Protein AF-0000000066117113 (afdb_homodimer)

Solvent-accessible surface area (backbone atoms only — not comparable to full-atom values): 22993 Å² total; per-residue (Å²): 133,77,83,76,66,90,72,52,68,70,52,52,63,44,47,38,57,51,46,53,52,33,50,53,37,50,75,69,69,43,60,61,43,38,48,57,62,49,15,72,73,73,74,46,51,36,67,55,48,52,54,51,50,52,72,78,42,88,74,62,42,90,99,61,25,25,47,33,67,60,52,39,52,50,50,36,52,66,37,48,50,83,46,77,42,35,23,36,36,36,23,68,49,54,59,28,43,23,60,72,64,46,64,69,45,50,81,52,32,37,42,75,72,41,35,24,27,80,53,74,87,50,46,73,41,63,60,88,94,33,53,26,34,51,48,87,47,46,64,61,48,32,72,75,38,85,43,49,34,36,34,38,38,36,58,57,92,50,38,56,62,51,51,50,51,42,43,73,40,60,30,36,26,34,44,34,48,24,82,60,86,73,88,72,61,87,81,42,44,75,37,78,50,48,64,67,44,51,51,42,41,40,44,26,53,44,52,57,69,73,98,131,77,84,75,68,90,72,54,67,71,50,52,65,43,46,40,55,51,46,52,53,34,50,52,37,50,75,69,68,44,59,61,42,37,50,58,59,50,14,72,73,72,74,47,51,36,67,55,50,52,54,52,51,51,73,78,43,87,74,62,42,90,98,61,23,27,46,34,67,61,49,37,54,50,49,38,51,67,36,48,50,83,46,75,40,35,24,34,37,36,24,68,48,53,59,28,45,23,60,74,64,45,65,68,44,50,80,51,32,38,43,73,73,41,36,22,28,81,53,73,89,50,43,72,40,63,58,87,93,33,53,27,34,51,46,87,48,45,64,62,48,32,71,74,38,88,42,46,33,36,34,37,41,35,59,56,92,50,39,57,64,51,50,51,52,44,41,72,42,60,32,36,25,34,44,34,49,24,84,60,86,74,87,72,60,88,79,42,43,76,36,78,50,48,66,69,45,50,50,42,40,40,43,27,52,43,51,58,68,74,97

Foldseek 3Di:
DDDLPPDDPVLVVCLVLLLVVLVVCVVVVNFFDALCRVCVVSVHHSVSVVVSVVSQHDAADVPTHHGSVSVNVSSLVVVVLVEAFEEEEEDCPDVVLVVQQDCVCVVSNYHYAYYEYCDPVQAQPDRPNHGYHYPVCLLVVLQVDPHAEYEYDDEPVCRQVSVVSCVVSPYQEYEYAYQDDYDDDPSHYYDYDDPVVVVVVVVVVVVVVVD/DDDLPPDDPVLVVCLVLLLVVLVVCVVVVNFFDALCRVCVVSVHHSVSVVVSVVSQHDAADVPTHHGSVSVNVSSLVVVVLVEAFEEEEEDCPDVVLVVQQDCVCVVSNYHYAYYEYCDPVQAQPDRPNHGYHYPVCVLVVLQVDPHAEYEYDDEPVCRQVSVVSCVVSPYQEYEYAYQDDYDDDPRHYYDYDDPVVVVVVVVVVVVVVVD

pLDDT: mean 94.47, std 9.2, range [30.36, 98.88]

Organism: Clostridium beijerinckii (strain ATCC 51743 / NCIMB 8052) (NCBI:txid290402)

Nearest PDB structures (foldseek):
  3wgi-assembly1_A  TM=9.718E-01  e=1.220E-30  Thermoanaerobacter ethanolicus JW 200
  3wg9-assembly1_A  TM=9.540E-01  e=3.510E-29  Thermoanaerobacter ethanolicus JW 200
  3wgh-assembly1_B  TM=9.456E-01  e=7.405E-29  Thermoanaerobacter ethanolicus JW 200
  3wg9-assembly2_D  TM=9.229E-01  e=1.218E-28  Thermoanaerobacter ethanolicus JW 200
  3keq-assembly1_B  TM=8.583E-01  e=1.652E-18  Streptococcus agalactiae serogroup III

Sequence (422 aa):
MEKHKNISMAVIKRLPKYHRYLEELMKNEVDRISSKELGEKIGFTASQIRQDLNCFGDFGQQGYGYNVKELYTQISAILGLDRGYEAALVGAGNIGQAVSNYSRFENLGFKITAIFDANPKLIGMKIRDVEIMDIDEMESVLEEHKIDIGIICVPRKNAQVVADELIRGGVRAIWNFAPVDLVVPDHVKVENVHLSESLLTLIYLLNESESMEKHKNISMAVIKRLPKYHRYLEELMKNEVDRISSKELGEKIGFTASQIRQDLNCFGDFGQQGYGYNVKELYTQISAILGLDRGYEAALVGAGNIGQAVSNYSRFENLGFKITAIFDANPKLIGMKIRDVEIMDIDEMESVLEEHKIDIGIICVPRKNAQVVADELIRGGVRAIWNFAPVDLVVPDHVKVENVHLSESLLTLIYLLNESES

Structure (mmCIF, N/CA/C/O backbone):
data_AF-0000000066117113-model_v1
#
loop_
_entity.id
_entity.type
_entity.pdbx_description
1 polymer 'Redox-sensing transcriptional repressor Rex'
#
loop_
_atom_site.group_PDB
_atom_site.id
_atom_site.type_symbol
_atom_site.label_atom_id
_atom_site.label_alt_id
_atom_site.label_comp_id
_atom_site.label_asym_id
_atom_site.label_entity_id
_atom_site.label_seq_id
_atom_site.pdbx_PDB_ins_code
_atom_site.Cartn_x
_atom_site.Cartn_y
_atom_site.Cartn_z
_atom_site.occupancy
_atom_site.B_iso_or_equiv
_atom_site.auth_seq_id
_atom_site.auth_comp_id
_atom_site.auth_asym_id
_atom_site.auth_atom_id
_atom_site.pdbx_PDB_model_num
ATOM 1 N N . MET A 1 1 ? 10.266 28.562 15.453 1 30.45 1 MET A N 1
ATOM 2 C CA . MET A 1 1 ? 10.617 27.156 15.305 1 30.45 1 MET A CA 1
ATOM 3 C C . MET A 1 1 ? 11.688 26.969 14.234 1 30.45 1 MET A C 1
ATOM 5 O O . MET A 1 1 ? 11.531 27.438 13.102 1 30.45 1 MET A O 1
ATOM 9 N N . GLU A 1 2 ? 12.953 26.656 14.547 1 34.53 2 GLU A N 1
ATOM 10 C CA . GLU A 1 2 ? 14.164 26.641 13.727 1 34.53 2 GLU A CA 1
ATOM 11 C C . GLU A 1 2 ? 13.906 26 12.367 1 34.53 2 GLU A C 1
ATOM 13 O O . GLU A 1 2 ? 12.93 25.266 12.195 1 34.53 2 GLU A O 1
ATOM 18 N N . LYS A 1 3 ? 14.859 26.266 11.453 1 41.94 3 LYS A N 1
ATOM 19 C CA . LYS A 1 3 ? 15 25.875 10.055 1 41.94 3 LYS A CA 1
ATOM 20 C C . LYS A 1 3 ? 14.805 24.375 9.883 1 41.94 3 LYS A C 1
ATOM 22 O O . LYS A 1 3 ? 15.602 23.578 10.391 1 41.94 3 LYS A O 1
ATOM 27 N N . HIS A 1 4 ? 13.719 23.734 10.148 1 49.41 4 HIS A N 1
ATOM 28 C CA . HIS A 1 4 ? 13.508 22.328 9.844 1 49.41 4 HIS A CA 1
ATOM 29 C C . HIS A 1 4 ? 14.281 21.906 8.602 1 49.41 4 HIS A C 1
ATOM 31 O O . HIS A 1 4 ? 14.039 22.438 7.512 1 49.41 4 HIS A O 1
ATOM 37 N N . LYS A 1 5 ? 15.555 21.578 8.711 1 56.53 5 LYS A N 1
ATOM 38 C CA . LYS A 1 5 ? 16.438 20.922 7.758 1 56.53 5 LYS A CA 1
ATOM 39 C C . LYS A 1 5 ? 15.664 19.922 6.906 1 56.53 5 LYS A C 1
ATOM 41 O O . LYS A 1 5 ? 14.641 19.375 7.336 1 56.53 5 LYS A O 1
ATOM 46 N N . ASN A 1 6 ? 15.922 19.812 5.645 1 80.38 6 ASN A N 1
ATOM 47 C CA . ASN A 1 6 ? 15.398 18.906 4.641 1 80.38 6 ASN A CA 1
ATOM 48 C C . ASN A 1 6 ? 15.414 17.453 5.137 1 80.38 6 ASN A C 1
ATOM 50 O O . ASN A 1 6 ? 16.469 16.812 5.168 1 80.38 6 ASN A O 1
ATOM 54 N N . ILE A 1 7 ? 14.414 17.125 5.965 1 92.31 7 ILE A N 1
ATOM 55 C CA . ILE A 1 7 ? 14.281 15.758 6.473 1 92.31 7 ILE A CA 1
ATOM 56 C C . ILE A 1 7 ? 14.102 14.789 5.309 1 92.31 7 ILE A C 1
ATOM 58 O O . ILE A 1 7 ? 13.305 15.039 4.402 1 92.31 7 ILE A O 1
ATOM 62 N N . SER A 1 8 ? 14.914 13.742 5.332 1 93.62 8 SER A N 1
ATOM 63 C CA . SER A 1 8 ? 14.875 12.773 4.242 1 93.62 8 SER A CA 1
ATOM 64 C C . SER A 1 8 ? 13.539 12.047 4.199 1 93.62 8 SER A C 1
ATOM 66 O O . SER A 1 8 ? 12.883 11.875 5.23 1 93.62 8 SER A O 1
ATOM 68 N N . MET A 1 9 ? 13.234 11.539 3.029 1 92.19 9 MET A N 1
ATOM 69 C CA . MET A 1 9 ? 12 10.781 2.844 1 92.19 9 MET A CA 1
ATOM 70 C C . MET A 1 9 ? 12.047 9.477 3.629 1 92.19 9 MET A C 1
ATOM 72 O O . MET A 1 9 ? 11.016 9 4.109 1 92.19 9 MET A O 1
ATOM 76 N N . ALA A 1 10 ? 13.195 8.906 3.77 1 92.88 10 ALA A N 1
ATOM 77 C CA . ALA A 1 10 ? 13.344 7.676 4.535 1 92.88 10 ALA A CA 1
ATOM 78 C C . ALA A 1 10 ? 12.914 7.879 5.988 1 92.88 10 ALA A C 1
ATOM 80 O O . ALA A 1 10 ? 12.203 7.043 6.551 1 92.88 10 ALA A O 1
ATOM 81 N N . VAL A 1 11 ? 13.312 8.961 6.539 1 96 11 VAL A N 1
ATOM 82 C CA . VAL A 1 11 ? 12.953 9.289 7.914 1 96 11 VAL A CA 1
ATOM 83 C C . VAL A 1 11 ? 11.445 9.531 8.016 1 96 11 VAL A C 1
ATOM 85 O O . VAL A 1 11 ? 10.789 9.008 8.914 1 96 11 VAL A O 1
ATOM 88 N N . ILE A 1 12 ? 10.93 10.258 7.059 1 96.56 12 ILE A N 1
ATOM 89 C CA . ILE A 1 12 ? 9.508 10.602 7.043 1 96.56 12 ILE A CA 1
ATOM 90 C C . ILE A 1 12 ? 8.672 9.328 6.973 1 96.56 12 ILE A C 1
ATOM 92 O O . ILE A 1 12 ? 7.676 9.188 7.688 1 96.56 12 ILE A O 1
ATOM 96 N N . LYS A 1 13 ? 9.148 8.422 6.203 1 95.62 13 LYS A N 1
ATOM 97 C CA . LYS A 1 13 ? 8.383 7.199 5.965 1 95.62 13 LYS A CA 1
ATOM 98 C C . LYS A 1 13 ? 8.461 6.266 7.168 1 95.62 13 LYS A C 1
ATOM 100 O O . LYS A 1 13 ? 7.676 5.32 7.277 1 95.62 13 LYS A O 1
ATOM 105 N N . ARG A 1 14 ? 9.328 6.547 8.117 1 96.62 14 ARG A N 1
ATOM 106 C CA . ARG A 1 14 ? 9.43 5.723 9.312 1 96.62 14 ARG A CA 1
ATOM 107 C C . ARG A 1 14 ? 8.562 6.289 10.438 1 96.62 14 ARG A C 1
ATOM 109 O O . ARG A 1 14 ? 8.234 5.578 11.391 1 96.62 14 ARG A O 1
ATOM 116 N N . LEU A 1 15 ? 8.125 7.492 10.367 1 97.38 15 LEU A N 1
ATOM 117 C CA . LEU A 1 15 ? 7.375 8.164 11.422 1 97.38 15 LEU A CA 1
ATOM 118 C C . LEU A 1 15 ? 6.066 7.438 11.711 1 97.38 15 LEU A C 1
ATOM 120 O O . LEU A 1 15 ? 5.715 7.215 12.867 1 97.38 15 LEU A O 1
ATOM 124 N N . PRO A 1 16 ? 5.395 7.047 10.602 1 97.31 16 PRO A N 1
ATOM 125 C CA . PRO A 1 16 ? 4.133 6.352 10.859 1 97.31 16 PRO A CA 1
ATOM 126 C C . PRO A 1 16 ? 4.324 5.051 11.641 1 97.31 16 PRO A C 1
ATOM 128 O O . PRO A 1 16 ? 3.482 4.691 12.461 1 97.31 16 PRO A O 1
ATOM 131 N N . LYS A 1 17 ? 5.363 4.383 11.375 1 96.44 17 LYS A N 1
ATOM 132 C CA . LYS A 1 17 ? 5.664 3.156 12.109 1 96.44 17 LYS A CA 1
ATOM 133 C C . LYS A 1 17 ? 5.93 3.449 13.586 1 96.44 17 LYS A C 1
ATOM 135 O O . LYS A 1 17 ? 5.449 2.729 14.461 1 96.44 17 LYS A O 1
ATOM 140 N N . TYR A 1 18 ? 6.695 4.516 13.875 1 97.69 18 TYR A N 1
ATOM 141 C CA . TYR A 1 18 ? 6.875 4.949 15.258 1 97.69 18 TYR A CA 1
ATOM 142 C C . TYR A 1 18 ? 5.531 5.188 15.938 1 97.69 18 TYR A C 1
ATOM 144 O O . TYR A 1 18 ? 5.293 4.711 17.047 1 97.69 18 TYR A O 1
ATOM 152 N N . HIS A 1 19 ? 4.73 5.902 15.219 1 97.19 19 HIS A N 1
ATOM 153 C CA . HIS A 1 19 ? 3.42 6.254 15.758 1 97.19 19 HIS A CA 1
ATOM 154 C C . HIS A 1 19 ? 2.625 5.004 16.125 1 97.19 19 HIS A C 1
ATOM 156 O O . HIS A 1 19 ? 2.059 4.922 17.219 1 97.19 19 HIS A O 1
ATOM 162 N N . ARG A 1 20 ? 2.607 4.078 15.219 1 95.69 20 ARG A N 1
ATOM 163 C CA . ARG A 1 20 ? 1.854 2.848 15.438 1 95.69 20 ARG A CA 1
ATOM 164 C C . ARG A 1 20 ? 2.395 2.084 16.641 1 95.69 20 ARG A C 1
ATOM 166 O O . ARG A 1 20 ? 1.627 1.645 17.5 1 95.69 20 ARG A O 1
ATOM 173 N N . TYR A 1 21 ? 3.68 1.913 16.734 1 96.38 21 TYR A N 1
ATOM 174 C CA . TYR A 1 21 ? 4.281 1.143 17.812 1 96.38 21 TYR A CA 1
ATOM 175 C C . TYR A 1 21 ? 4.109 1.852 19.156 1 96.38 21 TYR A C 1
ATOM 177 O O . TYR A 1 21 ? 3.879 1.207 20.188 1 96.38 21 TYR A O 1
ATOM 185 N N . LEU A 1 22 ? 4.266 3.131 19.156 1 97.38 22 LEU A N 1
ATOM 186 C CA . LEU A 1 22 ? 4.059 3.887 20.391 1 97.38 22 LEU A CA 1
ATOM 187 C C . LEU A 1 22 ? 2.621 3.754 20.875 1 97.38 22 LEU A C 1
ATOM 189 O O . LEU A 1 22 ? 2.371 3.666 22.078 1 97.38 22 LEU A O 1
ATOM 193 N N . GLU A 1 23 ? 1.722 3.783 19.938 1 95.75 23 GLU A N 1
ATOM 194 C CA . GLU A 1 23 ? 0.324 3.57 20.297 1 95.75 23 GLU A CA 1
ATOM 195 C C . GLU A 1 23 ? 0.13 2.217 20.969 1 95.75 23 GLU A C 1
ATOM 197 O O . GLU A 1 23 ? -0.562 2.119 21.984 1 95.75 23 GLU A O 1
ATOM 202 N N . GLU A 1 24 ? 0.705 1.211 20.375 1 94.69 24 GLU A N 1
ATOM 203 C CA . GLU A 1 24 ? 0.618 -0.135 20.922 1 94.69 24 GLU A CA 1
ATOM 204 C C . GLU A 1 24 ? 1.226 -0.191 22.328 1 94.69 24 GLU A C 1
ATOM 206 O O . GLU A 1 24 ? 0.679 -0.838 23.219 1 94.69 24 GLU A O 1
ATOM 211 N N . LEU A 1 25 ? 2.348 0.451 22.531 1 97.06 25 LEU A N 1
ATOM 212 C CA . LEU A 1 25 ? 3.01 0.495 23.828 1 97.06 25 LEU A CA 1
ATOM 213 C C . LEU A 1 25 ? 2.125 1.174 24.875 1 97.06 25 LEU A C 1
ATOM 215 O O . LEU A 1 25 ? 2.043 0.72 26.016 1 97.06 25 LEU A O 1
ATOM 219 N N . MET A 1 26 ? 1.476 2.182 24.422 1 96.56 26 MET A N 1
ATOM 220 C CA . MET A 1 26 ? 0.553 2.883 25.297 1 96.56 26 MET A CA 1
ATOM 221 C C . MET A 1 26 ? -0.597 1.972 25.719 1 96.56 26 MET A C 1
ATOM 223 O O . MET A 1 26 ? -0.967 1.931 26.891 1 96.56 26 MET A O 1
ATOM 227 N N . LYS A 1 27 ? -1.127 1.294 24.797 1 94.44 27 LYS A N 1
ATOM 228 C CA . LYS A 1 27 ? -2.225 0.372 25.078 1 94.44 27 LYS A CA 1
ATOM 229 C C . LYS A 1 27 ? -1.784 -0.728 26.047 1 94.44 27 LYS A C 1
ATOM 231 O O . LYS A 1 27 ? -2.582 -1.211 26.844 1 94.44 27 LYS A O 1
ATOM 236 N N . ASN A 1 28 ? -0.558 -1.055 26 1 95.62 28 ASN A N 1
ATOM 237 C CA . ASN A 1 28 ? -0.013 -2.1 26.859 1 95.62 28 ASN A CA 1
ATOM 238 C C . ASN A 1 28 ? 0.542 -1.523 28.156 1 95.62 28 ASN A C 1
ATOM 240 O O . ASN A 1 28 ? 1.252 -2.211 28.891 1 95.62 28 ASN A O 1
ATOM 244 N N . GLU A 1 29 ? 0.368 -0.299 28.422 1 96.88 29 GLU A N 1
ATOM 245 C CA . GLU A 1 29 ? 0.667 0.407 29.656 1 96.88 29 GLU A CA 1
ATOM 246 C C . GLU A 1 29 ? 2.17 0.47 29.906 1 96.88 29 GLU A C 1
ATOM 248 O O . GLU A 1 29 ? 2.621 0.323 31.047 1 96.88 29 GLU A O 1
ATOM 253 N N . VAL A 1 30 ? 2.9 0.589 28.891 1 97.06 30 VAL A N 1
ATOM 254 C CA . VAL A 1 30 ? 4.332 0.843 29 1 97.06 30 VAL A CA 1
ATOM 255 C C . VAL A 1 30 ? 4.582 2.342 29.141 1 97.06 30 VAL A C 1
ATOM 257 O O . VAL A 1 30 ? 4.195 3.129 28.266 1 97.06 30 VAL A O 1
ATOM 260 N N . ASP A 1 31 ? 5.258 2.738 30.141 1 97.12 31 ASP A N 1
ATOM 261 C CA . ASP A 1 31 ? 5.426 4.16 30.438 1 97.12 31 ASP A CA 1
ATOM 262 C C . ASP A 1 31 ? 6.66 4.723 29.734 1 97.12 31 ASP A C 1
ATOM 264 O O . ASP A 1 31 ? 6.633 5.844 29.219 1 97.12 31 ASP A O 1
ATOM 268 N N . ARG A 1 32 ? 7.773 3.971 29.812 1 97.81 32 ARG A N 1
ATOM 269 C CA . ARG A 1 32 ? 9.039 4.418 29.25 1 97.81 32 ARG A CA 1
ATOM 270 C C . ARG A 1 32 ? 9.688 3.309 28.422 1 97.81 32 ARG A C 1
ATOM 272 O O . ARG A 1 32 ? 9.406 2.127 28.625 1 97.81 32 ARG A O 1
ATOM 279 N N . ILE A 1 33 ? 10.508 3.771 27.484 1 97.81 33 ILE A N 1
ATOM 280 C CA . ILE A 1 33 ? 11.18 2.787 26.641 1 97.81 33 ILE A CA 1
ATOM 281 C C . ILE A 1 33 ? 12.484 3.371 26.109 1 97.81 33 ILE A C 1
ATOM 283 O O . ILE A 1 33 ? 12.555 4.559 25.766 1 97.81 33 ILE A O 1
ATOM 287 N N . SER A 1 34 ? 13.5 2.557 26.031 1 97.38 34 SER A N 1
ATOM 288 C CA . SER A 1 34 ? 14.766 2.979 25.438 1 97.38 34 SER A CA 1
ATOM 289 C C . SER A 1 34 ? 14.758 2.807 23.938 1 97.38 34 SER A C 1
ATOM 291 O O . SER A 1 34 ? 13.914 2.092 23.391 1 97.38 34 SER A O 1
ATOM 293 N N . SER A 1 35 ? 15.742 3.494 23.281 1 96.88 35 SER A N 1
ATOM 294 C CA . SER A 1 35 ? 15.898 3.295 21.844 1 96.88 35 SER A CA 1
ATOM 295 C C . SER A 1 35 ? 16.203 1.837 21.516 1 96.88 35 SER A C 1
ATOM 297 O O . SER A 1 35 ? 15.75 1.31 20.5 1 96.88 35 SER A O 1
ATOM 299 N N . LYS A 1 36 ? 16.969 1.22 22.344 1 96.5 36 LYS A N 1
ATOM 300 C CA . LYS A 1 36 ? 17.328 -0.182 22.156 1 96.5 36 LYS A CA 1
ATOM 301 C C . LYS A 1 36 ? 16.094 -1.08 22.219 1 96.5 36 LYS A C 1
ATOM 303 O O . LYS A 1 36 ? 15.875 -1.899 21.328 1 96.5 36 LYS A O 1
ATOM 308 N N . GLU A 1 37 ? 15.328 -0.929 23.219 1 96.88 37 GLU A N 1
ATOM 309 C CA . GLU A 1 37 ? 14.117 -1.73 23.391 1 96.88 37 GLU A CA 1
ATOM 310 C C . GLU A 1 37 ? 13.133 -1.486 22.25 1 96.88 37 GLU A C 1
ATOM 312 O O . GLU A 1 37 ? 12.523 -2.428 21.734 1 96.88 37 GLU A O 1
ATOM 317 N N . LEU A 1 38 ? 12.93 -0.19 21.922 1 96.62 38 LEU A N 1
ATOM 318 C CA . LEU A 1 38 ? 12.031 0.154 20.828 1 96.62 38 LEU A CA 1
ATOM 319 C C . LEU A 1 38 ? 12.523 -0.459 19.516 1 96.62 38 LEU A C 1
ATOM 321 O O . LEU A 1 38 ? 11.727 -0.991 18.734 1 96.62 38 LEU A O 1
ATOM 325 N N . GLY A 1 39 ? 13.797 -0.357 19.281 1 96.44 39 GLY A N 1
ATOM 326 C CA . GLY A 1 39 ? 14.398 -0.938 18.094 1 96.44 39 GLY A CA 1
ATOM 327 C C . GLY A 1 39 ? 14.148 -2.43 17.953 1 96.44 39 GLY A C 1
ATOM 328 O O . GLY A 1 39 ? 13.859 -2.924 16.875 1 96.44 39 GLY A O 1
ATOM 329 N N . GLU A 1 40 ? 14.211 -3.193 19.016 1 93.81 40 GLU A N 1
ATOM 330 C CA . GLU A 1 40 ? 13.953 -4.629 19.047 1 93.81 40 GLU A CA 1
ATOM 331 C C . GLU A 1 40 ? 12.523 -4.938 18.625 1 93.81 40 GLU A C 1
ATOM 333 O O . GLU A 1 40 ? 12.258 -5.977 18.016 1 93.81 40 GLU A O 1
ATOM 338 N N . LYS A 1 41 ? 11.711 -4.039 18.938 1 92.12 41 LYS A N 1
ATOM 339 C CA . LYS A 1 41 ? 10.297 -4.246 18.641 1 92.12 41 LYS A CA 1
ATOM 340 C C . LYS A 1 41 ? 9.977 -3.844 17.203 1 92.12 41 LYS A C 1
ATOM 342 O O . LYS A 1 41 ? 9.219 -4.535 16.516 1 92.12 41 LYS A O 1
ATOM 347 N N . ILE A 1 42 ? 10.586 -2.779 16.75 1 93.19 42 ILE A N 1
ATOM 348 C CA . ILE A 1 42 ? 10.148 -2.158 15.508 1 93.19 42 ILE A CA 1
ATOM 349 C C . ILE A 1 42 ? 11.039 -2.621 14.352 1 93.19 42 ILE A C 1
ATOM 351 O O . ILE A 1 42 ? 10.672 -2.484 13.18 1 93.19 42 ILE A O 1
ATOM 355 N N . GLY A 1 43 ? 12.219 -3.121 14.633 1 90.81 43 GLY A N 1
ATOM 356 C CA . GLY A 1 43 ? 13.125 -3.631 13.617 1 90.81 43 GLY A CA 1
ATOM 357 C C . GLY A 1 43 ? 14.086 -2.578 13.086 1 90.81 43 GLY A C 1
ATOM 358 O O . GLY A 1 43 ? 14.531 -2.654 11.938 1 90.81 43 GLY A O 1
ATOM 359 N N . PHE A 1 44 ? 14.211 -1.517 13.742 1 94.75 44 PHE A N 1
ATOM 360 C CA . PHE A 1 44 ? 15.219 -0.502 13.469 1 94.75 44 PHE A CA 1
ATOM 361 C C . PHE A 1 44 ? 16.359 -0.573 14.484 1 94.75 44 PHE A C 1
ATOM 363 O O . PHE A 1 44 ? 16.172 -1.094 15.586 1 94.75 44 PHE A O 1
ATOM 370 N N . THR A 1 45 ? 17.484 -0.056 14.148 1 96.06 45 THR A N 1
ATOM 371 C CA . THR A 1 45 ? 18.547 0.014 15.141 1 96.06 45 THR A CA 1
ATOM 372 C C . THR A 1 45 ? 18.328 1.177 16.094 1 96.06 45 THR A C 1
ATOM 374 O O . THR A 1 45 ? 17.641 2.146 15.758 1 96.06 45 THR A O 1
ATOM 377 N N . ALA A 1 46 ? 18.906 1.009 17.312 1 96.12 46 ALA A N 1
ATOM 378 C CA . ALA A 1 46 ? 18.828 2.084 18.297 1 96.12 46 ALA A CA 1
ATOM 379 C C . ALA A 1 46 ? 19.375 3.389 17.734 1 96.12 46 ALA A C 1
ATOM 381 O O . ALA A 1 46 ? 18.812 4.461 17.953 1 96.12 46 ALA A O 1
ATOM 382 N N . SER A 1 47 ? 20.469 3.311 17.047 1 96.62 47 SER A N 1
ATOM 383 C CA . SER A 1 47 ? 21.109 4.484 16.453 1 96.62 47 SER A CA 1
ATOM 384 C C . SER A 1 47 ? 20.188 5.152 15.438 1 96.62 47 SER A C 1
ATOM 386 O O . SER A 1 47 ? 20.062 6.379 15.414 1 96.62 47 SER A O 1
ATOM 388 N N . GLN A 1 48 ? 19.531 4.379 14.625 1 96.44 48 GLN A N 1
ATOM 389 C CA . GLN A 1 48 ? 18.609 4.902 13.633 1 96.44 48 GLN A CA 1
ATOM 390 C C . GLN A 1 48 ? 17.438 5.633 14.305 1 96.44 48 GLN A C 1
ATOM 392 O O . GLN A 1 48 ? 17.031 6.707 13.852 1 96.44 48 GLN A O 1
ATOM 397 N N . ILE A 1 49 ? 16.922 5.023 15.328 1 97.31 49 ILE A N 1
ATOM 398 C CA . ILE A 1 49 ? 15.797 5.617 16.047 1 97.31 49 ILE A CA 1
ATOM 399 C C . ILE A 1 49 ? 16.203 6.973 16.625 1 97.31 49 ILE A C 1
ATOM 401 O O . ILE A 1 49 ? 15.492 7.961 16.469 1 97.31 49 ILE A O 1
ATOM 405 N N . ARG A 1 50 ? 17.359 7.051 17.281 1 96.38 50 ARG A N 1
ATOM 406 C CA . ARG A 1 50 ? 17.859 8.297 17.844 1 96.38 50 ARG A CA 1
ATOM 407 C C . ARG A 1 50 ? 18.047 9.359 16.766 1 96.38 50 ARG A C 1
ATOM 409 O O . ARG A 1 50 ? 17.688 10.516 16.953 1 96.38 50 ARG A O 1
ATOM 416 N N . GLN A 1 51 ? 18.625 8.953 15.672 1 96.19 51 GLN A N 1
ATOM 417 C CA . GLN A 1 51 ? 18.875 9.875 14.578 1 96.19 51 GLN A CA 1
ATOM 418 C C . GLN A 1 51 ? 17.562 10.391 13.984 1 96.19 51 GLN A C 1
ATOM 420 O O . GLN A 1 51 ? 17.422 11.586 13.711 1 96.19 51 GLN A O 1
ATOM 425 N N . ASP A 1 52 ? 16.625 9.492 13.727 1 97.19 52 ASP A N 1
ATOM 426 C CA . ASP A 1 52 ? 15.32 9.891 13.195 1 97.19 52 ASP A CA 1
ATOM 427 C C . ASP A 1 52 ? 14.656 10.922 14.102 1 97.19 52 ASP A C 1
ATOM 429 O O . ASP A 1 52 ? 14.25 11.992 13.633 1 97.19 52 ASP A O 1
ATOM 433 N N . LEU A 1 53 ? 14.57 10.57 15.383 1 96.81 53 LEU A N 1
ATOM 434 C CA . LEU A 1 53 ? 13.836 11.406 16.328 1 96.81 53 LEU A CA 1
ATOM 435 C C . LEU A 1 53 ? 14.531 12.75 16.516 1 96.81 53 LEU A C 1
ATOM 437 O O . LEU A 1 53 ? 13.875 13.773 16.719 1 96.81 53 LEU A O 1
ATOM 441 N N . ASN A 1 54 ? 15.828 12.789 16.422 1 95.19 54 ASN A N 1
ATOM 442 C CA . ASN A 1 54 ? 16.609 14.016 16.578 1 95.19 54 ASN A CA 1
ATOM 443 C C . ASN A 1 54 ? 16.312 15.008 15.453 1 95.19 54 ASN A C 1
ATOM 445 O O . ASN A 1 54 ? 16.547 16.203 15.609 1 95.19 54 ASN A O 1
ATOM 449 N N . CYS A 1 55 ? 15.898 14.516 14.312 1 95.81 55 CYS A N 1
ATOM 450 C CA . CYS A 1 55 ? 15.547 15.391 13.203 1 95.81 55 CYS A CA 1
ATOM 451 C C . CYS A 1 55 ? 14.391 16.312 13.578 1 95.81 55 CYS A C 1
ATOM 453 O O . CYS A 1 55 ? 14.164 17.328 12.93 1 95.81 55 CYS A O 1
ATOM 455 N N . PHE A 1 56 ? 13.688 15.953 14.602 1 95.44 56 PHE A N 1
ATOM 456 C CA . PHE A 1 56 ? 12.445 16.672 14.891 1 95.44 56 PHE A CA 1
ATOM 457 C C . PHE A 1 56 ? 12.516 17.344 16.25 1 95.44 56 PHE A C 1
ATOM 459 O O . PHE A 1 56 ? 11.656 18.172 16.578 1 95.44 56 PHE A O 1
ATOM 466 N N . GLY A 1 57 ? 13.43 16.938 17.047 1 92.56 57 GLY A N 1
ATOM 467 C CA . GLY A 1 57 ? 13.586 17.531 18.359 1 92.56 57 GLY A CA 1
ATOM 468 C C . GLY A 1 57 ? 14.258 16.625 19.359 1 92.56 57 GLY A C 1
ATOM 469 O O . GLY A 1 57 ? 14.812 15.586 18.984 1 92.56 57 GLY A O 1
ATOM 470 N N . ASP A 1 58 ? 14.25 17.141 20.516 1 91.31 58 ASP A N 1
ATOM 471 C CA . ASP A 1 58 ? 14.805 16.359 21.609 1 91.31 58 ASP A CA 1
ATOM 472 C C . ASP A 1 58 ? 13.703 15.664 22.406 1 91.31 58 ASP A C 1
ATOM 474 O O . ASP A 1 58 ? 12.883 16.328 23.047 1 91.31 58 ASP A O 1
ATOM 478 N N . PHE A 1 59 ? 13.562 14.344 22.391 1 92.94 59 PHE A N 1
ATOM 479 C CA . PHE A 1 59 ? 12.43 13.641 22.984 1 92.94 59 PHE A CA 1
ATOM 480 C C . PHE A 1 59 ? 12.883 12.734 24.125 1 92.94 59 PHE A C 1
ATOM 482 O O . PHE A 1 59 ? 12.078 12.328 24.969 1 92.94 59 PHE A O 1
ATOM 489 N N . GLY A 1 60 ? 14.055 12.383 24.219 1 89.31 60 GLY A N 1
ATOM 490 C CA . GLY A 1 60 ? 14.539 11.414 25.203 1 89.31 60 GLY A CA 1
ATOM 491 C C . GLY A 1 60 ? 15.438 12.031 26.25 1 89.31 60 GLY A C 1
ATOM 492 O O . GLY A 1 60 ? 15.828 13.195 26.141 1 89.31 60 GLY A O 1
ATOM 493 N N . GLN A 1 61 ? 15.484 11.227 27.344 1 90.44 61 GLN A N 1
ATOM 494 C CA . GLN A 1 61 ? 16.422 11.578 28.406 1 90.44 61 GLN A CA 1
ATOM 495 C C . GLN A 1 61 ? 17.516 10.531 28.547 1 90.44 61 GLN A C 1
ATOM 497 O O . GLN A 1 61 ? 17.25 9.336 28.594 1 90.44 61 GLN A O 1
ATOM 502 N N . GLN A 1 62 ? 18.703 11.062 28.484 1 85.5 62 GLN A N 1
ATOM 503 C CA . GLN A 1 62 ? 19.828 10.164 28.609 1 85.5 62 GLN A CA 1
ATOM 504 C C . GLN A 1 62 ? 19.672 9.258 29.828 1 85.5 62 GLN A C 1
ATOM 506 O O . GLN A 1 62 ? 19.328 9.727 30.922 1 85.5 62 GLN A O 1
ATOM 511 N N . GLY A 1 63 ? 19.828 7.973 29.625 1 87.75 63 GLY A N 1
ATOM 512 C CA . GLY A 1 63 ? 19.766 7.008 30.719 1 87.75 63 GLY A CA 1
ATOM 513 C C . GLY A 1 63 ? 18.344 6.551 31.016 1 87.75 63 GLY A C 1
ATOM 514 O O . GLY A 1 63 ? 18.141 5.523 31.672 1 87.75 63 GLY A O 1
ATOM 515 N N . TYR A 1 64 ? 17.328 7.242 30.531 1 92.69 64 TYR A N 1
ATOM 516 C CA . TYR A 1 64 ? 15.945 6.934 30.891 1 92.69 64 TYR A CA 1
ATOM 517 C C . TYR A 1 64 ? 15.133 6.578 29.656 1 92.69 64 TYR A C 1
ATOM 519 O O . TYR A 1 64 ? 14.086 5.934 29.75 1 92.69 64 TYR A O 1
ATOM 527 N N . GLY A 1 65 ? 15.523 7.043 28.578 1 96.38 65 GLY A N 1
ATOM 528 C CA . GLY A 1 65 ? 14.805 6.746 27.344 1 96.38 65 GLY A CA 1
ATOM 529 C C . GLY A 1 65 ? 13.688 7.73 27.047 1 96.38 65 GLY A C 1
ATOM 530 O O . GLY A 1 65 ? 13.859 8.938 27.219 1 96.38 65 GLY A O 1
ATOM 531 N N . TYR A 1 66 ? 12.641 7.254 26.484 1 98.12 66 TYR A N 1
ATOM 532 C CA . TYR A 1 66 ? 11.531 8.086 26.047 1 98.12 66 TYR A CA 1
ATOM 533 C C . TYR A 1 66 ? 10.297 7.855 26.906 1 98.12 66 TYR A C 1
ATOM 535 O O . TYR A 1 66 ? 9.977 6.715 27.25 1 98.12 66 TYR A O 1
ATOM 543 N N . ASN A 1 67 ? 9.664 8.953 27.328 1 97.81 67 ASN A N 1
ATOM 544 C CA . ASN A 1 67 ? 8.297 8.812 27.812 1 97.81 67 ASN A CA 1
ATOM 545 C C . ASN A 1 67 ? 7.336 8.461 26.672 1 97.81 67 ASN A C 1
ATOM 547 O O . ASN A 1 67 ? 7.137 9.25 25.75 1 97.81 67 ASN A O 1
ATOM 551 N N . VAL A 1 68 ? 6.715 7.297 26.734 1 98.25 68 VAL A N 1
ATOM 552 C CA . VAL A 1 68 ? 5.965 6.73 25.625 1 98.25 68 VAL A CA 1
ATOM 553 C C . VAL A 1 68 ? 4.805 7.652 25.25 1 98.25 68 VAL A C 1
ATOM 555 O O . VAL A 1 68 ? 4.613 7.992 24.078 1 98.25 68 VAL A O 1
ATOM 558 N N . LYS A 1 69 ? 4.035 8.062 26.219 1 98 69 LYS A N 1
ATOM 559 C CA . LYS A 1 69 ? 2.883 8.93 25.969 1 98 69 LYS A CA 1
ATOM 560 C C . LYS A 1 69 ? 3.316 10.266 25.375 1 98 69 LYS A C 1
ATOM 562 O O . LYS A 1 69 ? 2.711 10.742 24.406 1 98 69 LYS A O 1
ATOM 567 N N . GLU A 1 70 ? 4.336 10.883 25.922 1 97.62 70 GLU A N 1
ATOM 568 C CA . GLU A 1 70 ? 4.836 12.156 25.438 1 97.62 70 GLU A CA 1
ATOM 569 C C . GLU A 1 70 ? 5.355 12.039 24 1 97.62 70 GLU A C 1
ATOM 571 O O . GLU A 1 70 ? 5.062 12.883 23.156 1 97.62 70 GLU A O 1
ATOM 576 N N . LEU A 1 71 ? 6.145 11.008 23.781 1 97.94 71 LEU A N 1
ATOM 577 C CA . LEU A 1 71 ? 6.688 10.805 22.438 1 97.94 71 LEU A CA 1
ATOM 578 C C . LEU A 1 71 ? 5.57 10.562 21.438 1 97.94 71 LEU A C 1
ATOM 580 O O . LEU A 1 71 ? 5.617 11.078 20.312 1 97.94 71 LEU A O 1
ATOM 584 N N . TYR A 1 72 ? 4.574 9.773 21.812 1 97.81 72 TYR A N 1
ATOM 585 C CA . TYR A 1 72 ? 3.418 9.539 20.953 1 97.81 72 TYR A CA 1
ATOM 586 C C . TYR A 1 72 ? 2.742 10.852 20.562 1 97.81 72 TYR A C 1
ATOM 588 O O . TYR A 1 72 ? 2.447 11.078 19.391 1 97.81 72 TYR A O 1
ATOM 596 N N . THR A 1 73 ? 2.525 11.695 21.531 1 97.25 73 THR A N 1
ATOM 597 C CA . THR A 1 73 ? 1.863 12.977 21.312 1 97.25 73 THR A CA 1
ATOM 598 C C . THR A 1 73 ? 2.691 13.859 20.391 1 97.25 73 THR A C 1
ATOM 600 O O . THR A 1 73 ? 2.148 14.508 19.5 1 97.25 73 THR A O 1
ATOM 603 N N . GLN A 1 74 ? 3.998 13.883 20.594 1 97.12 74 GLN A N 1
ATOM 604 C CA . GLN A 1 74 ? 4.887 14.703 19.781 1 97.12 74 GLN A CA 1
ATOM 605 C C . GLN A 1 74 ? 4.914 14.211 18.328 1 97.12 74 GLN A C 1
ATOM 607 O O . GLN A 1 74 ? 4.852 15.008 17.391 1 97.12 74 GLN A O 1
ATOM 612 N N . ILE A 1 75 ? 4.98 12.93 18.172 1 97.44 75 ILE A N 1
ATOM 613 C CA . ILE A 1 75 ? 4.996 12.359 16.828 1 97.44 75 ILE A CA 1
ATOM 614 C C . ILE A 1 75 ? 3.66 12.617 16.141 1 97.44 75 ILE A C 1
ATOM 616 O O . ILE A 1 75 ? 3.621 12.914 14.945 1 97.44 75 ILE A O 1
ATOM 620 N N . SER A 1 76 ? 2.57 12.523 16.875 1 96.94 76 SER A N 1
ATOM 621 C CA . SER A 1 76 ? 1.251 12.844 16.344 1 96.94 76 SER A CA 1
ATOM 622 C C . SER A 1 76 ? 1.206 14.273 15.805 1 96.94 76 SER A C 1
ATOM 624 O O . SER A 1 76 ? 0.685 14.516 14.711 1 96.94 76 SER A O 1
ATOM 626 N N . ALA A 1 77 ? 1.772 15.156 16.562 1 96.19 77 ALA A N 1
ATOM 627 C CA . ALA A 1 77 ? 1.809 16.562 16.172 1 96.19 77 ALA A CA 1
ATOM 628 C C . ALA A 1 77 ? 2.682 16.766 14.93 1 96.19 77 ALA A C 1
ATOM 630 O O . ALA A 1 77 ? 2.316 17.516 14.023 1 96.19 77 ALA A O 1
ATOM 631 N N . ILE A 1 78 ? 3.822 16.109 14.953 1 96.12 78 ILE A N 1
ATOM 632 C CA . ILE A 1 78 ? 4.742 16.203 13.828 1 96.12 78 ILE A CA 1
ATOM 633 C C . ILE A 1 78 ? 4.055 15.703 12.562 1 96.12 78 ILE A C 1
ATOM 635 O O . ILE A 1 78 ? 4.195 16.312 11.492 1 96.12 78 ILE A O 1
ATOM 639 N N . LEU A 1 79 ? 3.289 14.633 12.633 1 96.44 79 LEU A N 1
ATOM 640 C CA . LEU A 1 79 ? 2.562 14.055 11.516 1 96.44 79 LEU A CA 1
ATOM 641 C C . LEU A 1 79 ? 1.377 14.938 11.125 1 96.44 79 LEU A C 1
ATOM 643 O O . LEU A 1 79 ? 0.82 14.781 10.031 1 96.44 79 LEU A O 1
ATOM 647 N N . GLY A 1 80 ? 0.998 15.797 11.945 1 95.5 80 GLY A N 1
ATOM 648 C CA . GLY A 1 80 ? -0.105 16.703 11.664 1 95.5 80 GLY A CA 1
ATOM 649 C C . GLY A 1 80 ? -1.459 16.125 12.031 1 95.5 80 GLY A C 1
ATOM 650 O O . GLY A 1 80 ? -2.467 16.438 11.391 1 95.5 80 GLY A O 1
ATOM 651 N N . LEU A 1 81 ? -1.504 15.242 13.031 1 95.19 81 LEU A N 1
ATOM 652 C CA . LEU A 1 81 ? -2.732 14.523 13.359 1 95.19 81 LEU A CA 1
ATOM 653 C C . LEU A 1 81 ? -3.582 15.328 14.336 1 95.19 81 LEU A C 1
ATOM 655 O O . LEU A 1 81 ? -4.617 14.844 14.805 1 95.19 81 LEU A O 1
ATOM 659 N N . ASP A 1 82 ? -3.174 16.516 14.617 1 91.5 82 ASP A N 1
ATOM 660 C CA . ASP A 1 82 ? -3.924 17.391 15.516 1 91.5 82 ASP A CA 1
ATOM 661 C C . ASP A 1 82 ? -4.953 18.219 14.742 1 91.5 82 ASP A C 1
ATOM 663 O O . ASP A 1 82 ? -5.641 19.062 15.328 1 91.5 82 ASP A O 1
ATOM 667 N N . ARG A 1 83 ? -5.059 17.969 13.492 1 91.38 83 ARG A N 1
ATOM 668 C CA . ARG A 1 83 ? -6.027 18.656 12.648 1 91.38 83 ARG A CA 1
ATOM 669 C C . ARG A 1 83 ? -6.902 17.672 11.891 1 91.38 83 ARG A C 1
ATOM 671 O O . ARG A 1 83 ? -6.672 16.453 11.961 1 91.38 83 ARG A O 1
ATOM 678 N N . GLY A 1 84 ? -7.957 18.219 11.273 1 94.38 84 GLY A N 1
ATOM 679 C CA . GLY A 1 84 ? -8.828 17.406 10.438 1 94.38 84 GLY A CA 1
ATOM 680 C C . GLY A 1 84 ? -8.586 17.594 8.953 1 94.38 84 GLY A C 1
ATOM 681 O O . GLY A 1 84 ? -8.109 18.641 8.531 1 94.38 84 GLY A O 1
ATOM 682 N N . TYR A 1 85 ? -8.805 16.531 8.219 1 96.81 85 TYR A N 1
ATOM 683 C CA . TYR A 1 85 ? -8.609 16.562 6.777 1 96.81 85 TYR A CA 1
ATOM 684 C C . TYR A 1 85 ? -9.852 16.062 6.043 1 96.81 85 TYR A C 1
ATOM 686 O O . TYR A 1 85 ? -10.422 15.039 6.414 1 96.81 85 TYR A O 1
ATOM 694 N N . GLU A 1 86 ? -10.219 16.781 5.113 1 97.25 86 GLU A N 1
ATOM 695 C CA . GLU A 1 86 ? -11.312 16.391 4.234 1 97.25 86 GLU A CA 1
ATOM 696 C C . GLU A 1 86 ? -10.789 15.844 2.91 1 97.25 86 GLU A C 1
ATOM 698 O O . GLU A 1 86 ? -9.867 16.406 2.322 1 97.25 86 GLU A O 1
ATOM 703 N N . ALA A 1 87 ? -11.445 14.758 2.523 1 98.25 87 ALA A N 1
ATOM 704 C CA . ALA A 1 87 ? -10.945 14.109 1.312 1 98.25 87 ALA A CA 1
ATOM 705 C C . ALA A 1 87 ? -12.07 13.891 0.304 1 98.25 87 ALA A C 1
ATOM 707 O O . ALA A 1 87 ? -13.234 13.773 0.683 1 98.25 87 ALA A O 1
ATOM 708 N N . ALA A 1 88 ? -11.695 13.906 -0.93 1 98.75 88 ALA A N 1
ATOM 709 C CA . ALA A 1 88 ? -12.555 13.492 -2.039 1 98.75 88 ALA A CA 1
ATOM 710 C C . ALA A 1 88 ? -12.016 12.227 -2.703 1 98.75 88 ALA A C 1
ATOM 712 O O . ALA A 1 88 ? -10.836 12.156 -3.051 1 98.75 88 ALA A O 1
ATOM 713 N N . LEU A 1 89 ? -12.891 11.266 -2.816 1 98.81 89 LEU A N 1
ATOM 714 C CA . LEU A 1 89 ? -12.539 10.008 -3.465 1 98.81 89 LEU A CA 1
ATOM 715 C C . LEU A 1 89 ? -13.102 9.945 -4.879 1 98.81 89 LEU A C 1
ATOM 717 O O . LEU A 1 89 ? -14.297 10.195 -5.086 1 98.81 89 LEU A O 1
ATOM 721 N N . VAL A 1 90 ? -12.203 9.688 -5.789 1 98.88 90 VAL A N 1
ATOM 722 C CA . VAL A 1 90 ? -12.625 9.5 -7.172 1 98.88 90 VAL A CA 1
ATOM 723 C C . VAL A 1 90 ? -12.438 8.039 -7.578 1 98.88 90 VAL A C 1
ATOM 725 O O . VAL A 1 90 ? -11.312 7.543 -7.625 1 98.88 90 VAL A O 1
ATOM 728 N N . GLY A 1 91 ? -13.484 7.379 -7.969 1 98.62 91 GLY A N 1
ATOM 729 C CA . GLY A 1 91 ? -13.508 5.949 -8.227 1 98.62 91 GLY A CA 1
ATOM 730 C C . GLY A 1 91 ? -14.078 5.145 -7.07 1 98.62 91 GLY A C 1
ATOM 731 O O . GLY A 1 91 ? -13.352 4.773 -6.148 1 98.62 91 GLY A O 1
ATOM 732 N N . ALA A 1 92 ? -15.367 4.797 -7.203 1 98.12 92 ALA A N 1
ATOM 733 C CA . ALA A 1 92 ? -16.062 4.066 -6.145 1 98.12 92 ALA A CA 1
ATOM 734 C C . ALA A 1 92 ? -16.219 2.594 -6.504 1 98.12 92 ALA A C 1
ATOM 736 O O . ALA A 1 92 ? -17.25 1.981 -6.215 1 98.12 92 ALA A O 1
ATOM 737 N N . GLY A 1 93 ? -15.188 2.086 -7.234 1 95.94 93 GLY A N 1
ATOM 738 C CA . GLY A 1 93 ? -15.117 0.651 -7.465 1 95.94 93 GLY A CA 1
ATOM 739 C C . GLY A 1 93 ? -14.695 -0.131 -6.234 1 95.94 93 GLY A C 1
ATOM 740 O O . GLY A 1 93 ? -14.922 0.307 -5.105 1 95.94 93 GLY A O 1
ATOM 741 N N . ASN A 1 94 ? -14.109 -1.316 -6.422 1 94.81 94 ASN A N 1
ATOM 742 C CA . ASN A 1 94 ? -13.766 -2.201 -5.316 1 94.81 94 ASN A CA 1
ATOM 743 C C . ASN A 1 94 ? -12.766 -1.548 -4.367 1 94.81 94 ASN A C 1
ATOM 745 O O . ASN A 1 94 ? -13.016 -1.448 -3.166 1 94.81 94 ASN A O 1
ATOM 749 N N . ILE A 1 95 ? -11.703 -1.039 -4.914 1 96.06 95 ILE A N 1
ATOM 750 C CA . ILE A 1 95 ? -10.664 -0.432 -4.086 1 96.06 95 ILE A CA 1
ATOM 751 C C . ILE A 1 95 ? -11.219 0.814 -3.398 1 96.06 95 ILE A C 1
ATOM 753 O O . ILE A 1 95 ? -11.023 1.003 -2.195 1 96.06 95 ILE A O 1
ATOM 757 N N . GLY A 1 96 ? -11.891 1.669 -4.168 1 97.56 96 GLY A N 1
ATOM 758 C CA . GLY A 1 96 ? -12.477 2.875 -3.607 1 97.56 96 GLY A CA 1
ATOM 759 C C . GLY A 1 96 ? -13.43 2.598 -2.463 1 97.56 96 GLY A C 1
ATOM 760 O O . GLY A 1 96 ? -13.406 3.285 -1.441 1 97.56 96 GLY A O 1
ATOM 761 N N . GLN A 1 97 ? -14.219 1.612 -2.66 1 96.88 97 GLN A N 1
ATOM 762 C CA . GLN A 1 97 ? -15.164 1.246 -1.61 1 96.88 97 GLN A CA 1
ATOM 763 C C . GLN A 1 97 ? -14.438 0.734 -0.371 1 96.88 97 GLN A C 1
ATOM 765 O O . GLN A 1 97 ? -14.812 1.068 0.756 1 96.88 97 GLN A O 1
ATOM 770 N N . ALA A 1 98 ? -13.461 -0.115 -0.569 1 96.69 98 ALA A N 1
ATOM 771 C CA . ALA A 1 98 ? -12.695 -0.634 0.561 1 96.69 98 ALA A CA 1
ATOM 772 C C . ALA A 1 98 ? -12.047 0.5 1.354 1 96.69 98 ALA A C 1
ATOM 774 O O . ALA A 1 98 ? -12.133 0.529 2.584 1 96.69 98 ALA A O 1
ATOM 775 N N . VAL A 1 99 ? -11.492 1.459 0.645 1 96.62 99 VAL A N 1
ATOM 776 C CA . VAL A 1 99 ? -10.828 2.598 1.271 1 96.62 99 VAL A CA 1
ATOM 777 C C . VAL A 1 99 ? -11.852 3.439 2.027 1 96.62 99 VAL A C 1
ATOM 779 O O . VAL A 1 99 ? -11.609 3.857 3.16 1 96.62 99 VAL A O 1
ATOM 782 N N . SER A 1 100 ? -13 3.654 1.46 1 96.19 100 SER A N 1
ATOM 783 C CA . SER A 1 100 ? -14.039 4.5 2.031 1 96.19 100 SER A CA 1
ATOM 784 C C . SER A 1 100 ? -14.617 3.879 3.301 1 96.19 100 SER A C 1
ATOM 786 O O . SER A 1 100 ? -15.109 4.594 4.18 1 96.19 100 SER A O 1
ATOM 788 N N . ASN A 1 101 ? -14.484 2.6 3.355 1 94.56 101 ASN A N 1
ATOM 789 C CA . ASN A 1 101 ? -15.086 1.902 4.484 1 94.56 101 ASN A CA 1
ATOM 790 C C . ASN A 1 101 ? -14.078 1.675 5.609 1 94.56 101 ASN A C 1
ATOM 792 O O . ASN A 1 101 ? -14.422 1.126 6.656 1 94.56 101 ASN A O 1
ATOM 796 N N . TYR A 1 102 ? -12.906 2.059 5.344 1 91.38 102 TYR A N 1
ATOM 797 C CA . TYR A 1 102 ? -11.875 1.812 6.34 1 91.38 102 TYR A CA 1
ATOM 798 C C . TYR A 1 102 ? -12.031 2.746 7.531 1 91.38 102 TYR A C 1
ATOM 800 O O . TYR A 1 102 ? -11.75 3.945 7.43 1 91.38 102 TYR A O 1
ATOM 808 N N . SER A 1 103 ? -12.352 2.348 8.711 1 84 103 SER A N 1
ATOM 809 C CA . SER A 1 103 ? -12.773 3.143 9.859 1 84 103 SER A CA 1
ATOM 810 C C . SER A 1 103 ? -11.578 3.773 10.57 1 84 103 SER A C 1
ATOM 812 O O . SER A 1 103 ? -11.711 4.816 11.211 1 84 103 SER A O 1
ATOM 814 N N . ARG A 1 104 ? -10.469 3.191 10.414 1 85 104 ARG A N 1
ATOM 815 C CA . ARG A 1 104 ? -9.289 3.674 11.133 1 85 104 ARG A CA 1
ATOM 816 C C . ARG A 1 104 ? -8.914 5.082 10.68 1 85 104 ARG A C 1
ATOM 818 O O . ARG A 1 104 ? -8.32 5.844 11.445 1 85 104 ARG A O 1
ATOM 825 N N . PHE A 1 105 ? -9.266 5.43 9.5 1 90.56 105 PHE A N 1
ATOM 826 C CA . PHE A 1 105 ? -8.898 6.734 8.969 1 90.56 105 PHE A CA 1
ATOM 827 C C . PHE A 1 105 ? -9.578 7.852 9.75 1 90.56 105 PHE A C 1
ATOM 829 O O . PHE A 1 105 ? -9.008 8.93 9.93 1 90.56 105 PHE A O 1
ATOM 836 N N . GLU A 1 106 ? -10.75 7.551 10.25 1 87.94 106 GLU A N 1
ATOM 837 C CA . GLU A 1 106 ? -11.492 8.562 11 1 87.94 106 GLU A CA 1
ATOM 838 C C . GLU A 1 106 ? -10.797 8.898 12.312 1 87.94 106 GLU A C 1
ATOM 840 O O . GLU A 1 106 ? -10.82 10.047 12.758 1 87.94 106 GLU A O 1
ATOM 845 N N . ASN A 1 107 ? -10.203 7.949 12.867 1 86.38 107 ASN A N 1
ATOM 846 C CA . ASN A 1 107 ? -9.484 8.156 14.117 1 86.38 107 ASN A CA 1
ATOM 847 C C . ASN A 1 107 ? -8.242 9.016 13.914 1 86.38 107 ASN A C 1
ATOM 849 O O . ASN A 1 107 ? -7.715 9.586 14.867 1 86.38 107 ASN A O 1
ATOM 853 N N . LEU A 1 108 ? -7.883 9.188 12.664 1 88.5 108 LEU A N 1
ATOM 854 C CA . LEU A 1 108 ? -6.707 9.977 12.312 1 88.5 108 LEU A CA 1
ATOM 855 C C . LEU A 1 108 ? -7.102 11.391 11.898 1 88.5 108 LEU A C 1
ATOM 857 O O . LEU A 1 108 ? -6.266 12.156 11.43 1 88.5 108 LEU A O 1
ATOM 861 N N . GLY A 1 109 ? -8.375 11.734 12.078 1 91.5 109 GLY A N 1
ATOM 862 C CA . GLY A 1 109 ? -8.852 13.047 11.664 1 91.5 109 GLY A CA 1
ATOM 863 C C . GLY A 1 109 ? -9.102 13.148 10.172 1 91.5 109 GLY A C 1
ATOM 864 O O . GLY A 1 109 ? -9.203 14.25 9.633 1 91.5 109 GLY A O 1
ATOM 865 N N . PHE A 1 110 ? -9.117 12.102 9.508 1 95.31 110 PHE A N 1
ATOM 866 C CA . PHE A 1 110 ? -9.297 12.008 8.062 1 95.31 110 PHE A CA 1
ATOM 867 C C . PHE A 1 110 ? -10.719 11.586 7.723 1 95.31 110 PHE A C 1
ATOM 869 O O . PHE A 1 110 ? -11.195 10.547 8.188 1 95.31 110 PHE A O 1
ATOM 876 N N . LYS A 1 111 ? -11.406 12.375 6.902 1 96.12 111 LYS A N 1
ATOM 877 C CA . LYS A 1 111 ? -12.789 12.07 6.543 1 96.12 111 LYS A CA 1
ATOM 878 C C . LYS A 1 111 ? -13.008 12.219 5.039 1 96.12 111 LYS A C 1
ATOM 880 O O . LYS A 1 111 ? -12.625 13.227 4.445 1 96.12 111 LYS A O 1
ATOM 885 N N . ILE A 1 112 ? -13.602 11.203 4.445 1 97.62 112 ILE A N 1
ATOM 886 C CA . ILE A 1 112 ? -14.047 11.297 3.059 1 97.62 112 ILE A CA 1
ATOM 887 C C . ILE A 1 112 ? -15.422 11.953 2.998 1 97.62 112 ILE A C 1
ATOM 889 O O . ILE A 1 112 ? -16.406 11.391 3.49 1 97.62 112 ILE A O 1
ATOM 893 N N . THR A 1 113 ? -15.484 13.102 2.393 1 97.25 113 THR A N 1
ATOM 894 C CA . THR A 1 113 ? -16.734 13.867 2.436 1 97.25 113 THR A CA 1
ATOM 895 C C . THR A 1 113 ? -17.375 13.922 1.055 1 97.25 113 THR A C 1
ATOM 897 O O . THR A 1 113 ? -18.531 14.344 0.919 1 97.25 113 THR A O 1
ATOM 900 N N . ALA A 1 114 ? -16.641 13.547 0.057 1 98.31 114 ALA A N 1
ATOM 901 C CA . ALA A 1 114 ? -17.172 13.492 -1.306 1 98.31 114 ALA A CA 1
ATOM 902 C C . ALA A 1 114 ? -16.641 12.266 -2.045 1 98.31 114 ALA A C 1
ATOM 904 O O . ALA A 1 114 ? -15.477 11.891 -1.896 1 98.31 114 ALA A O 1
ATOM 905 N N . ILE A 1 115 ? -17.531 11.648 -2.754 1 98.81 115 ILE A N 1
ATOM 906 C CA . ILE A 1 115 ? -17.188 10.484 -3.562 1 98.81 115 ILE A CA 1
ATOM 907 C C . ILE A 1 115 ? -17.719 10.656 -4.98 1 98.81 115 ILE A C 1
ATOM 909 O O . ILE A 1 115 ? -18.891 11.031 -5.168 1 98.81 115 ILE A O 1
ATOM 913 N N . PHE A 1 116 ? -16.844 10.391 -5.949 1 98.88 116 PHE A N 1
ATOM 914 C CA . PHE A 1 116 ? -17.234 10.555 -7.344 1 98.88 116 PHE A CA 1
ATOM 915 C C . PHE A 1 116 ? -16.984 9.273 -8.133 1 98.88 116 PHE A C 1
ATOM 917 O O . PHE A 1 116 ? -16.016 8.547 -7.863 1 98.88 116 PHE A O 1
ATOM 924 N N . ASP A 1 117 ? -17.844 9.039 -9.094 1 98.69 117 ASP A N 1
ATOM 925 C CA . ASP A 1 117 ? -17.656 7.957 -10.062 1 98.69 117 ASP A CA 1
ATOM 926 C C . ASP A 1 117 ? -18.312 8.305 -11.398 1 98.69 117 ASP A C 1
ATOM 928 O O . ASP A 1 117 ? -19.219 9.133 -11.461 1 98.69 117 ASP A O 1
ATOM 932 N N . ALA A 1 118 ? -17.734 7.707 -12.453 1 98.25 118 ALA A N 1
ATOM 933 C CA . ALA A 1 118 ? -18.312 7.934 -13.773 1 98.25 118 ALA A CA 1
ATOM 934 C C . ALA A 1 118 ? -19.406 6.906 -14.086 1 98.25 118 ALA A C 1
ATOM 936 O O . ALA A 1 118 ? -20.172 7.078 -15.031 1 98.25 118 ALA A O 1
ATOM 937 N N . ASN A 1 119 ? -19.406 5.805 -13.359 1 98 119 ASN A N 1
ATOM 938 C CA . ASN A 1 119 ? -20.375 4.738 -13.594 1 98 119 ASN A CA 1
ATOM 939 C C . ASN A 1 119 ? -21.781 5.141 -13.141 1 98 119 ASN A C 1
ATOM 941 O O . ASN A 1 119 ? -22.031 5.254 -11.945 1 98 119 ASN A O 1
ATOM 945 N N . PRO A 1 120 ? -22.734 5.25 -14.062 1 97.81 120 PRO A N 1
ATOM 946 C CA . PRO A 1 120 ? -24.078 5.699 -13.703 1 97.81 120 PRO A CA 1
ATOM 947 C C . PRO A 1 120 ? -24.766 4.762 -12.719 1 97.81 120 PRO A C 1
ATOM 949 O O . PRO A 1 120 ? -25.625 5.199 -11.938 1 97.81 120 PRO A O 1
ATOM 952 N N . LYS A 1 121 ? -24.406 3.547 -12.711 1 97.94 121 LYS A N 1
ATOM 953 C CA . LYS A 1 121 ? -25.031 2.564 -11.836 1 97.94 121 LYS A CA 1
ATOM 954 C C . LYS A 1 121 ? -24.703 2.83 -10.375 1 97.94 121 LYS A C 1
ATOM 956 O O . LYS A 1 121 ? -25.406 2.367 -9.477 1 97.94 121 LYS A O 1
ATOM 961 N N . LEU A 1 122 ? -23.641 3.516 -10.148 1 98.06 122 LEU A N 1
ATOM 962 C CA . LEU A 1 122 ? -23.188 3.766 -8.789 1 98.06 122 LEU A CA 1
ATOM 963 C C . LEU A 1 122 ? -23.703 5.105 -8.273 1 98.06 122 LEU A C 1
ATOM 965 O O . LEU A 1 122 ? -23.734 5.348 -7.066 1 98.06 122 LEU A O 1
ATOM 969 N N . ILE A 1 123 ? -24.062 5.953 -9.188 1 98.06 123 ILE A N 1
ATOM 970 C CA . ILE A 1 123 ? -24.453 7.316 -8.828 1 98.06 123 ILE A CA 1
ATOM 971 C C . ILE A 1 123 ? -25.703 7.281 -7.961 1 98.06 123 ILE A C 1
ATOM 973 O O . ILE A 1 123 ? -26.656 6.566 -8.266 1 98.06 123 ILE A O 1
ATOM 977 N N . GLY A 1 124 ? -25.688 8.008 -6.902 1 97.88 124 GLY A N 1
ATOM 978 C CA . GLY A 1 124 ? -26.828 8.07 -5.996 1 97.88 124 GLY A CA 1
ATOM 979 C C . GLY A 1 124 ? -26.719 7.09 -4.844 1 97.88 124 GLY A C 1
ATOM 980 O O . GLY A 1 124 ? -27.359 7.27 -3.809 1 97.88 124 GLY A O 1
ATOM 981 N N . MET A 1 125 ? -25.953 6.051 -5.004 1 97.81 125 MET A N 1
ATOM 982 C CA . MET A 1 125 ? -25.688 5.121 -3.91 1 97.81 125 MET A CA 1
ATOM 983 C C . MET A 1 125 ? -24.828 5.781 -2.836 1 97.81 125 MET A C 1
ATOM 985 O O . MET A 1 125 ? -24.266 6.855 -3.057 1 97.81 125 MET A O 1
ATOM 989 N N . LYS A 1 126 ? -24.828 5.141 -1.674 1 97.69 126 LYS A N 1
ATOM 990 C CA . LYS A 1 126 ? -24.062 5.711 -0.571 1 97.69 126 LYS A CA 1
ATOM 991 C C . LYS A 1 126 ? -23.016 4.723 -0.059 1 97.69 126 LYS A C 1
ATOM 993 O O . LYS A 1 126 ? -23.25 3.514 -0.047 1 97.69 126 LYS A O 1
ATOM 998 N N . ILE A 1 127 ? -21.938 5.199 0.223 1 95.88 127 ILE A N 1
ATOM 999 C CA . ILE A 1 127 ? -20.953 4.492 1.043 1 95.88 127 ILE A CA 1
ATOM 1000 C C . ILE A 1 127 ? -20.891 5.141 2.426 1 95.88 127 ILE A C 1
ATOM 1002 O O . ILE A 1 127 ? -20.484 6.301 2.553 1 95.88 127 ILE A O 1
ATOM 1006 N N . ARG A 1 128 ? -21.234 4.305 3.385 1 91.88 128 ARG A N 1
ATOM 1007 C CA . ARG A 1 128 ? -21.5 4.887 4.699 1 91.88 128 ARG A CA 1
ATOM 1008 C C . ARG A 1 128 ? -22.469 6.051 4.602 1 91.88 128 ARG A C 1
ATOM 1010 O O . ARG A 1 128 ? -23.578 5.898 4.078 1 91.88 128 ARG A O 1
ATOM 1017 N N . ASP A 1 129 ? -22.125 7.262 4.906 1 94.06 129 ASP A N 1
ATOM 1018 C CA . ASP A 1 129 ? -23.062 8.383 4.906 1 94.06 129 ASP A CA 1
ATOM 1019 C C . ASP A 1 129 ? -22.734 9.375 3.797 1 94.06 129 ASP A C 1
ATOM 1021 O O . ASP A 1 129 ? -23.203 10.516 3.811 1 94.06 129 ASP A O 1
ATOM 1025 N N . VAL A 1 130 ? -22 8.844 2.838 1 97.31 130 VAL A N 1
ATOM 1026 C CA . VAL A 1 130 ? -21.578 9.75 1.77 1 97.31 130 VAL A CA 1
ATOM 1027 C C . VAL A 1 130 ? -22.125 9.25 0.432 1 97.31 130 VAL A C 1
ATOM 1029 O O . VAL A 1 130 ? -21.891 8.102 0.047 1 97.31 130 VAL A O 1
ATOM 1032 N N . GLU A 1 131 ? -22.812 10.109 -0.267 1 98.19 131 GLU A N 1
ATOM 1033 C CA . GLU A 1 131 ? -23.406 9.766 -1.555 1 98.19 131 GLU A CA 1
ATOM 1034 C C . GLU A 1 131 ? -22.375 9.812 -2.672 1 98.19 131 GLU A C 1
ATOM 1036 O O . GLU A 1 131 ? -21.531 10.711 -2.711 1 98.19 131 GLU A O 1
ATOM 1041 N N . ILE A 1 132 ? -22.484 8.828 -3.584 1 98.75 132 ILE A N 1
ATOM 1042 C CA . ILE A 1 132 ? -21.641 8.82 -4.773 1 98.75 132 ILE A CA 1
ATOM 1043 C C . ILE A 1 132 ? -22.219 9.766 -5.82 1 98.75 132 ILE A C 1
ATOM 1045 O O . ILE A 1 132 ? -23.359 9.609 -6.25 1 98.75 132 ILE A O 1
ATOM 1049 N N . MET A 1 133 ? -21.422 10.742 -6.191 1 98.81 133 MET A N 1
ATOM 1050 C CA . MET A 1 133 ? -21.844 11.742 -7.168 1 98.81 133 MET A CA 1
ATOM 1051 C C . MET A 1 133 ? -21.219 11.469 -8.531 1 98.81 133 MET A C 1
ATOM 1053 O O . MET A 1 133 ? -20.234 10.734 -8.633 1 98.81 133 MET A O 1
ATOM 1057 N N . ASP A 1 134 ? -21.828 12.078 -9.547 1 98.62 134 ASP A N 1
ATOM 1058 C CA . ASP A 1 134 ? -21.266 12 -10.891 1 98.62 134 ASP A CA 1
ATOM 1059 C C . ASP A 1 134 ? -19.938 12.742 -10.969 1 98.62 134 ASP A C 1
ATOM 1061 O O . ASP A 1 134 ? -19.797 13.836 -10.414 1 98.62 134 ASP A O 1
ATOM 1065 N N . ILE A 1 135 ? -19 12.156 -11.641 1 98.5 135 ILE A N 1
ATOM 1066 C CA . ILE A 1 135 ? -17.672 12.734 -11.797 1 98.5 135 ILE A CA 1
ATOM 1067 C C . ILE A 1 135 ? -17.797 14.141 -12.391 1 98.5 135 ILE A C 1
ATOM 1069 O O . ILE A 1 135 ? -16.984 15.016 -12.086 1 98.5 135 ILE A O 1
ATOM 1073 N N . ASP A 1 136 ? -18.75 14.422 -13.164 1 97.94 136 ASP A N 1
ATOM 1074 C CA . ASP A 1 136 ? -18.953 15.711 -13.812 1 97.94 136 ASP A CA 1
ATOM 1075 C C . ASP A 1 136 ? -19.266 16.797 -12.789 1 97.94 136 ASP A C 1
ATOM 1077 O O . ASP A 1 136 ? -19.172 17.984 -13.094 1 97.94 136 ASP A O 1
ATOM 1081 N N . GLU A 1 137 ? -19.625 16.422 -11.617 1 98.12 137 GLU A N 1
ATOM 1082 C CA . GLU A 1 137 ? -19.969 17.375 -10.562 1 98.12 137 GLU A CA 1
ATOM 1083 C C . GLU A 1 137 ? -18.734 17.734 -9.734 1 98.12 137 GLU A C 1
ATOM 1085 O O . GLU A 1 137 ? -18.812 18.609 -8.859 1 98.12 137 GLU A O 1
ATOM 1090 N N . MET A 1 138 ? -17.672 17.141 -9.938 1 98.44 138 MET A N 1
ATOM 1091 C CA . MET A 1 138 ? -16.484 17.266 -9.078 1 98.44 138 MET A CA 1
ATOM 1092 C C . MET A 1 138 ? -16.016 18.719 -9.023 1 98.44 138 MET A C 1
ATOM 1094 O O . MET A 1 138 ? -15.773 19.25 -7.941 1 98.44 138 MET A O 1
ATOM 1098 N N . GLU A 1 139 ? -15.898 19.312 -10.188 1 97.62 139 GLU A N 1
ATOM 1099 C CA . GLU A 1 139 ? -15.406 20.688 -10.242 1 97.62 139 GLU A CA 1
ATOM 1100 C C . GLU A 1 139 ? -16.234 21.609 -9.344 1 97.62 139 GLU A C 1
ATOM 1102 O O . GLU A 1 139 ? -15.672 22.344 -8.531 1 97.62 139 GLU A O 1
ATOM 1107 N N . SER A 1 140 ? -17.531 21.531 -9.477 1 97.81 140 SER A N 1
ATOM 1108 C CA . SER A 1 140 ? -18.422 22.375 -8.688 1 97.81 140 SER A CA 1
ATOM 1109 C C . SER A 1 140 ? -18.297 22.078 -7.199 1 97.81 140 SER A C 1
ATOM 1111 O O . SER A 1 140 ? -18.297 23 -6.379 1 97.81 140 SER A O 1
ATOM 1113 N N . VAL A 1 141 ? -18.219 20.844 -6.84 1 97.88 141 VAL A N 1
ATOM 1114 C CA . VAL A 1 141 ? -18.109 20.453 -5.441 1 97.88 141 VAL A CA 1
ATOM 1115 C C . VAL A 1 141 ? -16.797 20.984 -4.859 1 97.88 141 VAL A C 1
ATOM 1117 O O . VAL A 1 141 ? -16.781 21.5 -3.736 1 97.88 141 VAL A O 1
ATOM 1120 N N . LEU A 1 142 ? -15.734 20.859 -5.59 1 97.75 142 LEU A N 1
ATOM 1121 C CA . LEU A 1 142 ? -14.422 21.297 -5.117 1 97.75 142 LEU A CA 1
ATOM 1122 C C . LEU A 1 142 ? -14.391 22.812 -4.949 1 97.75 142 LEU A C 1
ATOM 1124 O O . LEU A 1 142 ? -13.617 23.328 -4.141 1 97.75 142 LEU A O 1
ATOM 1128 N N . GLU A 1 143 ? -15.203 23.516 -5.715 1 96.25 143 GLU A N 1
ATOM 1129 C CA . GLU A 1 143 ? -15.312 24.969 -5.59 1 96.25 143 GLU A CA 1
ATOM 1130 C C . GLU A 1 143 ? -16.047 25.359 -4.312 1 96.25 143 GLU A C 1
ATOM 1132 O O . GLU A 1 143 ? -15.742 26.375 -3.701 1 96.25 143 GLU A O 1
ATOM 1137 N N . GLU A 1 144 ? -16.938 24.547 -3.941 1 96 144 GLU A N 1
ATOM 1138 C CA . GLU A 1 144 ? -17.812 24.875 -2.828 1 96 144 GLU A CA 1
ATOM 1139 C C . GLU A 1 144 ? -17.25 24.344 -1.508 1 96 144 GLU A C 1
ATOM 1141 O O . GLU A 1 144 ? -17.578 24.875 -0.439 1 96 144 GLU A O 1
ATOM 1146 N N . HIS A 1 145 ? -16.484 23.312 -1.592 1 95.38 145 HIS A N 1
ATOM 1147 C CA . HIS A 1 145 ? -15.953 22.656 -0.4 1 95.38 145 HIS A CA 1
ATOM 1148 C C . HIS A 1 145 ? -14.438 22.562 -0.442 1 95.38 145 HIS A C 1
ATOM 1150 O O . HIS A 1 145 ? -13.852 22.266 -1.488 1 95.38 145 HIS A O 1
ATOM 1156 N N . LYS A 1 146 ? -13.898 22.906 0.672 1 95.38 146 LYS A N 1
ATOM 1157 C CA . LYS A 1 146 ? -12.445 22.781 0.753 1 95.38 146 LYS A CA 1
ATOM 1158 C C . LYS A 1 146 ? -12.031 21.328 0.945 1 95.38 146 LYS A C 1
ATOM 1160 O O . LYS A 1 146 ? -12.422 20.688 1.927 1 95.38 146 LYS A O 1
ATOM 1165 N N . ILE A 1 147 ? -11.305 20.812 0.047 1 97.81 147 ILE A N 1
ATOM 1166 C CA . ILE A 1 147 ? -10.781 19.453 0.085 1 97.81 147 ILE A CA 1
ATOM 1167 C C . ILE A 1 147 ? -9.266 19.484 0.253 1 97.81 147 ILE A C 1
ATOM 1169 O O . ILE A 1 147 ? -8.57 20.188 -0.485 1 97.81 147 ILE A O 1
ATOM 1173 N N . ASP A 1 148 ? -8.766 18.734 1.228 1 97.25 148 ASP A N 1
ATOM 1174 C CA . ASP A 1 148 ? -7.332 18.688 1.5 1 97.25 148 ASP A CA 1
ATOM 1175 C C . ASP A 1 148 ? -6.645 17.609 0.674 1 97.25 148 ASP A C 1
ATOM 1177 O O . ASP A 1 148 ? -5.559 17.828 0.138 1 97.25 148 ASP A O 1
ATOM 1181 N N . ILE A 1 149 ? -7.285 16.453 0.594 1 98.44 149 ILE A N 1
ATOM 1182 C CA . ILE A 1 149 ? -6.652 15.273 0.018 1 98.44 149 ILE A CA 1
ATOM 1183 C C . ILE A 1 149 ? -7.559 14.672 -1.049 1 98.44 149 ILE A C 1
ATOM 1185 O O . ILE A 1 149 ? -8.758 14.477 -0.816 1 98.44 149 ILE A O 1
ATOM 1189 N N . GLY A 1 150 ? -7.012 14.43 -2.213 1 98.81 150 GLY A N 1
ATOM 1190 C CA . GLY A 1 150 ? -7.68 13.641 -3.236 1 98.81 150 GLY A CA 1
ATOM 1191 C C . GLY A 1 150 ? -7.25 12.188 -3.242 1 98.81 150 GLY A C 1
ATOM 1192 O O . GLY A 1 150 ? -6.062 11.883 -3.121 1 98.81 150 GLY A O 1
ATOM 1193 N N . ILE A 1 151 ? -8.195 11.289 -3.297 1 98.88 151 ILE A N 1
ATOM 1194 C CA . ILE A 1 151 ? -7.93 9.867 -3.416 1 98.88 151 ILE A CA 1
ATOM 1195 C C . ILE A 1 151 ? -8.305 9.383 -4.812 1 98.88 151 ILE A C 1
ATOM 1197 O O . ILE A 1 151 ? -9.453 9.531 -5.238 1 98.88 151 ILE A O 1
ATOM 1201 N N . ILE A 1 152 ? -7.375 8.82 -5.496 1 98.88 152 ILE A N 1
ATOM 1202 C CA . ILE A 1 152 ? -7.617 8.398 -6.875 1 98.88 152 ILE A CA 1
ATOM 1203 C C . ILE A 1 152 ? -7.641 6.875 -6.957 1 98.88 152 ILE A C 1
ATOM 1205 O O . ILE A 1 152 ? -6.617 6.219 -6.734 1 98.88 152 ILE A O 1
ATOM 1209 N N . CYS A 1 153 ? -8.758 6.312 -7.258 1 98.38 153 CYS A N 1
ATOM 1210 C CA . CYS A 1 153 ? -8.961 4.875 -7.395 1 98.38 153 CYS A CA 1
ATOM 1211 C C . CYS A 1 153 ? -9.562 4.539 -8.75 1 98.38 153 CYS A C 1
ATOM 1213 O O . CYS A 1 153 ? -10.414 3.658 -8.859 1 98.38 153 CYS A O 1
ATOM 1215 N N . VAL A 1 154 ? -9.18 5.215 -9.805 1 98.12 154 VAL A N 1
ATOM 1216 C CA . VAL A 1 154 ? -9.711 5.016 -11.148 1 98.12 154 VAL A CA 1
ATOM 1217 C C . VAL A 1 154 ? -8.703 4.23 -11.984 1 98.12 154 VAL A C 1
ATOM 1219 O O . VAL A 1 154 ? -7.543 4.074 -11.594 1 98.12 154 VAL A O 1
ATOM 1222 N N . PRO A 1 155 ? -9.141 3.711 -13.141 1 95.62 155 PRO A N 1
ATOM 1223 C CA . PRO A 1 155 ? -8.195 3.043 -14.047 1 95.62 155 PRO A CA 1
ATOM 1224 C C . PRO A 1 155 ? -7.09 3.971 -14.531 1 95.62 155 PRO A C 1
ATOM 1226 O O . PRO A 1 155 ? -7.25 5.195 -14.508 1 95.62 155 PRO A O 1
ATOM 1229 N N . ARG A 1 156 ? -6.102 3.332 -14.992 1 94.25 156 ARG A N 1
ATOM 1230 C CA . ARG A 1 156 ? -4.898 4.012 -15.461 1 94.25 156 ARG A CA 1
ATOM 1231 C C . ARG A 1 156 ? -5.25 5.145 -16.422 1 94.25 156 ARG A C 1
ATOM 1233 O O . ARG A 1 156 ? -4.754 6.266 -16.281 1 94.25 156 ARG A O 1
ATOM 1240 N N . LYS A 1 157 ? -6.098 4.906 -17.359 1 95.06 157 LYS A N 1
ATOM 1241 C CA . LYS A 1 157 ? -6.379 5.812 -18.469 1 95.06 157 LYS A CA 1
ATOM 1242 C C . LYS A 1 157 ? -7.02 7.105 -17.984 1 95.06 157 LYS A C 1
ATOM 1244 O O . LYS A 1 157 ? -6.938 8.141 -18.641 1 95.06 157 LYS A O 1
ATOM 1249 N N . ASN A 1 158 ? -7.629 7.074 -16.781 1 97.81 158 ASN A N 1
ATOM 1250 C CA . ASN A 1 158 ? -8.375 8.234 -16.297 1 97.81 158 ASN A CA 1
ATOM 1251 C C . ASN A 1 158 ? -7.621 8.953 -15.172 1 97.81 158 ASN A C 1
ATOM 1253 O O . ASN A 1 158 ? -8 10.055 -14.773 1 97.81 158 ASN A O 1
ATOM 1257 N N . ALA A 1 159 ? -6.543 8.422 -14.742 1 98.38 159 ALA A N 1
ATOM 1258 C CA . ALA A 1 159 ? -5.91 8.852 -13.5 1 98.38 159 ALA A CA 1
ATOM 1259 C C . ALA A 1 159 ? -5.367 10.273 -13.625 1 98.38 159 ALA A C 1
ATOM 1261 O O . ALA A 1 159 ? -5.586 11.109 -12.75 1 98.38 159 ALA A O 1
ATOM 1262 N N . GLN A 1 160 ? -4.668 10.578 -14.703 1 98.5 160 GLN A N 1
ATOM 1263 C CA . GLN A 1 160 ? -4.035 11.883 -14.859 1 98.5 160 GLN A CA 1
ATOM 1264 C C . GLN A 1 160 ? -5.078 12.992 -14.961 1 98.5 160 GLN A C 1
ATOM 1266 O O . GLN A 1 160 ? -4.926 14.055 -14.352 1 98.5 160 GLN A O 1
ATOM 1271 N N . VAL A 1 161 ? -6.105 12.734 -15.734 1 98.44 161 VAL A N 1
ATOM 1272 C CA . VAL A 1 161 ? -7.152 13.734 -15.914 1 98.44 161 VAL A CA 1
ATOM 1273 C C . VAL A 1 161 ? -7.816 14.031 -14.57 1 98.44 161 VAL A C 1
ATOM 1275 O O . VAL A 1 161 ? -8.07 15.195 -14.234 1 98.44 161 VAL A O 1
ATOM 1278 N N . VAL A 1 162 ? -8.07 13.039 -13.812 1 98.81 162 VAL A N 1
ATOM 1279 C CA . VAL A 1 162 ? -8.672 13.18 -12.492 1 98.81 162 VAL A CA 1
ATOM 1280 C C . VAL A 1 162 ? -7.734 13.977 -11.578 1 98.81 162 VAL A C 1
ATOM 1282 O O . VAL A 1 162 ? -8.172 14.883 -10.875 1 98.81 162 VAL A O 1
ATOM 1285 N N . ALA A 1 163 ? -6.457 13.617 -11.609 1 98.88 163 ALA A N 1
ATOM 1286 C CA . ALA A 1 163 ? -5.469 14.344 -10.82 1 98.88 163 ALA A CA 1
ATOM 1287 C C . ALA A 1 163 ? -5.469 15.828 -11.164 1 98.88 163 ALA A C 1
ATOM 1289 O O . ALA A 1 163 ? -5.492 16.688 -10.273 1 98.88 163 ALA A O 1
ATOM 1290 N N . ASP A 1 164 ? -5.504 16.109 -12.422 1 98.75 164 ASP A N 1
ATOM 1291 C CA . ASP A 1 164 ? -5.48 17.5 -12.875 1 98.75 164 ASP A CA 1
ATOM 1292 C C . ASP A 1 164 ? -6.703 18.266 -12.367 1 98.75 164 ASP A C 1
ATOM 1294 O O . ASP A 1 164 ? -6.594 19.422 -11.953 1 98.75 164 ASP A O 1
ATOM 1298 N N . GLU A 1 165 ? -7.801 17.625 -12.438 1 98.62 165 GLU A N 1
ATOM 1299 C CA . GLU A 1 165 ? -9.039 18.266 -11.984 1 98.62 165 GLU A CA 1
ATOM 1300 C C . GLU A 1 165 ? -9.008 18.516 -10.477 1 98.62 165 GLU A C 1
ATOM 1302 O O . GLU A 1 165 ? -9.438 19.578 -10.016 1 98.62 165 GLU A O 1
ATOM 1307 N N . LEU A 1 166 ? -8.531 17.562 -9.742 1 98.81 166 LEU A N 1
ATOM 1308 C CA . LEU A 1 166 ? -8.391 17.734 -8.297 1 98.81 166 LEU A CA 1
ATOM 1309 C C . LEU A 1 166 ? -7.488 18.922 -7.977 1 98.81 166 LEU A C 1
ATOM 1311 O O . LEU A 1 166 ? -7.824 19.75 -7.129 1 98.81 166 LEU A O 1
ATOM 1315 N N . ILE A 1 167 ? -6.379 18.969 -8.664 1 98.62 167 ILE A N 1
ATOM 1316 C CA . ILE A 1 167 ? -5.391 20.016 -8.422 1 98.62 167 ILE A CA 1
ATOM 1317 C C . ILE A 1 167 ? -5.984 21.375 -8.773 1 98.62 167 ILE A C 1
ATOM 1319 O O . ILE A 1 167 ? -5.828 22.344 -8.023 1 98.62 167 ILE A O 1
ATOM 1323 N N . ARG A 1 168 ? -6.676 21.422 -9.914 1 97.94 168 ARG A N 1
ATOM 1324 C CA . ARG A 1 168 ? -7.348 22.656 -10.305 1 97.94 168 ARG A CA 1
ATOM 1325 C C . ARG A 1 168 ? -8.352 23.094 -9.234 1 97.94 168 ARG A C 1
ATOM 1327 O O . ARG A 1 168 ? -8.547 24.281 -9.016 1 97.94 168 ARG A O 1
ATOM 1334 N N . GLY A 1 169 ? -8.93 22.156 -8.602 1 97.88 169 GLY A N 1
ATOM 1335 C CA . GLY A 1 169 ? -9.906 22.422 -7.559 1 97.88 169 GLY A CA 1
ATOM 1336 C C . GLY A 1 169 ? -9.266 22.797 -6.23 1 97.88 169 GLY A C 1
ATOM 1337 O O . GLY A 1 169 ? -9.969 23.062 -5.25 1 97.88 169 GLY A O 1
ATOM 1338 N N . GLY A 1 170 ? -7.953 22.797 -6.094 1 97.12 170 GLY A N 1
ATOM 1339 C CA . GLY A 1 170 ? -7.273 23.297 -4.906 1 97.12 170 GLY A CA 1
ATOM 1340 C C . GLY A 1 170 ? -6.648 22.203 -4.07 1 97.12 170 GLY A C 1
ATOM 1341 O O . GLY A 1 170 ? -6.051 22.469 -3.025 1 97.12 170 GLY A O 1
ATOM 1342 N N . VAL A 1 171 ? -6.738 21 -4.512 1 98.06 171 VAL A N 1
ATOM 1343 C CA . VAL A 1 171 ? -6.168 19.875 -3.771 1 98.06 171 VAL A CA 1
ATOM 1344 C C . VAL A 1 171 ? -4.645 19.922 -3.854 1 98.06 171 VAL A C 1
ATOM 1346 O O . VAL A 1 171 ? -4.082 20.125 -4.934 1 98.06 171 VAL A O 1
ATOM 1349 N N . ARG A 1 172 ? -4.027 19.641 -2.697 1 97.38 172 ARG A N 1
ATOM 1350 C CA . ARG A 1 172 ? -2.572 19.766 -2.674 1 97.38 172 ARG A CA 1
ATOM 1351 C C . ARG A 1 172 ? -1.916 18.438 -2.285 1 97.38 172 ARG A C 1
ATOM 1353 O O . ARG A 1 172 ? -0.688 18.344 -2.24 1 97.38 172 ARG A O 1
ATOM 1360 N N . ALA A 1 173 ? -2.652 17.422 -2.002 1 98.5 173 ALA A N 1
ATOM 1361 C CA . ALA A 1 173 ? -2.152 16.094 -1.684 1 98.5 173 ALA A CA 1
ATOM 1362 C C . ALA A 1 173 ? -3.018 15.008 -2.328 1 98.5 173 ALA A C 1
ATOM 1364 O O . ALA A 1 173 ? -4.25 15.086 -2.281 1 98.5 173 ALA A O 1
ATOM 1365 N N . ILE A 1 174 ? -2.365 14.055 -2.922 1 98.88 174 ILE A N 1
ATOM 1366 C CA . ILE A 1 174 ? -3.084 13.008 -3.646 1 98.88 174 ILE A CA 1
ATOM 1367 C C . ILE A 1 174 ? -2.627 11.633 -3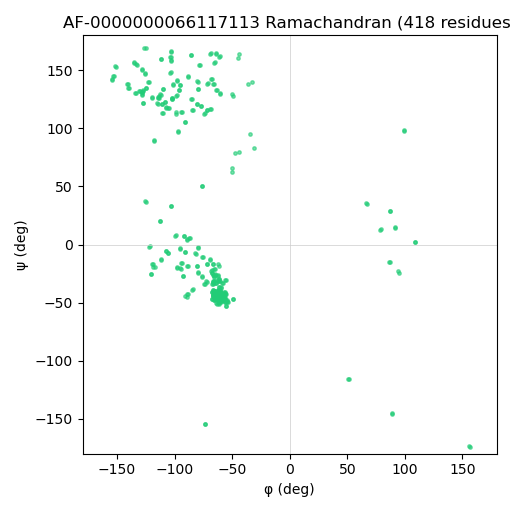.164 1 98.88 174 ILE A C 1
ATOM 1369 O O . ILE A 1 174 ? -1.428 11.352 -3.125 1 98.88 174 ILE A O 1
ATOM 1373 N N . TRP A 1 175 ? -3.541 10.875 -2.695 1 98.75 175 TRP A N 1
ATOM 1374 C CA . TRP A 1 175 ? -3.354 9.453 -2.406 1 98.75 175 TRP A CA 1
ATOM 1375 C C . TRP A 1 175 ? -3.727 8.602 -3.613 1 98.75 175 TRP A C 1
ATOM 1377 O O . TRP A 1 175 ? -4.91 8.406 -3.906 1 98.75 175 TRP A O 1
ATOM 1387 N N . ASN A 1 176 ? -2.775 8.062 -4.324 1 98.75 176 ASN A N 1
ATOM 1388 C CA . ASN A 1 176 ? -2.973 7.492 -5.652 1 98.75 176 ASN A CA 1
ATOM 1389 C C . ASN A 1 176 ? -2.959 5.965 -5.617 1 98.75 176 ASN A C 1
ATOM 1391 O O . ASN A 1 176 ? -1.926 5.359 -5.328 1 98.75 176 ASN A O 1
ATOM 1395 N N . PHE A 1 177 ? -4.066 5.336 -5.98 1 98 177 PHE A N 1
ATOM 1396 C CA . PHE A 1 177 ? -4.184 3.885 -6.051 1 98 177 PHE A CA 1
ATOM 1397 C C . PHE A 1 177 ? -4.184 3.412 -7.5 1 98 177 PHE A C 1
ATOM 1399 O O . PHE A 1 177 ? -4.191 2.209 -7.77 1 98 177 PHE A O 1
ATOM 1406 N N . ALA A 1 178 ? -4.23 4.395 -8.422 1 96.56 178 ALA A N 1
ATOM 1407 C CA . ALA A 1 178 ? -4.148 4.023 -9.828 1 96.56 178 ALA A CA 1
ATOM 1408 C C . ALA A 1 178 ? -2.766 3.473 -10.172 1 96.56 178 ALA A C 1
ATOM 1410 O O . ALA A 1 178 ? -1.758 3.93 -9.625 1 96.56 178 ALA A O 1
ATOM 1411 N N . PRO A 1 179 ? -2.725 2.48 -11.023 1 92.38 179 PRO A N 1
ATOM 1412 C CA . PRO A 1 179 ? -1.44 1.862 -11.367 1 92.38 179 PRO A CA 1
ATOM 1413 C C . PRO A 1 179 ? -0.609 2.715 -12.32 1 92.38 179 PRO A C 1
ATOM 1415 O O . PRO A 1 179 ? -0.134 2.215 -13.344 1 92.38 179 PRO A O 1
ATOM 1418 N N . VAL A 1 180 ? -0.429 4.02 -12 1 93.94 180 VAL A N 1
ATOM 1419 C CA . VAL A 1 180 ? 0.339 4.953 -12.82 1 93.94 180 VAL A CA 1
ATOM 1420 C C . VAL A 1 180 ? 0.911 6.062 -11.938 1 93.94 180 VAL A C 1
ATOM 1422 O O . VAL A 1 180 ? 0.325 6.41 -10.906 1 93.94 180 VAL A O 1
ATOM 1425 N N . ASP A 1 181 ? 2.115 6.496 -12.312 1 95.19 181 ASP A N 1
ATOM 1426 C CA . ASP A 1 181 ? 2.648 7.688 -11.656 1 95.19 181 ASP A CA 1
ATOM 1427 C C . ASP A 1 181 ? 2.039 8.961 -12.242 1 95.19 181 ASP A C 1
ATOM 1429 O O . ASP A 1 181 ? 1.969 9.109 -13.469 1 95.19 181 ASP A O 1
ATOM 1433 N N . LEU A 1 182 ? 1.654 9.797 -11.398 1 97.25 182 LEU A N 1
ATOM 1434 C CA . LEU A 1 182 ? 1.014 11.039 -11.82 1 97.25 182 LEU A CA 1
ATOM 1435 C C . LEU A 1 182 ? 2.051 12.125 -12.07 1 97.25 182 LEU A C 1
ATOM 1437 O O . LEU A 1 182 ? 3.096 12.156 -11.414 1 97.25 182 LEU A O 1
ATOM 1441 N N . VAL A 1 183 ? 1.799 12.914 -13.016 1 96.44 183 VAL A N 1
ATOM 1442 C CA . VAL A 1 183 ? 2.568 14.133 -13.234 1 96.44 183 VAL A CA 1
ATOM 1443 C C . VAL A 1 183 ? 1.883 15.312 -12.547 1 96.44 183 VAL A C 1
ATOM 1445 O O . VAL A 1 183 ? 0.785 15.711 -12.938 1 96.44 183 VAL A O 1
ATOM 1448 N N . VAL A 1 184 ? 2.525 15.867 -11.539 1 97.69 184 VAL A N 1
ATOM 1449 C CA . VAL A 1 184 ? 1.895 16.922 -10.75 1 97.69 184 VAL A CA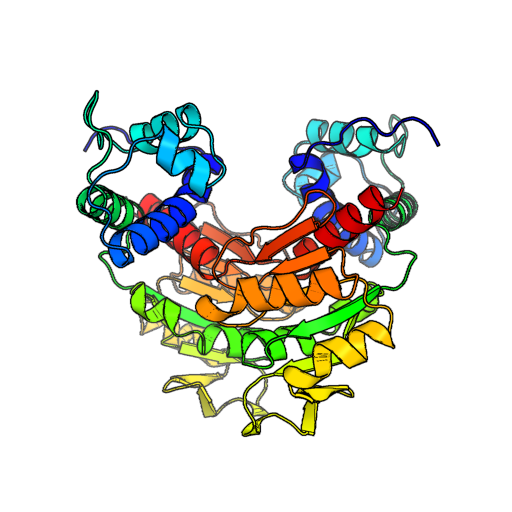 1
ATOM 1450 C C . VAL A 1 184 ? 2.891 18.047 -10.508 1 97.69 184 VAL A C 1
ATOM 1452 O O . VAL A 1 184 ? 4.105 17.844 -10.57 1 97.69 184 VAL A O 1
ATOM 1455 N N . PRO A 1 185 ? 2.418 19.281 -10.242 1 97.12 185 PRO A N 1
ATOM 1456 C CA . PRO A 1 185 ? 3.328 20.359 -9.875 1 97.12 185 PRO A CA 1
ATOM 1457 C C . PRO A 1 185 ? 4.047 20.094 -8.555 1 97.12 185 PRO A C 1
ATOM 1459 O O . PRO A 1 185 ? 3.6 19.266 -7.754 1 97.12 185 PRO A O 1
ATOM 1462 N N . ASP A 1 186 ? 5.105 20.828 -8.273 1 93.81 186 ASP A N 1
ATOM 1463 C CA . ASP A 1 186 ? 5.988 20.609 -7.133 1 93.81 186 ASP A CA 1
ATOM 1464 C C . ASP A 1 186 ? 5.238 20.797 -5.816 1 93.81 186 ASP A C 1
ATOM 1466 O O . ASP A 1 186 ? 5.566 20.156 -4.812 1 93.81 186 ASP A O 1
ATOM 1470 N N . HIS A 1 187 ? 4.309 21.625 -5.852 1 95.19 187 HIS A N 1
ATOM 1471 C CA . HIS A 1 187 ? 3.635 21.969 -4.605 1 95.19 187 HIS A CA 1
ATOM 1472 C C . HIS A 1 187 ? 2.58 20.938 -4.246 1 95.19 187 HIS A C 1
ATOM 1474 O O . HIS A 1 187 ? 1.965 21 -3.18 1 95.19 187 HIS A O 1
ATOM 1480 N N . VAL A 1 188 ? 2.312 20 -5.121 1 98 188 VAL A N 1
ATOM 1481 C CA . VAL A 1 188 ? 1.367 18.922 -4.867 1 98 188 VAL A CA 1
ATOM 1482 C C . VAL A 1 188 ? 2.123 17.656 -4.449 1 98 188 VAL A C 1
ATOM 1484 O O . VAL A 1 188 ? 3.08 17.266 -5.113 1 98 188 VAL A O 1
ATOM 1487 N N . LYS A 1 189 ? 1.721 17.078 -3.334 1 98 189 LYS A N 1
ATOM 1488 C CA . LYS A 1 189 ? 2.35 15.859 -2.826 1 98 189 LYS A CA 1
ATOM 1489 C C . LYS A 1 189 ? 1.547 14.617 -3.217 1 98 189 LYS A C 1
ATOM 1491 O O . LYS A 1 189 ? 0.314 14.648 -3.219 1 98 189 LYS A O 1
ATOM 1496 N N . VAL A 1 190 ? 2.283 13.555 -3.557 1 98.25 190 VAL A N 1
ATOM 1497 C CA . VAL A 1 190 ? 1.617 12.32 -3.965 1 98.25 190 VAL A CA 1
ATOM 1498 C C . VAL A 1 190 ? 2.17 11.141 -3.16 1 98.25 190 VAL A C 1
ATOM 1500 O O . VAL A 1 190 ? 3.381 11.039 -2.953 1 98.25 190 VAL A O 1
ATOM 1503 N N . GLU A 1 191 ? 1.368 10.367 -2.639 1 97.94 191 GLU A N 1
ATOM 1504 C CA . GLU A 1 191 ? 1.697 9.055 -2.09 1 97.94 191 GLU A CA 1
ATOM 1505 C C . GLU A 1 191 ? 1.021 7.941 -2.879 1 97.94 191 GLU A C 1
ATOM 1507 O O . GLU A 1 191 ? -0.206 7.914 -2.998 1 97.94 191 GLU A O 1
ATOM 1512 N N . ASN A 1 192 ? 1.809 7.031 -3.426 1 97.06 192 ASN A N 1
ATOM 1513 C CA . ASN A 1 192 ? 1.303 5.953 -4.266 1 97.06 192 ASN A CA 1
ATOM 1514 C C . ASN A 1 192 ? 1.085 4.672 -3.467 1 97.06 192 ASN A C 1
ATOM 1516 O O . ASN A 1 192 ? 1.89 4.332 -2.596 1 97.06 192 ASN A O 1
ATOM 1520 N N . VAL A 1 193 ? 0.024 4.008 -3.695 1 96.81 193 VAL A N 1
ATOM 1521 C CA . VAL A 1 193 ? -0.229 2.648 -3.23 1 96.81 193 VAL A CA 1
ATOM 1522 C C . VAL A 1 193 ? -0.406 1.718 -4.426 1 96.81 193 VAL A C 1
ATOM 1524 O O . VAL A 1 193 ? -1.522 1.531 -4.918 1 96.81 193 VAL A O 1
ATOM 1527 N N . HIS A 1 194 ? 0.664 1.137 -4.91 1 94.31 194 HIS A N 1
ATOM 1528 C CA . HIS A 1 194 ? 0.646 0.232 -6.055 1 94.31 194 HIS A CA 1
ATOM 1529 C C . HIS A 1 194 ? 0.607 -1.225 -5.605 1 94.31 194 HIS A C 1
ATOM 1531 O O . HIS A 1 194 ? 1.654 -1.843 -5.402 1 94.31 194 HIS A O 1
ATOM 1537 N N . LEU A 1 195 ? -0.574 -1.785 -5.586 1 95.81 195 LEU A N 1
ATOM 1538 C CA . LEU A 1 195 ? -0.767 -3.135 -5.062 1 95.81 195 LEU A CA 1
ATOM 1539 C C . LEU A 1 195 ? -0.048 -4.16 -5.934 1 95.81 195 LEU A C 1
ATOM 1541 O O . LEU A 1 195 ? 0.593 -5.078 -5.418 1 95.81 195 LEU A O 1
ATOM 1545 N N . SER A 1 196 ? -0.094 -3.977 -7.266 1 95.44 196 SER A N 1
ATOM 1546 C CA . SER A 1 196 ? 0.568 -4.906 -8.172 1 95.44 196 SER A CA 1
ATOM 1547 C C . SER A 1 196 ? 2.074 -4.934 -7.934 1 95.44 196 SER A C 1
ATOM 1549 O O . SER A 1 196 ? 2.686 -6.004 -7.922 1 95.44 196 SER A O 1
ATOM 1551 N N . GLU A 1 197 ? 2.641 -3.781 -7.738 1 95.62 197 GLU A N 1
ATOM 1552 C CA . GLU A 1 197 ? 4.078 -3.709 -7.5 1 95.62 197 GLU A CA 1
ATOM 1553 C C . GLU A 1 197 ? 4.453 -4.383 -6.184 1 95.62 197 GLU A C 1
ATOM 1555 O O . GLU A 1 197 ? 5.48 -5.059 -6.098 1 95.62 197 GLU A O 1
ATOM 1560 N N . SER A 1 198 ? 3.662 -4.203 -5.156 1 96.75 198 SER A N 1
ATOM 1561 C CA . SER A 1 198 ? 3.875 -4.879 -3.883 1 96.75 198 SER A CA 1
ATOM 1562 C C . SER A 1 198 ? 3.838 -6.395 -4.047 1 96.75 198 SER A C 1
ATOM 1564 O O . SER A 1 198 ? 4.691 -7.105 -3.514 1 96.75 198 SER A O 1
ATOM 1566 N N . LEU A 1 199 ? 2.885 -6.875 -4.773 1 97.19 199 LEU A N 1
ATOM 1567 C CA . LEU A 1 199 ? 2.754 -8.305 -5.031 1 97.19 199 LEU A CA 1
ATOM 1568 C C . LEU A 1 199 ? 3.961 -8.828 -5.801 1 97.19 199 LEU A C 1
ATOM 1570 O O . LEU A 1 199 ? 4.492 -9.898 -5.477 1 97.19 199 LEU A O 1
ATOM 1574 N N . LEU A 1 200 ? 4.414 -8.117 -6.816 1 97.25 200 LEU A N 1
ATOM 1575 C CA . LEU A 1 200 ? 5.559 -8.539 -7.621 1 97.25 200 LEU A CA 1
ATOM 1576 C C . LEU A 1 200 ? 6.812 -8.641 -6.762 1 97.25 200 LEU A C 1
ATOM 1578 O O . LEU A 1 200 ? 7.621 -9.555 -6.941 1 97.25 200 LEU A O 1
ATOM 1582 N N . THR A 1 201 ? 6.977 -7.707 -5.863 1 97.69 201 THR A N 1
ATOM 1583 C CA . THR A 1 201 ? 8.086 -7.781 -4.922 1 97.69 201 THR A CA 1
ATOM 1584 C C . THR A 1 201 ? 8.023 -9.07 -4.109 1 97.69 201 THR A C 1
ATOM 1586 O O . THR A 1 201 ? 9.031 -9.766 -3.965 1 97.69 201 THR A O 1
ATOM 1589 N N . LEU A 1 202 ? 6.898 -9.367 -3.662 1 97.75 202 LEU A N 1
ATOM 1590 C CA . LEU A 1 202 ? 6.711 -10.578 -2.869 1 97.75 202 LEU A CA 1
ATOM 1591 C C . LEU A 1 202 ? 7.031 -11.82 -3.691 1 97.75 202 LEU A C 1
ATOM 1593 O O . LEU A 1 202 ? 7.684 -12.742 -3.201 1 97.75 202 LEU A O 1
ATOM 1597 N N . ILE A 1 203 ? 6.555 -11.852 -4.887 1 97 203 ILE A N 1
ATOM 1598 C CA . ILE A 1 203 ? 6.777 -12.984 -5.785 1 97 203 ILE A CA 1
ATOM 1599 C C . ILE A 1 203 ? 8.273 -13.164 -6.016 1 97 203 ILE A C 1
ATOM 1601 O O . ILE A 1 203 ? 8.781 -14.289 -5.977 1 97 203 ILE A O 1
ATOM 1605 N N . TYR A 1 204 ? 9.023 -12.117 -6.25 1 97.56 204 TYR A N 1
ATOM 1606 C CA . TYR A 1 204 ? 10.477 -12.195 -6.402 1 97.56 204 TYR A CA 1
ATOM 1607 C C . TYR A 1 204 ? 11.117 -12.836 -5.18 1 97.56 204 TYR A C 1
ATOM 1609 O O . TYR A 1 204 ? 11.93 -13.75 -5.309 1 97.56 204 TYR A O 1
ATOM 1617 N N . LEU A 1 205 ? 10.711 -12.32 -4.016 1 96.81 205 LEU A N 1
ATOM 1618 C CA . LEU A 1 205 ? 11.297 -12.797 -2.77 1 96.81 205 LEU A CA 1
ATOM 1619 C C . LEU A 1 205 ? 10.992 -14.281 -2.559 1 96.81 205 LEU A C 1
ATOM 1621 O O . LEU A 1 205 ? 11.844 -15.031 -2.09 1 96.81 205 LEU A O 1
ATOM 1625 N N . LEU A 1 206 ? 9.789 -14.633 -2.875 1 95.81 206 LEU A N 1
ATOM 1626 C CA . LEU A 1 206 ? 9.375 -16.031 -2.762 1 95.81 206 LEU A CA 1
ATOM 1627 C C . LEU A 1 206 ? 10.258 -16.922 -3.625 1 95.81 206 LEU A C 1
ATOM 1629 O O . LEU A 1 206 ? 10.742 -17.969 -3.16 1 95.81 206 LEU A O 1
ATOM 1633 N N . ASN A 1 207 ? 10.5 -16.5 -4.836 1 93.75 207 ASN A N 1
ATOM 1634 C CA . ASN A 1 207 ? 11.258 -17.312 -5.777 1 93.75 207 ASN A CA 1
ATOM 1635 C C . ASN A 1 207 ? 12.742 -17.328 -5.441 1 93.75 207 ASN A C 1
ATOM 1637 O O . ASN A 1 207 ? 13.43 -18.328 -5.699 1 93.75 207 ASN A O 1
ATOM 1641 N N . GLU A 1 208 ? 13.242 -16.234 -4.938 1 89.25 208 GLU A N 1
ATOM 1642 C CA . GLU A 1 208 ? 14.641 -16.156 -4.531 1 89.25 208 GLU A CA 1
ATOM 1643 C C . GLU A 1 208 ? 14.93 -17.109 -3.373 1 89.25 208 GLU A C 1
ATOM 1645 O O . GLU A 1 208 ? 16.016 -17.688 -3.285 1 89.25 208 GLU A O 1
ATOM 1650 N N . SER A 1 209 ? 13.953 -17.297 -2.535 1 82.94 209 SER A N 1
ATOM 1651 C CA . SER A 1 209 ? 14.117 -18.172 -1.386 1 82.94 209 SER A CA 1
ATOM 1652 C C . SER A 1 209 ? 14.055 -19.641 -1.802 1 82.94 209 SER A C 1
ATOM 1654 O O . SER A 1 209 ? 14.578 -20.516 -1.105 1 82.94 209 SER A O 1
ATOM 1656 N N . GLU A 1 210 ? 13.383 -19.922 -2.842 1 75.75 210 GLU A N 1
ATOM 1657 C CA . GLU A 1 210 ? 13.25 -21.297 -3.322 1 75.75 210 GLU A CA 1
ATOM 1658 C C . GLU A 1 210 ? 14.484 -21.719 -4.121 1 75.75 210 GLU A C 1
ATOM 1660 O O . GLU A 1 210 ? 14.719 -22.906 -4.32 1 75.75 210 GLU A O 1
ATOM 1665 N N . SER A 1 211 ? 15.266 -20.75 -4.586 1 65.5 211 SER A N 1
ATOM 1666 C CA . SER A 1 211 ? 16.469 -21.078 -5.328 1 65.5 211 SER A CA 1
ATOM 1667 C C . SER A 1 211 ? 17.672 -21.266 -4.395 1 65.5 211 SER A C 1
ATOM 1669 O O . SER A 1 211 ? 17.75 -20.625 -3.344 1 65.5 211 SER A O 1
ATOM 1671 N N . MET B 1 1 ? 23.906 -20.984 -13.219 1 30.36 1 MET B N 1
ATOM 1672 C CA . MET B 1 1 ? 23.625 -19.562 -13.062 1 30.36 1 MET B CA 1
ATOM 1673 C C . MET B 1 1 ? 24.391 -18.984 -11.875 1 30.36 1 MET B C 1
ATOM 1675 O O . MET B 1 1 ? 24.297 -19.5 -10.766 1 30.36 1 MET B O 1
ATOM 1679 N N . GLU B 1 2 ? 25.391 -18.156 -12.055 1 33.62 2 GLU B N 1
ATOM 1680 C CA . GLU B 1 2 ? 26.328 -17.641 -11.07 1 33.62 2 GLU B CA 1
ATOM 1681 C C . GLU B 1 2 ? 25.609 -17.188 -9.805 1 33.62 2 GLU B C 1
ATOM 1683 O O . GLU B 1 2 ? 24.406 -16.906 -9.836 1 33.62 2 GLU B O 1
ATOM 1688 N N . LYS B 1 3 ? 26.438 -17.109 -8.719 1 39.56 3 LYS B N 1
ATOM 1689 C CA . LYS B 1 3 ? 26.141 -16.734 -7.34 1 39.56 3 LYS B CA 1
ATOM 1690 C C . LYS B 1 3 ? 25.375 -15.414 -7.285 1 39.56 3 LYS B C 1
ATOM 1692 O O . LYS B 1 3 ? 25.906 -14.359 -7.645 1 39.56 3 LYS B O 1
ATOM 1697 N N . HIS B 1 4 ? 24.172 -15.164 -7.73 1 47.59 4 HIS B N 1
ATOM 1698 C CA . HIS B 1 4 ? 23.469 -13.914 -7.488 1 47.59 4 HIS B CA 1
ATOM 1699 C C . HIS B 1 4 ? 23.797 -13.344 -6.117 1 47.59 4 HIS B C 1
ATOM 1701 O O . HIS B 1 4 ? 23.641 -14.016 -5.102 1 47.59 4 HIS B O 1
ATOM 1707 N N . LYS B 1 5 ? 24.766 -12.43 -5.996 1 56.03 5 LYS B N 1
ATOM 1708 C CA . LYS B 1 5 ? 25.109 -11.5 -4.914 1 56.03 5 LYS B CA 1
ATOM 1709 C C . LYS B 1 5 ? 23.844 -10.977 -4.23 1 56.03 5 LYS B C 1
ATOM 1711 O O . LYS B 1 5 ? 22.781 -10.914 -4.848 1 56.03 5 LYS B O 1
ATOM 1716 N N . ASN B 1 6 ? 23.844 -10.883 -2.939 1 79.5 6 ASN B N 1
ATOM 1717 C CA . ASN B 1 6 ? 22.828 -10.328 -2.053 1 79.5 6 ASN B CA 1
ATOM 1718 C C . ASN B 1 6 ? 22.297 -9.008 -2.588 1 79.5 6 ASN B C 1
ATOM 1720 O O . ASN B 1 6 ? 22.953 -7.969 -2.486 1 79.5 6 ASN B O 1
ATOM 1724 N N . ILE B 1 7 ? 21.391 -9.086 -3.564 1 92.12 7 ILE B N 1
ATOM 1725 C CA . ILE B 1 7 ? 20.75 -7.906 -4.145 1 92.12 7 ILE B CA 1
ATOM 1726 C C . ILE B 1 7 ? 19.984 -7.152 -3.061 1 92.12 7 ILE B C 1
ATOM 1728 O O . ILE B 1 7 ? 19.25 -7.758 -2.277 1 92.12 7 ILE B O 1
ATOM 1732 N N . SER B 1 8 ? 20.234 -5.844 -3.004 1 93.62 8 SER B N 1
ATOM 1733 C CA . SER B 1 8 ? 19.609 -5.031 -1.967 1 93.62 8 SER B CA 1
ATOM 1734 C C . SER B 1 8 ? 18.094 -4.969 -2.158 1 93.62 8 SER B C 1
ATOM 1736 O O . SER B 1 8 ? 17.594 -5.066 -3.283 1 93.62 8 SER B O 1
ATOM 1738 N N . MET B 1 9 ? 17.422 -4.707 -1.071 1 92.12 9 MET B N 1
ATOM 1739 C CA . MET B 1 9 ? 15.969 -4.578 -1.104 1 92.12 9 MET B CA 1
ATOM 1740 C C . MET B 1 9 ? 15.555 -3.359 -1.92 1 92.12 9 MET B C 1
ATOM 1742 O O . MET B 1 9 ? 14.5 -3.369 -2.566 1 92.12 9 MET B O 1
ATOM 1746 N N . ALA B 1 10 ? 16.328 -2.332 -1.906 1 92.94 10 ALA B N 1
ATOM 1747 C CA . ALA B 1 10 ? 16.047 -1.132 -2.686 1 92.94 10 ALA B CA 1
ATOM 1748 C C . ALA B 1 10 ? 15.969 -1.449 -4.176 1 92.94 10 ALA B C 1
ATOM 1750 O O . ALA B 1 10 ? 15.055 -0.992 -4.871 1 92.94 10 ALA B O 1
ATOM 1751 N N . VAL B 1 11 ? 16.891 -2.229 -4.625 1 96 11 VAL B N 1
ATOM 1752 C CA . VAL B 1 11 ? 16.922 -2.631 -6.023 1 96 11 VAL B CA 1
ATOM 1753 C C . VAL B 1 11 ? 15.719 -3.514 -6.344 1 96 11 VAL B C 1
ATOM 1755 O O . VAL B 1 11 ? 15.047 -3.311 -7.355 1 96 11 VAL B O 1
ATOM 1758 N N . ILE B 1 12 ? 15.438 -4.43 -5.461 1 96.56 12 ILE B N 1
ATOM 1759 C CA . ILE B 1 12 ? 14.344 -5.371 -5.648 1 96.56 12 ILE B CA 1
ATOM 1760 C C . ILE B 1 12 ? 13.023 -4.609 -5.754 1 96.56 12 ILE B C 1
ATOM 1762 O O . ILE B 1 12 ? 12.195 -4.91 -6.617 1 96.56 12 ILE B O 1
ATOM 1766 N N . LYS B 1 13 ? 12.914 -3.619 -4.953 1 95.69 13 L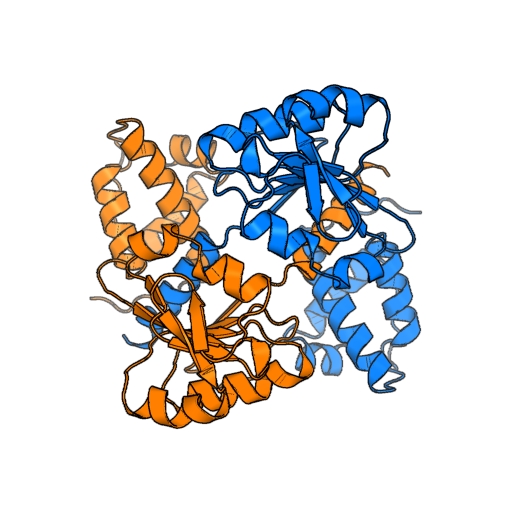YS B N 1
ATOM 1767 C CA . LYS B 1 13 ? 11.664 -2.875 -4.883 1 95.69 13 LYS B CA 1
ATOM 1768 C C . LYS B 1 13 ? 11.5 -1.961 -6.094 1 95.69 13 LYS B C 1
ATOM 1770 O O . LYS B 1 13 ? 10.398 -1.463 -6.355 1 95.69 13 LYS B O 1
ATOM 1775 N N . ARG B 1 14 ? 12.531 -1.798 -6.891 1 96.62 14 ARG B N 1
ATOM 1776 C CA . ARG B 1 14 ? 12.43 -0.972 -8.094 1 96.62 14 ARG B CA 1
ATOM 1777 C C . ARG B 1 14 ? 12.094 -1.82 -9.312 1 96.62 14 ARG B C 1
ATOM 1779 O O . ARG B 1 14 ? 11.633 -1.298 -10.328 1 96.62 14 ARG B O 1
ATOM 1786 N N . LEU B 1 15 ? 12.234 -3.092 -9.266 1 97.31 15 LEU B N 1
ATOM 1787 C CA . LEU B 1 15 ? 12.031 -3.988 -10.398 1 97.31 15 LEU B CA 1
ATOM 1788 C C . LEU B 1 15 ? 10.602 -3.908 -10.906 1 97.31 15 LEU B C 1
ATOM 1790 O O . LEU B 1 15 ? 10.367 -3.822 -12.117 1 97.31 15 LEU B O 1
ATOM 1794 N N . PRO B 1 16 ? 9.656 -3.9 -9.938 1 97.25 16 PRO B N 1
ATOM 1795 C CA . PRO B 1 16 ? 8.273 -3.828 -10.414 1 97.25 16 PRO B CA 1
ATOM 1796 C C . PRO B 1 16 ? 7.988 -2.551 -11.203 1 97.25 16 PRO B C 1
ATOM 1798 O O . PRO B 1 16 ? 7.215 -2.574 -12.164 1 97.25 16 PRO B O 1
ATOM 1801 N N . LYS B 1 17 ? 8.562 -1.497 -10.805 1 96.44 17 LYS B N 1
ATOM 1802 C CA . LYS B 1 17 ? 8.391 -0.239 -11.523 1 96.44 17 LYS B CA 1
ATOM 1803 C C . LYS B 1 17 ? 8.992 -0.325 -12.93 1 96.44 17 LYS B C 1
ATOM 1805 O O . LYS B 1 17 ? 8.383 0.14 -13.898 1 96.44 17 LYS B O 1
ATOM 1810 N N . TYR B 1 18 ? 10.18 -0.93 -13.062 1 97.75 18 TYR B N 1
ATOM 1811 C CA . TYR B 1 18 ? 10.75 -1.187 -14.383 1 97.75 18 TYR B CA 1
ATOM 1812 C C . TYR B 1 18 ? 9.773 -1.974 -15.25 1 97.75 18 TYR B C 1
ATOM 1814 O O . TYR B 1 18 ? 9.523 -1.608 -16.406 1 97.75 18 TYR B O 1
ATOM 1822 N N . HIS B 1 19 ? 9.281 -2.998 -14.641 1 97.19 19 HIS B N 1
ATOM 1823 C CA . HIS B 1 19 ? 8.367 -3.877 -15.359 1 97.19 19 HIS B CA 1
ATOM 1824 C C . HIS B 1 19 ? 7.168 -3.102 -15.891 1 97.19 19 HIS B C 1
ATOM 1826 O O . HIS B 1 19 ? 6.801 -3.244 -17.062 1 97.19 19 HIS B O 1
ATOM 1832 N N . ARG B 1 20 ? 6.598 -2.309 -15.039 1 95.69 20 ARG B N 1
ATOM 1833 C CA . ARG B 1 20 ? 5.418 -1.537 -15.422 1 95.69 20 ARG B CA 1
ATOM 1834 C C . ARG B 1 20 ? 5.738 -0.566 -16.547 1 95.69 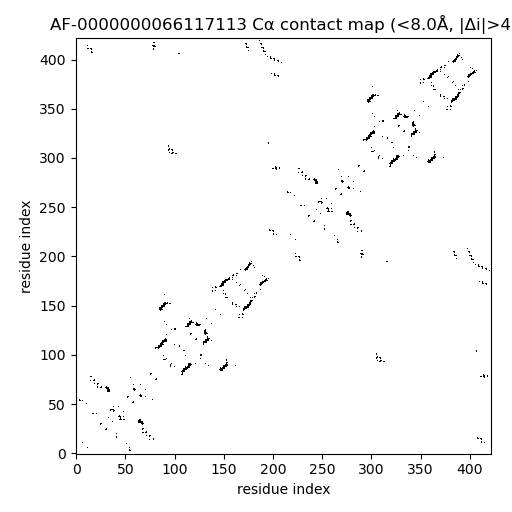20 ARG B C 1
ATOM 1836 O O . ARG B 1 20 ? 5 -0.484 -17.531 1 95.69 20 ARG B O 1
ATOM 1843 N N . TYR B 1 21 ? 6.805 0.162 -16.438 1 96.44 21 TYR B N 1
ATOM 1844 C CA . TYR B 1 21 ? 7.16 1.16 -17.438 1 96.44 21 TYR B CA 1
ATOM 1845 C C . TYR B 1 21 ? 7.527 0.499 -18.766 1 96.44 21 TYR B C 1
ATOM 1847 O O . TYR B 1 21 ? 7.195 1.009 -19.844 1 96.44 21 TYR B O 1
ATOM 1855 N N . LEU B 1 22 ? 8.242 -0.57 -18.703 1 97.44 22 LEU B N 1
ATOM 1856 C CA . LEU B 1 22 ? 8.586 -1.291 -19.922 1 97.44 22 LEU B CA 1
ATOM 1857 C C . LEU B 1 22 ? 7.336 -1.799 -20.625 1 97.44 22 LEU B C 1
ATOM 1859 O O . LEU B 1 22 ? 7.262 -1.786 -21.859 1 97.44 22 LEU B O 1
ATOM 1863 N N . GLU B 1 23 ? 6.414 -2.266 -19.828 1 95.75 23 GLU B N 1
ATOM 1864 C CA . GLU B 1 23 ? 5.145 -2.686 -20.422 1 95.75 23 GLU B CA 1
ATOM 1865 C C . GLU B 1 23 ? 4.473 -1.538 -21.172 1 95.75 23 GLU B C 1
ATOM 1867 O O . GLU B 1 23 ? 3.977 -1.723 -22.281 1 95.75 23 GLU B O 1
ATOM 1872 N N . GLU B 1 24 ? 4.438 -0.407 -20.531 1 94.75 24 GLU B N 1
ATOM 1873 C CA . GLU B 1 24 ? 3.85 0.778 -21.141 1 94.75 24 GLU B CA 1
ATOM 1874 C C . GLU B 1 24 ? 4.578 1.149 -22.422 1 94.75 24 GLU B C 1
ATOM 1876 O O . GLU B 1 24 ? 3.943 1.517 -23.422 1 94.75 24 GLU B O 1
ATOM 1881 N N . LEU B 1 25 ? 5.879 1.081 -22.438 1 97.12 25 LEU B N 1
ATOM 1882 C CA . LEU B 1 25 ? 6.684 1.383 -23.609 1 97.12 25 LEU B CA 1
ATOM 1883 C C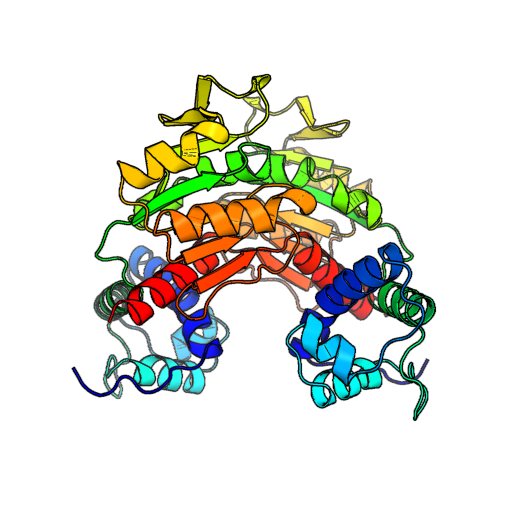 . LEU B 1 25 ? 6.363 0.419 -24.75 1 97.12 25 LEU B C 1
ATOM 1885 O O . LEU B 1 25 ? 6.27 0.83 -25.906 1 97.12 25 LEU B O 1
ATOM 1889 N N . MET B 1 26 ? 6.176 -0.785 -24.359 1 96.62 26 MET B N 1
ATOM 1890 C CA . MET B 1 26 ? 5.812 -1.79 -25.359 1 96.62 26 MET B CA 1
ATOM 1891 C C . MET B 1 26 ? 4.461 -1.473 -25.984 1 96.62 26 MET B C 1
ATOM 1893 O O . MET B 1 26 ? 4.297 -1.56 -27.203 1 96.62 26 MET B O 1
ATOM 1897 N N . LYS B 1 27 ? 3.549 -1.138 -25.172 1 94.5 27 LYS B N 1
ATOM 1898 C CA . LYS B 1 27 ? 2.213 -0.793 -25.656 1 94.5 27 LYS B CA 1
ATOM 1899 C C . LYS B 1 27 ? 2.258 0.421 -26.578 1 94.5 27 LYS B C 1
ATOM 1901 O O . LYS B 1 27 ? 1.46 0.528 -27.516 1 94.5 27 LYS B O 1
ATOM 1906 N N . ASN B 1 28 ? 3.188 1.263 -26.359 1 95.69 28 ASN B N 1
ATOM 1907 C CA . ASN B 1 28 ? 3.336 2.471 -27.172 1 95.69 28 ASN B CA 1
ATOM 1908 C C . ASN B 1 28 ? 4.281 2.25 -28.344 1 95.69 28 ASN B C 1
ATOM 1910 O O . ASN B 1 28 ? 4.719 3.209 -28.984 1 95.69 28 ASN B O 1
ATOM 1914 N N . GLU B 1 29 ? 4.703 1.085 -28.578 1 96.88 29 GLU B N 1
ATOM 1915 C CA . GLU B 1 29 ? 5.477 0.633 -29.734 1 96.88 29 GLU B CA 1
ATOM 1916 C C . GLU B 1 29 ? 6.867 1.26 -29.75 1 96.88 29 GLU B C 1
ATOM 1918 O O . GLU B 1 29 ? 7.371 1.637 -30.797 1 96.88 29 GLU B O 1
ATOM 1923 N N . VAL B 1 30 ? 7.406 1.435 -28.609 1 97.12 30 VAL B N 1
ATOM 1924 C CA . VAL B 1 30 ? 8.797 1.852 -28.484 1 97.12 30 VAL B CA 1
ATOM 1925 C C . VAL B 1 30 ? 9.711 0.627 -28.531 1 97.12 30 VAL B C 1
ATOM 1927 O O . VAL B 1 30 ? 9.578 -0.282 -27.703 1 97.12 30 VAL B O 1
ATOM 1930 N N . ASP B 1 31 ? 10.641 0.614 -29.391 1 97.12 31 ASP B N 1
ATOM 1931 C CA . ASP B 1 31 ? 11.469 -0.57 -29.609 1 97.12 31 ASP B CA 1
ATOM 1932 C C . ASP B 1 31 ? 12.703 -0.547 -28.719 1 97.12 31 ASP B C 1
ATOM 1934 O O . ASP B 1 31 ? 13.102 -1.579 -28.172 1 97.12 31 ASP B O 1
ATOM 1938 N N . ARG B 1 32 ? 13.344 0.623 -28.641 1 97.81 32 ARG B N 1
ATOM 1939 C CA . ARG B 1 32 ? 14.578 0.771 -27.859 1 97.81 32 ARG B CA 1
ATOM 1940 C C . ARG B 1 32 ? 14.531 2.023 -27 1 97.81 32 ARG B C 1
ATOM 1942 O O . ARG B 1 32 ? 13.789 2.963 -27.297 1 97.81 32 ARG B O 1
ATOM 1949 N N . ILE B 1 33 ? 15.32 1.943 -25.922 1 97.81 33 ILE B N 1
ATOM 1950 C CA . ILE B 1 33 ? 15.344 3.092 -25.031 1 97.81 33 ILE B CA 1
ATOM 1951 C C . ILE B 1 33 ? 16.672 3.133 -24.281 1 97.81 33 ILE B C 1
ATOM 1953 O O . ILE B 1 33 ? 17.203 2.09 -23.891 1 97.81 33 ILE B O 1
ATOM 1957 N N . SER B 1 34 ? 17.188 4.316 -24.078 1 97.38 34 SER B N 1
ATOM 1958 C CA . SER B 1 34 ? 18.406 4.48 -23.297 1 97.38 34 SER B CA 1
ATOM 1959 C C . SER B 1 34 ? 18.078 4.578 -21.797 1 97.38 34 SER B C 1
ATOM 1961 O O . SER B 1 34 ? 16.938 4.824 -21.422 1 97.38 34 SER B O 1
ATOM 1963 N N . SER B 1 35 ? 19.141 4.367 -20.984 1 96.94 35 SER B N 1
ATOM 1964 C CA . SER B 1 35 ? 18.969 4.566 -19.547 1 96.94 35 SER B CA 1
ATOM 1965 C C . SER B 1 35 ? 18.547 5.996 -19.234 1 96.94 35 SER B C 1
ATOM 1967 O O . SER B 1 35 ? 17.75 6.227 -18.328 1 96.94 35 SER B O 1
ATOM 1969 N N . LYS B 1 36 ? 19.062 6.926 -19.969 1 96.5 36 LYS B N 1
ATOM 1970 C CA . LYS B 1 36 ? 18.719 8.336 -19.766 1 96.5 36 LYS B CA 1
ATOM 1971 C C . LYS B 1 36 ? 17.25 8.586 -20.047 1 96.5 36 LYS B C 1
ATOM 1973 O O . LYS B 1 36 ? 16.547 9.195 -19.234 1 96.5 36 LYS B O 1
ATOM 1978 N N . GLU B 1 37 ? 16.797 8.141 -21.156 1 96.94 37 GLU B N 1
ATOM 1979 C CA . GLU B 1 37 ? 15.406 8.328 -21.531 1 96.94 37 GLU B CA 1
ATOM 1980 C C . GLU B 1 37 ? 14.469 7.621 -20.562 1 96.94 37 GLU B C 1
ATOM 1982 O O . GLU B 1 37 ? 13.43 8.172 -20.172 1 96.94 37 GLU B O 1
ATOM 1987 N N . LEU B 1 38 ? 14.812 6.363 -20.219 1 96.69 38 LEU B N 1
ATOM 1988 C CA . LEU B 1 38 ? 14.008 5.617 -19.266 1 96.69 38 LEU B CA 1
ATOM 1989 C C . LEU B 1 38 ? 13.961 6.336 -17.922 1 96.69 38 LEU B C 1
ATOM 1991 O O . LEU B 1 38 ? 12.898 6.43 -17.297 1 96.69 38 LEU B O 1
ATOM 1995 N N . GLY B 1 39 ? 15.094 6.805 -17.484 1 96.5 39 GLY B N 1
ATOM 1996 C CA . GLY B 1 39 ? 15.18 7.547 -16.234 1 96.5 39 GLY B CA 1
ATOM 1997 C C . GLY B 1 39 ? 14.273 8.766 -16.203 1 96.5 39 GLY B C 1
ATOM 1998 O O . GLY B 1 39 ? 13.625 9.039 -15.188 1 96.5 39 GLY B O 1
ATOM 1999 N N . GLU B 1 40 ? 14.156 9.516 -17.266 1 93.94 40 GLU B N 1
ATOM 2000 C CA . GLU B 1 40 ? 13.281 10.688 -17.391 1 93.94 40 GLU B CA 1
ATOM 2001 C C . GLU B 1 40 ? 11.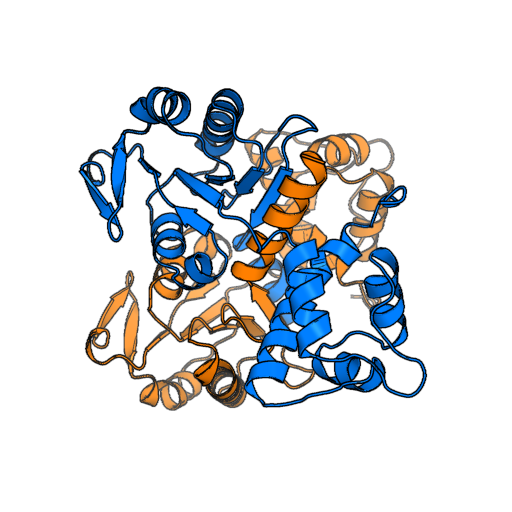82 10.305 -17.203 1 93.94 40 GLU B C 1
ATOM 2003 O O . GLU B 1 40 ? 11.031 11.094 -16.672 1 93.94 40 GLU B O 1
ATOM 2008 N N . LYS B 1 41 ? 11.555 9.148 -17.594 1 92.31 41 LYS B N 1
ATOM 2009 C CA . LYS B 1 41 ? 10.172 8.688 -17.531 1 92.31 41 LYS B CA 1
ATOM 2010 C C . LYS B 1 41 ? 9.844 8.133 -16.141 1 92.31 41 LYS B C 1
ATOM 2012 O O . LYS B 1 41 ? 8.773 8.391 -15.602 1 92.31 41 LYS B O 1
ATOM 2017 N N . ILE B 1 42 ? 10.797 7.438 -15.57 1 93.38 42 ILE B N 1
ATOM 2018 C CA . ILE B 1 42 ? 10.5 6.633 -14.391 1 93.38 42 ILE B CA 1
ATOM 2019 C C . ILE B 1 42 ? 10.898 7.402 -13.133 1 93.38 42 ILE B C 1
ATOM 2021 O O . ILE B 1 42 ? 10.461 7.07 -12.031 1 93.38 42 ILE B O 1
ATOM 2025 N N . GLY B 1 43 ? 11.773 8.391 -13.242 1 91 43 GLY B N 1
ATOM 2026 C CA . GLY B 1 43 ? 12.188 9.211 -12.117 1 91 43 GLY B CA 1
ATOM 2027 C C . GLY B 1 43 ? 13.422 8.68 -11.406 1 91 43 GLY B C 1
ATOM 2028 O O . GLY B 1 43 ? 13.609 8.906 -10.211 1 91 43 GLY B O 1
ATOM 2029 N N . PHE B 1 44 ? 14.094 7.809 -11.992 1 94.81 44 PHE B N 1
ATOM 2030 C CA . PHE B 1 44 ? 15.391 7.34 -11.523 1 94.81 44 PHE B CA 1
ATOM 2031 C C . PHE B 1 44 ? 16.516 7.945 -12.359 1 94.81 44 PHE B C 1
ATOM 2033 O O . PHE B 1 44 ? 16.297 8.359 -13.5 1 94.81 44 PHE B O 1
ATOM 2040 N N . THR B 1 45 ? 17.688 7.984 -11.828 1 96.12 45 THR B N 1
ATOM 2041 C CA . THR B 1 45 ? 18.812 8.438 -12.641 1 96.12 45 THR B CA 1
ATOM 2042 C C . THR B 1 45 ? 19.281 7.328 -13.586 1 96.12 45 THR B C 1
ATOM 2044 O O . THR B 1 45 ? 19.062 6.145 -13.312 1 96.12 45 THR B O 1
ATOM 2047 N N . ALA B 1 46 ? 19.906 7.789 -14.703 1 96.25 46 ALA B N 1
ATOM 2048 C CA . ALA B 1 46 ? 20.469 6.824 -15.648 1 96.25 46 ALA B CA 1
ATOM 2049 C C . ALA B 1 46 ? 21.453 5.887 -14.961 1 96.25 46 ALA B C 1
ATOM 2051 O O . ALA B 1 46 ? 21.469 4.684 -15.227 1 96.25 46 ALA B O 1
ATOM 2052 N N . SER B 1 47 ? 22.266 6.418 -14.109 1 96.69 47 SER B N 1
ATOM 2053 C CA . SER B 1 47 ? 23.266 5.629 -13.375 1 96.69 47 SER B CA 1
ATOM 2054 C C . SER B 1 47 ? 22.594 4.586 -12.492 1 96.69 47 SER B C 1
ATOM 2056 O O . SER B 1 47 ? 23.031 3.432 -12.445 1 96.69 47 SER B O 1
ATOM 2058 N N . GLN B 1 48 ? 21.562 4.953 -11.812 1 96.44 48 GLN B N 1
ATOM 2059 C CA . GLN B 1 48 ? 20.812 4.031 -10.961 1 96.44 48 GLN B CA 1
ATOM 2060 C C . GLN B 1 48 ? 20.219 2.885 -11.773 1 96.44 48 GLN B C 1
ATOM 2062 O O . GLN B 1 48 ? 20.266 1.728 -11.352 1 96.44 48 GLN B O 1
ATOM 2067 N N . ILE B 1 49 ? 19.641 3.23 -12.891 1 97.38 49 ILE B N 1
ATOM 2068 C CA . ILE B 1 49 ? 19.031 2.23 -13.758 1 97.38 49 ILE B CA 1
ATOM 2069 C C . ILE B 1 49 ? 20.078 1.222 -14.203 1 97.38 49 ILE B C 1
ATOM 2071 O O . ILE B 1 49 ? 19.859 0.01 -14.125 1 97.38 49 ILE B O 1
ATOM 2075 N N . ARG B 1 50 ? 21.234 1.686 -14.672 1 96.44 50 ARG B N 1
ATOM 2076 C CA . ARG B 1 50 ? 22.312 0.809 -15.109 1 96.44 50 ARG B CA 1
ATOM 2077 C C . ARG B 1 50 ? 22.797 -0.088 -13.977 1 96.44 50 ARG B C 1
ATOM 2079 O O . ARG B 1 50 ? 23.016 -1.285 -14.172 1 96.44 50 ARG B O 1
ATOM 2086 N N . GLN B 1 51 ? 22.953 0.493 -12.828 1 96.25 51 GLN B N 1
ATOM 2087 C CA . GLN B 1 51 ? 23.422 -0.265 -11.672 1 96.25 51 GLN B CA 1
ATOM 2088 C C . GLN B 1 51 ? 22.406 -1.331 -11.266 1 96.25 51 GLN B C 1
ATOM 2090 O O . GLN B 1 51 ? 22.781 -2.469 -10.969 1 96.25 51 GLN B O 1
ATOM 2095 N N . ASP B 1 52 ? 21.125 -0.952 -11.188 1 97.19 52 ASP B N 1
ATOM 2096 C CA . ASP B 1 52 ? 20.078 -1.907 -10.852 1 97.19 52 ASP B CA 1
ATOM 2097 C C . ASP B 1 52 ? 20.094 -3.096 -11.812 1 97.19 52 ASP B C 1
ATOM 2099 O O . ASP B 1 52 ? 20.141 -4.25 -11.383 1 97.19 52 ASP B O 1
ATOM 2103 N N . LEU B 1 53 ? 20.062 -2.77 -13.102 1 96.88 53 LEU B N 1
ATOM 2104 C CA . LEU B 1 53 ? 19.938 -3.812 -14.109 1 96.88 53 LEU B CA 1
ATOM 2105 C C . LEU B 1 53 ? 21.172 -4.695 -14.148 1 96.88 53 LEU B C 1
ATOM 2107 O O . LEU B 1 53 ? 21.078 -5.898 -14.398 1 96.88 53 LEU B O 1
ATOM 2111 N N . ASN B 1 54 ? 22.328 -4.16 -13.844 1 95.25 54 ASN B N 1
ATOM 2112 C CA . ASN B 1 54 ? 23.578 -4.902 -13.836 1 95.25 54 ASN B CA 1
ATOM 2113 C C . ASN B 1 54 ? 23.594 -5.961 -12.734 1 95.25 54 ASN B C 1
ATOM 2115 O O . ASN B 1 54 ? 24.359 -6.926 -12.805 1 95.25 54 ASN B O 1
ATOM 2119 N N . CYS B 1 55 ? 22.828 -5.738 -11.688 1 95.88 55 CYS B N 1
ATOM 2120 C CA . CYS B 1 55 ? 22.75 -6.719 -10.617 1 95.88 55 CYS B CA 1
ATOM 2121 C C . CYS B 1 55 ? 22.188 -8.039 -11.125 1 95.88 55 CYS B C 1
ATOM 2123 O O . CYS B 1 55 ? 22.344 -9.078 -10.477 1 95.88 55 CYS B O 1
ATOM 2125 N N . PHE B 1 56 ? 21.578 -8.008 -12.266 1 95.44 56 PHE B N 1
ATOM 2126 C CA . PHE B 1 56 ? 20.844 -9.188 -12.711 1 95.44 56 PHE B CA 1
ATOM 2127 C C . PHE B 1 56 ? 21.406 -9.711 -14.023 1 95.44 56 PHE B C 1
ATOM 2129 O O . PHE B 1 56 ? 21.078 -10.82 -14.453 1 95.44 56 PHE B O 1
ATOM 2136 N N . GLY B 1 57 ? 22.141 -8.914 -14.68 1 92.56 57 GLY B N 1
ATOM 2137 C CA . GLY B 1 57 ? 22.75 -9.336 -15.938 1 92.56 57 GLY B CA 1
ATOM 2138 C C . GLY B 1 57 ? 23.094 -8.172 -16.844 1 92.56 57 GLY B C 1
ATOM 2139 O O . GLY B 1 57 ? 23.062 -7.016 -16.422 1 92.56 57 GLY B O 1
ATOM 2140 N N . ASP B 1 58 ? 23.5 -8.609 -17.969 1 91.38 58 ASP B N 1
ATOM 2141 C CA . ASP B 1 58 ? 23.812 -7.613 -18.984 1 91.38 58 ASP B CA 1
ATOM 2142 C C . ASP B 1 58 ? 22.656 -7.457 -19.969 1 91.38 58 ASP B C 1
ATOM 2144 O O . ASP B 1 58 ? 22.328 -8.391 -20.703 1 91.38 58 ASP B O 1
ATOM 2148 N N . PHE B 1 59 ? 21.953 -6.324 -20.047 1 93 59 PHE B N 1
ATOM 2149 C CA . PHE B 1 59 ? 20.734 -6.18 -20.828 1 93 59 PHE B CA 1
ATOM 2150 C C . PHE B 1 59 ? 20.906 -5.121 -21.906 1 93 59 PHE B C 1
ATOM 2152 O O . PHE B 1 59 ? 20.156 -5.082 -22.875 1 93 59 PHE B O 1
ATOM 2159 N N . GLY B 1 60 ? 21.797 -4.281 -21.828 1 89.44 60 GLY B N 1
ATOM 2160 C CA . GLY B 1 60 ? 21.938 -3.164 -22.75 1 89.44 60 GLY B CA 1
ATOM 2161 C C . GLY B 1 60 ? 23.172 -3.279 -23.641 1 89.44 60 GLY B C 1
ATOM 2162 O O . GLY B 1 60 ? 24.016 -4.148 -23.422 1 89.44 60 GLY B O 1
ATOM 2163 N N . GLN B 1 61 ? 23.016 -2.496 -24.75 1 90.62 61 GLN B N 1
ATOM 2164 C CA . GLN B 1 61 ? 24.156 -2.359 -25.641 1 90.62 61 GLN B CA 1
ATOM 2165 C C . GLN B 1 61 ? 24.688 -0.927 -25.641 1 90.62 61 GLN B C 1
ATOM 2167 O O . GLN B 1 61 ? 23.922 0.024 -25.781 1 90.62 61 GLN B O 1
ATOM 2172 N N . GLN B 1 62 ? 25.953 -0.882 -25.375 1 85.69 62 GLN B N 1
ATOM 2173 C CA . GLN B 1 62 ? 26.578 0.44 -25.375 1 85.69 62 GLN B CA 1
ATOM 2174 C C . GLN B 1 62 ? 26.219 1.217 -26.641 1 85.69 62 GLN B C 1
ATOM 2176 O O . GLN B 1 62 ? 26.297 0.677 -27.75 1 85.69 62 GLN B O 1
ATOM 2181 N N . GLY B 1 63 ? 25.734 2.426 -26.453 1 88.06 63 GLY B N 1
ATOM 2182 C CA . GLY B 1 63 ? 25.422 3.295 -27.578 1 88.06 63 GLY B CA 1
ATOM 2183 C C . GLY B 1 63 ? 24.016 3.086 -28.125 1 88.06 63 GLY B C 1
ATOM 2184 O O . GLY B 1 63 ? 23.484 3.938 -28.844 1 88.06 63 GLY B O 1
ATOM 2185 N N . TYR B 1 64 ? 23.359 2.002 -27.766 1 92.75 64 TYR B N 1
ATOM 2186 C CA . TYR B 1 64 ? 22.062 1.674 -28.344 1 92.75 64 TYR B CA 1
ATOM 2187 C C . TYR B 1 64 ? 20.984 1.588 -27.266 1 92.75 64 TYR B C 1
ATOM 2189 O O . TYR B 1 64 ? 19.797 1.7 -27.562 1 92.75 64 TYR B O 1
ATOM 2197 N N . GLY B 1 65 ? 21.359 1.31 -26.125 1 96.38 65 GLY B N 1
ATOM 2198 C CA . GLY B 1 65 ? 20.406 1.214 -25.031 1 96.38 65 GLY B CA 1
ATOM 2199 C C . GLY B 1 65 ? 19.812 -0.176 -24.875 1 96.38 65 GLY B C 1
ATOM 2200 O O . GLY B 1 65 ? 20.531 -1.174 -24.984 1 96.38 65 GLY B O 1
ATOM 2201 N N . TYR B 1 66 ? 18.594 -0.249 -24.484 1 98.12 66 TYR B N 1
ATOM 2202 C CA . TYR B 1 66 ? 17.922 -1.509 -24.188 1 98.12 66 TYR B CA 1
ATOM 2203 C C . TYR B 1 66 ? 16.859 -1.821 -25.25 1 98.12 66 TYR B C 1
ATOM 2205 O O . TYR B 1 66 ? 16.125 -0.932 -25.672 1 98.12 66 TYR B O 1
ATOM 2213 N N . ASN B 1 67 ? 16.875 -3.072 -25.703 1 97.81 67 ASN B N 1
ATOM 2214 C CA . ASN B 1 67 ? 15.672 -3.547 -26.406 1 97.81 67 ASN B CA 1
ATOM 2215 C C . ASN B 1 67 ? 14.492 -3.699 -25.453 1 97.81 67 ASN B C 1
ATOM 2217 O O . ASN B 1 67 ? 14.531 -4.527 -24.531 1 97.81 67 ASN B O 1
ATOM 2221 N N . VAL B 1 68 ? 13.438 -2.939 -25.656 1 98.31 68 VAL B N 1
ATOM 2222 C CA . VAL B 1 68 ? 12.359 -2.809 -24.688 1 98.31 68 VAL B CA 1
ATOM 2223 C C . VAL B 1 68 ? 11.688 -4.164 -24.469 1 98.31 68 VAL B C 1
ATOM 2225 O O . VAL B 1 68 ? 11.492 -4.594 -23.328 1 98.31 68 VAL B O 1
ATOM 2228 N N . LYS B 1 69 ? 11.336 -4.844 -25.516 1 98 69 LYS B N 1
ATOM 2229 C CA . LYS B 1 69 ? 10.672 -6.141 -25.422 1 98 69 LYS B CA 1
ATOM 2230 C C . LYS B 1 69 ? 11.562 -7.16 -24.719 1 98 69 LYS B C 1
ATOM 2232 O O . LYS B 1 69 ? 11.094 -7.895 -23.844 1 98 69 LYS B O 1
ATOM 2237 N N . GLU B 1 70 ? 12.812 -7.23 -25.078 1 97.62 70 GLU B N 1
ATOM 2238 C CA . GLU B 1 70 ? 13.75 -8.172 -24.469 1 97.62 70 GLU B CA 1
ATOM 2239 C C . GLU B 1 70 ? 13.93 -7.879 -22.984 1 97.62 70 GLU B C 1
ATOM 2241 O O . GLU B 1 70 ? 13.922 -8.797 -22.156 1 97.62 70 GLU B O 1
ATOM 2246 N N . LEU B 1 71 ? 14.133 -6.617 -22.688 1 97.94 71 LEU B N 1
ATOM 2247 C CA . LEU B 1 71 ? 14.312 -6.238 -21.281 1 97.94 71 LEU B CA 1
ATOM 2248 C C . LEU B 1 71 ? 13.07 -6.559 -20.469 1 97.94 71 LEU B C 1
ATOM 2250 O O . LEU B 1 71 ? 13.164 -7.047 -19.344 1 97.94 71 LEU B O 1
ATOM 2254 N N . TYR B 1 72 ? 11.906 -6.285 -21.031 1 97.81 72 TYR B N 1
ATOM 2255 C CA . TYR B 1 72 ? 10.648 -6.621 -20.375 1 97.81 72 TYR B CA 1
ATOM 2256 C C . TYR B 1 72 ? 10.578 -8.109 -20.047 1 9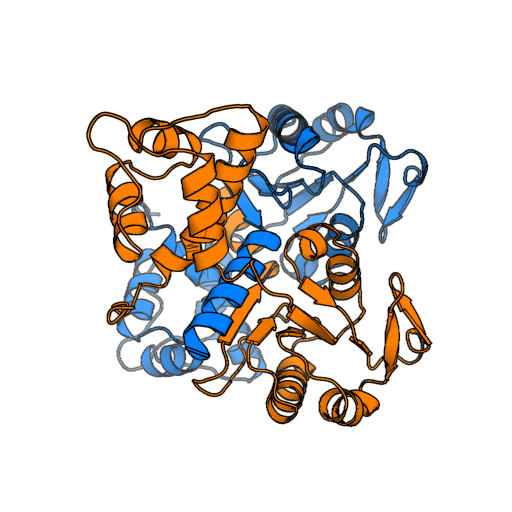7.81 72 TYR B C 1
ATOM 2258 O O . TYR B 1 72 ? 10.242 -8.492 -18.922 1 97.81 72 TYR B O 1
ATOM 2266 N N . THR B 1 73 ? 10.914 -8.93 -21 1 97.25 73 THR B N 1
ATOM 2267 C CA . THR B 1 73 ? 10.867 -10.375 -20.844 1 97.25 73 THR B CA 1
ATOM 2268 C C . THR B 1 73 ? 11.844 -10.836 -19.766 1 97.25 73 THR B C 1
ATOM 2270 O O . THR B 1 73 ? 11.516 -11.688 -18.938 1 97.25 73 THR B O 1
ATOM 2273 N N . GLN B 1 74 ? 13.039 -10.273 -19.766 1 97.12 74 GLN B N 1
ATOM 2274 C CA . GLN B 1 74 ? 14.055 -10.641 -18.797 1 97.12 74 GLN B CA 1
ATOM 2275 C C . GLN B 1 74 ? 13.641 -10.234 -17.375 1 97.12 74 GLN B C 1
ATOM 2277 O O . GLN B 1 74 ? 13.797 -11.016 -16.438 1 97.12 74 GLN B O 1
ATOM 2282 N N . ILE B 1 75 ? 13.102 -9.07 -17.25 1 97.38 75 ILE B N 1
ATOM 2283 C CA . ILE B 1 75 ? 12.656 -8.594 -15.945 1 97.38 75 ILE B CA 1
ATOM 2284 C C . ILE B 1 75 ? 11.492 -9.453 -15.469 1 97.38 75 ILE B C 1
ATOM 2286 O O . ILE B 1 75 ? 11.398 -9.781 -14.281 1 97.38 75 ILE B O 1
ATOM 2290 N N . SER B 1 76 ? 10.594 -9.836 -16.359 1 96.94 76 SER B N 1
ATOM 2291 C CA . SER B 1 76 ? 9.492 -10.734 -16.016 1 96.94 76 SER B CA 1
ATOM 2292 C C . SER B 1 76 ? 10.008 -12.047 -15.445 1 96.94 76 SER B C 1
ATOM 2294 O O . SER B 1 76 ? 9.492 -12.539 -14.438 1 96.94 76 SER B O 1
ATOM 2296 N N . ALA B 1 77 ? 11.023 -12.555 -16.078 1 96.12 77 ALA B N 1
ATOM 2297 C CA . ALA B 1 77 ? 11.625 -13.805 -15.633 1 96.12 77 ALA B CA 1
ATOM 2298 C C . ALA B 1 77 ? 12.289 -13.641 -14.273 1 96.12 77 ALA B C 1
ATOM 2300 O O . ALA B 1 77 ? 12.164 -14.508 -13.398 1 96.12 77 ALA B O 1
ATOM 2301 N N . ILE B 1 78 ? 13 -12.547 -14.141 1 96.12 78 ILE B N 1
ATOM 2302 C CA . ILE B 1 78 ? 13.68 -12.258 -12.883 1 96.12 78 ILE B CA 1
ATOM 2303 C C . ILE B 1 78 ? 12.656 -12.172 -11.758 1 96.12 78 ILE B C 1
ATOM 2305 O O . ILE B 1 78 ? 12.883 -12.688 -10.656 1 96.12 78 ILE B O 1
ATOM 2309 N N . LEU B 1 79 ? 11.523 -11.555 -11.984 1 96.44 79 LEU B N 1
ATOM 2310 C CA . LEU B 1 79 ? 10.445 -11.406 -11.008 1 96.44 79 LEU B CA 1
ATOM 2311 C C . LEU B 1 79 ? 9.742 -12.734 -10.773 1 96.44 79 LEU B C 1
ATOM 2313 O O . LEU B 1 79 ? 9.016 -12.891 -9.781 1 96.44 79 LEU B O 1
ATOM 2317 N N . GLY B 1 80 ? 9.914 -13.648 -11.617 1 95.44 80 GLY B N 1
ATOM 2318 C CA . GLY B 1 80 ? 9.305 -14.961 -11.477 1 95.44 80 GLY B CA 1
ATOM 2319 C C . GLY B 1 80 ? 7.91 -15.039 -12.062 1 95.44 80 GLY B C 1
ATOM 2320 O O . GLY B 1 80 ? 7.062 -15.789 -11.57 1 95.44 80 GLY B O 1
ATOM 2321 N N . LEU B 1 81 ? 7.621 -14.227 -13.078 1 95.19 81 LEU B N 1
ATOM 2322 C CA . LEU B 1 81 ? 6.27 -14.125 -13.617 1 95.19 81 LEU B CA 1
ATOM 2323 C C . LEU B 1 81 ? 6.023 -15.195 -14.68 1 95.19 81 LEU B C 1
ATOM 2325 O O . LEU B 1 81 ? 4.965 -15.211 -15.305 1 95.19 81 LEU B O 1
ATOM 2329 N N . ASP B 1 82 ? 6.957 -16.062 -14.859 1 91.31 82 ASP B N 1
ATOM 2330 C CA . ASP B 1 82 ? 6.82 -17.141 -15.828 1 91.31 82 ASP B CA 1
ATOM 2331 C C . ASP B 1 82 ? 6.172 -18.375 -15.18 1 91.31 82 ASP B C 1
ATOM 2333 O O . ASP B 1 82 ? 6.023 -19.406 -15.828 1 91.31 82 ASP B O 1
ATOM 2337 N N . ARG B 1 83 ? 5.781 -18.234 -13.969 1 91.25 83 ARG B N 1
ATOM 2338 C CA . ARG B 1 83 ? 5.117 -19.312 -13.242 1 91.25 83 ARG B CA 1
ATOM 2339 C C . ARG B 1 83 ? 3.773 -18.844 -12.688 1 91.25 83 ARG B C 1
ATOM 2341 O O . ARG B 1 83 ? 3.428 -17.672 -12.781 1 91.25 83 ARG B O 1
ATOM 2348 N N . GLY B 1 84 ? 3.002 -19.828 -12.211 1 94.31 84 GLY B N 1
ATOM 2349 C CA . GLY B 1 84 ? 1.74 -19.531 -11.555 1 94.31 84 GLY B CA 1
ATOM 2350 C C . GLY B 1 84 ? 1.81 -19.656 -10.039 1 94.31 84 GLY B C 1
ATOM 2351 O O . GLY B 1 84 ? 2.631 -20.406 -9.508 1 94.31 84 GLY B O 1
ATOM 2352 N N . TYR B 1 85 ? 1.028 -18.828 -9.398 1 96.75 85 TYR B N 1
ATOM 2353 C CA . TYR B 1 85 ? 0.998 -18.828 -7.945 1 96.75 85 TYR B CA 1
ATOM 2354 C C . TYR B 1 85 ? -0.43 -18.953 -7.43 1 96.75 85 TYR B C 1
ATOM 2356 O O . TYR B 1 85 ? -1.339 -18.281 -7.926 1 96.75 85 TYR B O 1
ATOM 2364 N N . GLU B 1 86 ? -0.57 -19.797 -6.535 1 97.19 86 GLU B N 1
ATOM 2365 C CA . GLU B 1 86 ? -1.85 -19.953 -5.852 1 97.19 86 GLU B CA 1
ATOM 2366 C C . GLU B 1 86 ? -1.837 -19.281 -4.484 1 97.19 86 GLU B C 1
ATOM 2368 O O . GLU B 1 86 ? -0.858 -19.375 -3.744 1 97.19 86 GLU B O 1
ATOM 2373 N N . ALA B 1 87 ? -2.957 -18.625 -4.242 1 98.25 87 ALA B N 1
ATOM 2374 C CA . ALA B 1 87 ? -2.994 -17.859 -2.998 1 98.25 87 ALA B CA 1
ATOM 2375 C C . ALA B 1 87 ? -4.238 -18.203 -2.182 1 98.25 87 ALA B C 1
ATOM 2377 O O . ALA B 1 87 ? -5.258 -18.609 -2.736 1 98.25 87 ALA B O 1
ATOM 2378 N N . ALA B 1 88 ? -4.098 -18.078 -0.907 1 98.75 88 ALA B N 1
ATOM 2379 C CA . ALA B 1 88 ? -5.203 -18.141 0.043 1 98.75 88 ALA B CA 1
ATOM 2380 C C . ALA B 1 88 ? -5.406 -16.797 0.732 1 98.75 88 ALA B C 1
ATOM 2382 O O . ALA B 1 88 ? 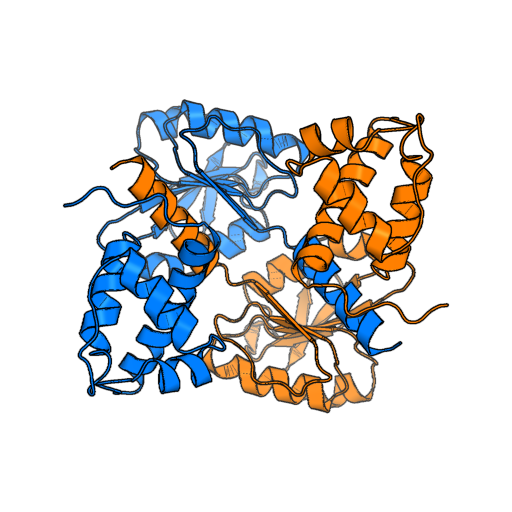-4.453 -16.203 1.256 1 98.75 88 ALA B O 1
ATOM 2383 N N . LEU B 1 89 ? -6.621 -16.328 0.668 1 98.81 89 LEU B N 1
ATOM 2384 C CA . LEU B 1 89 ? -6.973 -15.07 1.314 1 98.81 89 LEU B CA 1
ATOM 2385 C C . LEU B 1 89 ? -7.715 -15.32 2.621 1 98.81 89 LEU B C 1
ATOM 2387 O O . LEU B 1 89 ? -8.68 -16.094 2.654 1 98.81 89 LEU B O 1
ATOM 2391 N N . VAL B 1 90 ? -7.176 -14.711 3.646 1 98.88 90 VAL B N 1
ATOM 2392 C CA . VAL B 1 90 ? -7.848 -14.781 4.941 1 98.88 90 VAL B CA 1
ATOM 2393 C C . VAL B 1 90 ? -8.398 -13.406 5.316 1 98.88 90 VAL B C 1
ATOM 2395 O O . VAL B 1 90 ? -7.633 -12.461 5.512 1 98.88 90 VAL B O 1
ATOM 2398 N N . GLY B 1 91 ? -9.68 -13.305 5.52 1 98.62 91 GLY B N 1
ATOM 2399 C CA . GLY B 1 91 ? -10.375 -12.039 5.711 1 98.62 91 GLY B CA 1
ATOM 2400 C C . GLY B 1 91 ? -11.062 -11.539 4.453 1 98.62 91 GLY B C 1
ATOM 2401 O O . GLY B 1 91 ? -10.445 -10.852 3.639 1 98.62 91 GLY B O 1
ATOM 2402 N N . ALA B 1 92 ? -12.375 -11.82 4.379 1 98.12 92 ALA B N 1
ATOM 2403 C CA . ALA B 1 92 ? -13.156 -11.445 3.197 1 98.12 92 ALA B CA 1
ATOM 2404 C C . ALA B 1 92 ? -14.008 -10.211 3.469 1 98.12 92 ALA B C 1
ATOM 2406 O O . ALA B 1 92 ? -15.141 -10.117 2.998 1 98.12 92 ALA B O 1
ATOM 2407 N N . GLY B 1 93 ? -13.445 -9.312 4.328 1 96 93 GLY B N 1
ATOM 2408 C CA . GLY B 1 93 ? -14.062 -8.008 4.508 1 96 93 GLY B CA 1
ATOM 2409 C C . GLY B 1 93 ? -13.852 -7.078 3.33 1 96 93 GLY B C 1
ATOM 2410 O O . GLY B 1 93 ? -13.664 -7.527 2.199 1 96 93 GLY B O 1
ATOM 2411 N N . ASN B 1 94 ? -13.891 -5.766 3.559 1 94.81 94 ASN B N 1
ATOM 2412 C CA . ASN B 1 94 ? -13.805 -4.781 2.484 1 94.81 94 ASN B CA 1
ATOM 2413 C C . ASN B 1 94 ? -12.484 -4.883 1.731 1 94.81 94 ASN B C 1
ATOM 2415 O O . ASN B 1 94 ? -12.469 -5.039 0.509 1 94.81 94 ASN B O 1
ATOM 2419 N N . ILE B 1 95 ? -11.406 -4.887 2.451 1 96.12 95 ILE B N 1
ATOM 2420 C CA . ILE B 1 95 ? -10.094 -4.938 1.82 1 96.12 95 ILE B CA 1
ATOM 2421 C C . ILE B 1 95 ? -9.922 -6.273 1.1 1 96.12 95 ILE B C 1
ATOM 2423 O O . ILE B 1 95 ? -9.477 -6.309 -0.051 1 96.12 95 ILE B O 1
ATOM 2427 N N . GLY B 1 96 ? -10.25 -7.363 1.793 1 97.56 96 GLY B N 1
ATOM 2428 C CA . GLY B 1 96 ? -10.141 -8.68 1.191 1 97.56 96 GLY B CA 1
ATOM 2429 C C . GLY B 1 96 ? -10.93 -8.82 -0.096 1 97.56 96 GLY B C 1
ATOM 2430 O O . GLY B 1 96 ? -10.438 -9.383 -1.075 1 97.56 96 GLY B O 1
ATOM 2431 N N . GLN B 1 97 ? -12.094 -8.297 -0.064 1 96.81 97 GLN B N 1
ATOM 2432 C CA . GLN B 1 97 ? -12.93 -8.352 -1.261 1 96.81 97 GLN B CA 1
ATOM 2433 C C . GLN B 1 97 ? -12.32 -7.523 -2.391 1 96.81 97 GLN B C 1
ATOM 2435 O O . GLN B 1 97 ? -12.328 -7.949 -3.549 1 96.81 97 GLN B O 1
ATOM 2440 N N . ALA B 1 98 ? -11.875 -6.336 -2.07 1 96.62 98 ALA B N 1
ATOM 2441 C CA . ALA B 1 98 ? -11.25 -5.484 -3.086 1 96.62 98 ALA B CA 1
ATOM 2442 C C . ALA B 1 98 ? -10.062 -6.184 -3.73 1 96.62 98 ALA B C 1
ATOM 2444 O O . ALA B 1 98 ? -9.93 -6.199 -4.957 1 96.62 98 ALA B O 1
ATOM 2445 N N . VAL B 1 99 ? -9.25 -6.82 -2.918 1 96.56 99 VAL B N 1
ATOM 2446 C CA . VAL B 1 99 ? -8.062 -7.523 -3.395 1 96.56 99 VAL B CA 1
ATOM 2447 C C . VAL B 1 99 ? -8.477 -8.711 -4.266 1 96.56 99 VAL B C 1
ATOM 2449 O O . VAL B 1 99 ? -7.898 -8.93 -5.332 1 96.56 99 VAL B O 1
ATOM 2452 N N . SER B 1 100 ? -9.477 -9.43 -3.867 1 96.06 100 SER B N 1
ATOM 2453 C CA . SER B 1 100 ? -9.93 -10.625 -4.559 1 96.06 100 SER B CA 1
ATOM 2454 C C . SER B 1 100 ? -10.523 -10.281 -5.922 1 96.06 100 SER B C 1
ATOM 2456 O O . SER B 1 100 ? -10.5 -11.109 -6.84 1 96.06 100 SER B O 1
ATOM 2458 N N . ASN B 1 101 ? -10.977 -9.078 -6.012 1 94.38 101 ASN B N 1
ATOM 2459 C CA . ASN B 1 101 ? -11.648 -8.68 -7.246 1 94.38 101 ASN B CA 1
ATOM 2460 C C . ASN B 1 101 ? -10.688 -7.988 -8.211 1 94.38 101 ASN B C 1
ATOM 2462 O O . ASN B 1 101 ? -11.078 -7.617 -9.32 1 94.38 101 ASN B O 1
ATOM 2466 N N . TYR B 1 102 ? -9.508 -7.824 -7.754 1 91.12 102 TYR B N 1
ATOM 2467 C CA . TYR B 1 102 ? -8.555 -7.113 -8.594 1 91.12 102 TYR B CA 1
ATOM 2468 C C . TYR B 1 102 ? -8.086 -7.984 -9.75 1 91.12 102 TYR B C 1
ATOM 2470 O O . TYR B 1 102 ? -7.305 -8.922 -9.555 1 91.12 102 TYR B O 1
ATOM 2478 N N . SER B 1 103 ? -8.375 -7.738 -10.977 1 83.31 103 SER B N 1
ATOM 2479 C CA . SER B 1 103 ? -8.203 -8.609 -12.141 1 83.31 103 SER B CA 1
ATOM 2480 C C . SER B 1 103 ? -6.762 -8.602 -12.633 1 83.31 103 SER B C 1
ATOM 2482 O O . SER B 1 103 ? -6.305 -9.57 -13.242 1 83.31 103 SER B O 1
ATOM 2484 N N . ARG B 1 104 ? -6.078 -7.594 -12.336 1 84.69 104 ARG B N 1
ATOM 2485 C CA . ARG B 1 104 ? -4.719 -7.469 -12.852 1 84.69 104 ARG B CA 1
ATOM 2486 C C . ARG B 1 104 ? -3.816 -8.562 -12.297 1 84.69 104 ARG B C 1
ATOM 2488 O O . ARG B 1 104 ? -2.828 -8.945 -12.922 1 84.69 104 ARG B O 1
ATOM 2495 N N . PHE B 1 105 ? -4.152 -9.07 -11.164 1 90.44 105 PHE B N 1
ATOM 2496 C CA . PHE B 1 105 ? -3.314 -10.086 -10.531 1 90.44 105 PHE B CA 1
ATOM 2497 C C . PHE B 1 105 ? -3.295 -11.359 -11.367 1 90.44 105 PHE B C 1
ATOM 2499 O O . PHE B 1 105 ? -2.275 -12.055 -11.422 1 90.44 105 PHE B O 1
ATOM 2506 N N . GLU B 1 106 ? -4.387 -11.609 -12.031 1 87.69 106 GLU B N 1
ATOM 2507 C CA . GLU B 1 106 ? -4.473 -12.82 -12.844 1 87.69 106 GLU B CA 1
ATOM 2508 C C . GLU B 1 106 ? -3.516 -12.766 -14.031 1 87.69 106 GLU B C 1
ATOM 2510 O O . GLU B 1 106 ? -2.945 -13.781 -14.422 1 87.69 106 GLU B O 1
ATOM 2515 N N . ASN B 1 107 ? -3.336 -11.625 -14.531 1 85.94 107 ASN B N 1
ATOM 2516 C CA . ASN B 1 107 ? -2.422 -11.445 -15.656 1 85.94 107 ASN B CA 1
ATOM 2517 C C . ASN B 1 107 ? -0.97 -11.664 -15.234 1 85.94 107 ASN B C 1
ATOM 2519 O O . ASN B 1 107 ? -0.105 -11.906 -16.078 1 85.94 107 ASN B O 1
ATOM 2523 N N . LEU B 1 108 ? -0.767 -11.711 -13.93 1 87.88 108 LEU B N 1
ATOM 2524 C CA . LEU B 1 108 ? 0.571 -11.898 -13.383 1 87.88 108 LEU B CA 1
ATOM 2525 C C . LEU B 1 108 ? 0.795 -13.352 -12.984 1 87.88 108 LEU B C 1
ATOM 2527 O O . LEU B 1 108 ? 1.809 -13.68 -12.359 1 87.88 108 LEU B O 1
ATOM 2531 N N . GLY B 1 109 ? -0.154 -14.219 -13.328 1 91.12 109 GLY B N 1
ATOM 2532 C CA . GLY B 1 109 ? -0.05 -15.617 -12.953 1 91.12 109 GLY B CA 1
ATOM 2533 C C . GLY B 1 109 ? -0.449 -15.875 -11.508 1 91.12 109 GLY B C 1
ATOM 2534 O O . GLY B 1 109 ? -0.126 -16.922 -10.945 1 91.12 109 GLY B O 1
ATOM 2535 N N . PHE B 1 110 ? -1.037 -14.969 -10.906 1 95.25 110 PHE B N 1
ATOM 2536 C CA . PHE B 1 110 ? -1.458 -15.023 -9.508 1 95.25 110 PHE B CA 1
ATOM 2537 C C . PHE B 1 110 ? -2.953 -15.297 -9.406 1 95.25 110 PHE B C 1
ATOM 2539 O O . PHE B 1 110 ? -3.766 -14.562 -9.969 1 95.25 110 PHE B O 1
ATOM 2546 N N . LYS B 1 111 ? -3.324 -16.328 -8.664 1 96.06 111 LYS B N 1
ATOM 2547 C CA . LYS B 1 111 ? -4.734 -16.688 -8.523 1 96.06 111 LYS B CA 1
ATOM 2548 C C . LYS B 1 111 ? -5.09 -16.969 -7.07 1 96.06 111 LYS B C 1
ATOM 2550 O O . LYS B 1 111 ? -4.391 -17.719 -6.387 1 96.06 111 LYS B O 1
ATOM 2555 N N . ILE B 1 112 ? -6.164 -16.359 -6.613 1 97.5 112 ILE B N 1
ATOM 2556 C CA . ILE B 1 112 ? -6.719 -16.688 -5.305 1 97.5 112 ILE B CA 1
ATOM 2557 C C . ILE B 1 112 ? -7.652 -17.891 -5.426 1 97.5 112 ILE B C 1
ATOM 2559 O O . ILE B 1 112 ? -8.695 -17.812 -6.082 1 97.5 112 ILE B O 1
ATOM 2563 N N . THR B 1 113 ? -7.277 -18.969 -4.789 1 97.19 113 THR B N 1
ATOM 2564 C CA . THR B 1 113 ? -8.023 -20.203 -4.988 1 97.19 113 THR B CA 1
ATOM 2565 C C . THR B 1 113 ? -8.781 -20.594 -3.723 1 97.19 113 THR B C 1
ATOM 2567 O O . THR B 1 113 ? -9.625 -21.484 -3.746 1 97.19 113 THR B O 1
ATOM 2570 N N . ALA B 1 114 ? -8.461 -19.953 -2.637 1 98.31 114 ALA B N 1
ATOM 2571 C CA . ALA B 1 114 ? -9.156 -20.188 -1.371 1 98.31 114 ALA B CA 1
ATOM 2572 C C . ALA B 1 114 ? -9.359 -18.875 -0.611 1 98.31 114 ALA B C 1
ATOM 2574 O O . ALA B 1 114 ? -8.484 -18.016 -0.602 1 98.31 114 ALA B O 1
ATOM 2575 N N . ILE B 1 115 ? -10.523 -18.75 -0.069 1 98.75 115 ILE B N 1
ATOM 2576 C CA . ILE B 1 115 ? -10.867 -17.578 0.736 1 98.75 115 ILE B CA 1
ATOM 2577 C C . ILE B 1 115 ? -11.484 -18.031 2.061 1 98.75 115 ILE B C 1
ATOM 2579 O O . ILE B 1 115 ? -12.367 -18.891 2.084 1 98.75 115 ILE B O 1
ATOM 2583 N N . PHE B 1 116 ? -10.969 -17.422 3.137 1 98.88 116 PHE B N 1
ATOM 2584 C CA . PHE B 1 116 ? -11.453 -17.797 4.461 1 98.88 116 PHE B CA 1
ATOM 2585 C C . PHE B 1 116 ? -11.93 -16.562 5.23 1 98.88 116 PHE B C 1
ATOM 2587 O O . PHE B 1 116 ? -11.367 -15.477 5.078 1 98.88 116 PHE B O 1
ATOM 2594 N N . ASP B 1 117 ? -12.938 -16.797 6.047 1 98.69 117 ASP B N 1
ATOM 2595 C CA . ASP B 1 117 ? -13.414 -15.781 6.984 1 98.69 117 ASP B CA 1
ATOM 2596 C C . ASP B 1 117 ? -14.031 -16.422 8.219 1 98.69 117 ASP B C 1
ATOM 2598 O O . ASP B 1 117 ? -14.469 -17.578 8.172 1 98.69 117 ASP B O 1
ATOM 2602 N N . ALA B 1 118 ? -13.969 -15.656 9.32 1 98.25 118 ALA B N 1
ATOM 2603 C CA . ALA B 1 118 ? -14.578 -16.156 10.547 1 98.25 118 ALA B CA 1
ATOM 2604 C C . ALA B 1 118 ? -16.047 -15.742 10.648 1 98.25 118 ALA B C 1
ATOM 2606 O O . ALA B 1 118 ? -16.797 -16.266 11.477 1 98.25 118 ALA B O 1
ATOM 2607 N N . ASN B 1 119 ? -16.422 -14.742 9.891 1 97.94 119 ASN B N 1
ATOM 2608 C CA . ASN B 1 119 ? -17.797 -14.234 9.938 1 97.94 119 ASN B CA 1
ATOM 2609 C C . ASN B 1 119 ? -18.781 -15.211 9.297 1 97.94 119 ASN B C 1
ATOM 2611 O O . ASN B 1 119 ? -18.766 -15.391 8.078 1 97.94 119 ASN B O 1
ATOM 2615 N N . PRO B 1 120 ? -19.719 -15.773 10.055 1 97.81 120 PRO B N 1
ATOM 2616 C CA . PRO B 1 120 ? -20.641 -16.766 9.516 1 97.81 120 PRO B CA 1
ATOM 2617 C C . PRO B 1 120 ? -21.516 -16.203 8.398 1 97.81 120 PRO B C 1
ATOM 2619 O O . PRO B 1 120 ? -21.953 -16.953 7.516 1 97.81 120 PRO B O 1
ATOM 2622 N N . LYS B 1 121 ? -21.75 -14.953 8.406 1 98 121 LYS B N 1
ATOM 2623 C CA . LYS B 1 121 ? -22.609 -14.328 7.406 1 98 121 LYS B CA 1
ATOM 2624 C C . LYS B 1 121 ? -21.969 -14.367 6.023 1 98 121 LYS B C 1
ATOM 2626 O O . LYS B 1 121 ? -22.672 -14.234 5.012 1 98 121 LYS B O 1
ATOM 2631 N N . LEU B 1 122 ? -20.688 -14.508 5.984 1 98.06 122 LEU B N 1
ATOM 2632 C CA . LEU B 1 122 ? -19.969 -14.477 4.715 1 98.06 122 LEU B CA 1
ATOM 2633 C C . LEU B 1 122 ? -19.75 -15.883 4.18 1 98.06 122 LEU B C 1
ATOM 2635 O O . LEU B 1 122 ? -19.469 -16.062 2.994 1 98.06 122 LEU B O 1
ATOM 2639 N N . ILE B 1 123 ? -19.844 -16.844 5.062 1 98.06 123 ILE B N 1
ATOM 2640 C CA . ILE B 1 123 ? -19.516 -18.219 4.699 1 98.06 123 ILE B CA 1
ATOM 2641 C C . ILE B 1 123 ? -20.5 -18.719 3.645 1 98.06 123 ILE B C 1
ATOM 2643 O O . ILE B 1 123 ? -21.703 -18.516 3.768 1 98.06 123 ILE B O 1
ATOM 2647 N N . GLY B 1 124 ? -19.984 -19.312 2.627 1 97.88 124 GLY B N 1
ATOM 2648 C CA . GLY B 1 124 ? -20.828 -19.844 1.562 1 97.88 124 GLY B CA 1
ATOM 2649 C C . GLY B 1 124 ? -20.984 -18.875 0.403 1 97.88 124 GLY B C 1
ATOM 2650 O O . GLY B 1 124 ? -21.312 -19.297 -0.712 1 97.88 124 GLY B O 1
ATOM 2651 N N . MET B 1 125 ? -20.812 -17.609 0.654 1 97.81 125 MET B N 1
ATOM 2652 C CA . MET B 1 125 ? -20.828 -16.625 -0.421 1 97.81 125 MET B CA 1
ATOM 2653 C C . MET B 1 125 ? -19.609 -16.797 -1.326 1 97.81 125 MET B C 1
ATOM 2655 O O . MET B 1 125 ? -18.672 -17.516 -0.985 1 97.81 125 MET B O 1
ATOM 2659 N N . LYS B 1 126 ? -19.703 -16.172 -2.502 1 97.69 126 LYS B N 1
ATOM 2660 C CA . LYS B 1 126 ? -18.594 -16.297 -3.451 1 97.69 126 LYS B CA 1
ATOM 2661 C C . LYS B 1 126 ? -18.047 -14.93 -3.834 1 97.69 126 LYS B C 1
ATOM 2663 O O . LYS B 1 126 ? -18.797 -13.953 -3.932 1 97.69 126 LYS B O 1
ATOM 2668 N N . ILE B 1 127 ? -16.844 -14.867 -3.93 1 95.81 127 ILE B N 1
ATOM 2669 C CA . ILE B 1 127 ? -16.172 -13.766 -4.621 1 95.81 127 ILE B CA 1
ATOM 2670 C C . ILE B 1 127 ? -15.609 -14.266 -5.949 1 95.81 127 ILE B C 1
ATOM 2672 O O . ILE B 1 127 ? -14.727 -15.117 -5.977 1 95.81 127 ILE B O 1
ATOM 2676 N N . ARG B 1 128 ? -16.156 -13.656 -6.973 1 91.88 128 ARG B N 1
ATOM 2677 C CA . ARG B 1 128 ? -15.922 -14.242 -8.289 1 91.88 128 ARG B CA 1
ATOM 2678 C C . ARG B 1 128 ? -16.266 -15.727 -8.297 1 91.88 128 ARG B C 1
ATOM 2680 O O . ARG B 1 128 ? -17.391 -16.094 -7.957 1 91.88 128 ARG B O 1
ATOM 2687 N N . ASP B 1 129 ? -15.383 -16.641 -8.5 1 94.06 129 ASP B N 1
ATOM 2688 C CA . ASP B 1 129 ? -15.703 -18.062 -8.602 1 94.06 129 ASP B CA 1
ATOM 2689 C C . ASP B 1 129 ? -15.133 -18.828 -7.418 1 94.06 129 ASP B C 1
ATOM 2691 O O . ASP B 1 129 ? -15.055 -20.062 -7.453 1 94.06 129 ASP B O 1
ATOM 2695 N N . VAL B 1 130 ? -14.867 -18.062 -6.387 1 97.31 130 VAL B N 1
ATOM 2696 C CA . VAL B 1 130 ? -14.258 -18.719 -5.234 1 97.31 130 VAL B CA 1
ATOM 2697 C C . VAL B 1 130 ? -15.164 -18.562 -4.016 1 97.31 130 VAL B C 1
ATOM 2699 O O . VAL B 1 130 ? -15.539 -17.453 -3.645 1 97.31 130 VAL B O 1
ATOM 2702 N N . GLU B 1 131 ? -15.484 -19.656 -3.395 1 98.19 131 GLU B N 1
ATOM 2703 C CA . GLU B 1 131 ? -16.359 -19.656 -2.227 1 98.19 131 GLU B CA 1
ATOM 2704 C C . GLU B 1 131 ? -15.594 -19.281 -0.962 1 98.19 131 GLU B C 1
ATOM 2706 O O . GLU B 1 131 ? -14.461 -19.703 -0.761 1 98.19 131 GLU B O 1
ATOM 2711 N N . ILE B 1 132 ? -16.266 -18.484 -0.121 1 98.75 132 ILE B N 1
ATOM 2712 C CA . ILE B 1 132 ? -15.711 -18.141 1.183 1 98.75 132 ILE B CA 1
ATOM 2713 C C . ILE B 1 132 ? -15.961 -19.281 2.166 1 98.75 132 ILE B C 1
ATOM 2715 O O . ILE B 1 132 ? -17.109 -19.672 2.41 1 98.75 132 ILE B O 1
ATOM 2719 N N . MET B 1 133 ? -14.883 -19.797 2.688 1 98.81 133 MET B N 1
ATOM 2720 C CA . MET B 1 133 ? -14.961 -20.906 3.623 1 98.81 133 MET B CA 1
ATOM 2721 C C . MET B 1 133 ? -14.734 -20.438 5.055 1 98.81 133 MET B C 1
ATOM 2723 O O . MET B 1 133 ? -14.219 -19.344 5.277 1 98.81 133 MET B O 1
ATOM 2727 N N . ASP B 1 134 ? -15.172 -21.297 5.988 1 98.62 134 ASP B N 1
ATOM 2728 C CA . ASP B 1 134 ? -14.922 -21.031 7.402 1 98.62 134 ASP B CA 1
ATOM 2729 C C . ASP B 1 134 ? -13.422 -21.094 7.715 1 98.62 134 ASP B C 1
ATOM 2731 O O . ASP B 1 134 ? -12.727 -21.984 7.23 1 98.62 134 ASP B O 1
ATOM 2735 N N . ILE B 1 135 ? -12.961 -20.188 8.492 1 98.5 135 ILE B N 1
ATOM 2736 C CA . ILE B 1 135 ? -11.555 -20.109 8.867 1 98.5 135 ILE B CA 1
ATOM 2737 C C . ILE B 1 135 ? -11.117 -21.438 9.492 1 98.5 135 ILE B C 1
ATOM 2739 O O . ILE B 1 135 ? -9.961 -21.844 9.352 1 98.5 135 ILE B O 1
ATOM 2743 N N . ASP B 1 136 ? -11.961 -22.141 10.125 1 97.94 136 ASP B N 1
ATOM 2744 C CA . ASP B 1 136 ? -11.664 -23.406 10.789 1 97.94 136 ASP B CA 1
ATOM 2745 C C . ASP B 1 136 ? -11.297 -24.484 9.773 1 97.94 136 ASP B C 1
ATOM 2747 O O . ASP B 1 136 ? -10.734 -25.516 10.133 1 97.94 136 ASP B O 1
ATOM 2751 N N . GLU B 1 137 ? -11.602 -24.266 8.547 1 98.06 137 GLU B N 1
ATOM 2752 C CA . GLU B 1 137 ? -11.32 -25.234 7.492 1 98.06 137 GLU B CA 1
ATOM 2753 C C . GLU B 1 137 ? -9.945 -24.984 6.867 1 98.06 137 GLU B C 1
ATOM 2755 O O . GLU B 1 137 ? -9.484 -25.766 6.031 1 98.06 137 GLU B O 1
ATOM 2760 N N . MET B 1 138 ? -9.297 -23.969 7.215 1 98.44 138 MET B N 1
ATOM 2761 C CA . MET B 1 138 ? -8.078 -23.531 6.547 1 98.44 138 MET B CA 1
ATOM 2762 C C . MET B 1 138 ? -7 -24.609 6.617 1 98.44 138 MET B C 1
ATOM 2764 O O . MET B 1 138 ? -6.383 -24.938 5.605 1 98.44 138 MET B O 1
ATOM 2768 N N . GLU B 1 139 ? -6.801 -25.125 7.805 1 97.56 139 GLU B N 1
ATOM 2769 C CA . GLU B 1 139 ? -5.762 -26.141 7.984 1 97.56 139 GLU B CA 1
ATOM 2770 C C . GLU B 1 139 ? -5.941 -27.297 7 1 97.56 139 GLU B C 1
ATOM 2772 O O . GLU B 1 139 ? -4.996 -27.688 6.312 1 97.56 139 GLU B O 1
ATOM 2777 N N . SER B 1 140 ? -7.145 -27.812 6.941 1 97.75 140 SER B N 1
ATOM 2778 C CA . SER B 1 140 ? -7.434 -28.938 6.059 1 97.75 140 SER B CA 1
ATOM 2779 C C . SER B 1 140 ? -7.223 -28.562 4.598 1 97.75 140 SER B C 1
ATOM 2781 O O . SER B 1 140 ? -6.684 -29.359 3.82 1 97.75 140 SER B O 1
ATOM 2783 N N . VAL B 1 141 ? -7.652 -27.422 4.211 1 97.88 141 VAL B N 1
ATOM 2784 C CA . VAL B 1 141 ? -7.52 -26.969 2.832 1 97.88 141 VAL B CA 1
ATOM 2785 C C . VAL B 1 141 ? -6.039 -26.844 2.469 1 97.88 141 VAL B C 1
ATOM 2787 O O . VAL B 1 141 ? -5.625 -27.25 1.383 1 97.88 141 VAL B O 1
ATOM 2790 N N . LEU B 1 142 ? -5.266 -26.281 3.344 1 97.75 142 LEU B N 1
ATOM 2791 C CA . LEU B 1 142 ? -3.846 -26.062 3.092 1 97.75 142 LEU B CA 1
ATOM 2792 C C . LEU B 1 142 ? -3.109 -27.391 2.986 1 97.75 142 LEU B C 1
ATOM 2794 O O . LEU B 1 142 ? -2.074 -27.484 2.324 1 97.75 142 LEU B O 1
ATOM 2798 N N . GLU B 1 143 ? -3.633 -28.406 3.645 1 96.12 143 GLU B N 1
ATOM 2799 C CA . GLU B 1 143 ? -3.059 -29.75 3.561 1 96.12 143 GLU B CA 1
ATOM 2800 C C . GLU B 1 143 ? -3.342 -30.391 2.201 1 96.12 143 GLU B C 1
ATOM 2802 O O . GLU B 1 143 ? -2.521 -31.141 1.685 1 96.12 143 GLU B O 1
ATOM 2807 N N . GLU B 1 144 ? -4.41 -30.047 1.676 1 95.88 144 GLU B N 1
ATOM 2808 C CA . GLU B 1 144 ? -4.875 -30.688 0.453 1 95.88 144 GLU B CA 1
ATOM 2809 C C . GLU B 1 144 ? -4.418 -29.922 -0.785 1 95.88 144 GLU B C 1
ATOM 2811 O O . GLU B 1 144 ? -4.309 -30.5 -1.87 1 95.88 144 GLU B O 1
ATOM 2816 N N . HIS B 1 145 ? -4.223 -28.656 -0.621 1 95.31 145 HIS B N 1
ATOM 2817 C CA . HIS B 1 145 ? -3.871 -27.797 -1.744 1 95.31 145 HIS B CA 1
ATOM 2818 C C . HIS B 1 145 ? -2.572 -27.031 -1.476 1 95.31 145 HIS B C 1
ATOM 2820 O O . HIS B 1 145 ? -2.35 -26.547 -0.363 1 95.31 145 HIS B O 1
ATOM 2826 N N . LYS B 1 146 ? -1.779 -27.062 -2.486 1 95.25 146 LYS B N 1
ATOM 2827 C CA . LYS B 1 146 ? -0.543 -26.297 -2.35 1 95.25 146 LYS B CA 1
ATOM 2828 C C . LYS B 1 146 ? -0.799 -24.797 -2.531 1 95.25 146 LYS B C 1
ATOM 2830 O O . LYS B 1 146 ? -1.28 -24.375 -3.58 1 95.25 146 LYS B O 1
ATOM 2835 N N . ILE B 1 147 ? -0.514 -24.062 -1.551 1 97.81 147 ILE B N 1
ATOM 2836 C CA . ILE B 1 147 ? -0.655 -22.609 -1.56 1 97.81 147 ILE B CA 1
ATOM 2837 C C . ILE B 1 147 ? 0.723 -21.953 -1.491 1 97.81 147 ILE B C 1
ATOM 2839 O O . ILE B 1 147 ? 1.537 -22.297 -0.63 1 97.81 147 ILE B O 1
ATOM 2843 N N . ASP B 1 148 ? 0.968 -21.016 -2.41 1 97.19 148 ASP B N 1
ATOM 2844 C CA . ASP B 1 148 ? 2.256 -20.328 -2.459 1 97.19 148 ASP B CA 1
ATOM 2845 C C . ASP B 1 148 ? 2.248 -19.094 -1.579 1 97.19 148 ASP B C 1
ATOM 2847 O O . ASP B 1 148 ? 3.221 -18.812 -0.874 1 97.19 148 ASP B O 1
ATOM 2851 N N . ILE B 1 149 ? 1.16 -18.344 -1.639 1 98.44 149 ILE B N 1
ATOM 2852 C CA . ILE B 1 149 ? 1.102 -17.031 -1.021 1 98.44 149 ILE B CA 1
ATOM 2853 C C . ILE B 1 149 ? -0.134 -16.922 -0.128 1 98.44 149 ILE B C 1
ATOM 2855 O O . ILE B 1 149 ? -1.238 -17.281 -0.546 1 98.44 149 ILE B O 1
ATOM 2859 N N . GLY B 1 150 ? 0.057 -16.516 1.094 1 98.81 150 GLY B N 1
ATOM 2860 C CA . GLY B 1 150 ? -1.041 -16.141 1.972 1 98.81 150 GLY B CA 1
ATOM 2861 C C . GLY B 1 150 ? -1.313 -14.648 1.988 1 98.81 150 GLY B C 1
ATOM 2862 O O . GLY B 1 150 ? -0.382 -13.836 2.039 1 98.81 150 GLY B O 1
ATOM 2863 N N . ILE B 1 151 ? -2.549 -14.273 1.867 1 98.88 151 ILE B N 1
ATOM 2864 C CA . ILE B 1 151 ? -2.971 -12.875 1.971 1 98.88 151 ILE B CA 1
ATOM 2865 C C . ILE B 1 151 ? -3.734 -12.664 3.275 1 98.88 151 ILE B C 1
ATOM 2867 O O . ILE B 1 151 ? -4.746 -13.328 3.525 1 98.88 151 ILE B O 1
ATOM 2871 N N . ILE B 1 152 ? -3.279 -11.766 4.07 1 98.88 152 ILE B N 1
ATOM 2872 C CA . ILE B 1 152 ? -3.889 -11.547 5.375 1 98.88 152 ILE B CA 1
ATOM 2873 C C . ILE B 1 152 ? -4.602 -10.195 5.395 1 98.88 152 ILE B C 1
ATOM 2875 O O . ILE B 1 152 ? -3.961 -9.148 5.309 1 98.88 152 ILE B O 1
ATOM 2879 N N . CYS B 1 153 ? -5.883 -10.211 5.5 1 98.38 153 CYS B N 1
ATOM 2880 C CA . CYS B 1 153 ? -6.727 -9.023 5.551 1 98.38 153 CYS B CA 1
ATOM 2881 C C . CYS B 1 153 ? -7.613 -9.031 6.789 1 98.38 153 CYS B C 1
ATOM 2883 O O . CYS B 1 153 ? -8.773 -8.633 6.73 1 98.38 153 CYS B O 1
ATOM 2885 N N . VAL B 1 154 ? -7.133 -9.5 7.902 1 98.12 154 VAL B N 1
ATOM 2886 C CA . VAL B 1 154 ? -7.891 -9.602 9.141 1 98.12 154 VAL B CA 1
ATOM 2887 C C . VAL B 1 154 ? -7.484 -8.477 10.094 1 98.12 154 VAL B C 1
ATOM 2889 O O . VAL B 1 154 ? -6.473 -7.809 9.875 1 98.12 154 VAL B O 1
ATOM 2892 N N . PRO B 1 155 ? -8.281 -8.258 11.156 1 95.62 155 PRO B N 1
ATOM 2893 C CA . PRO B 1 155 ? -7.891 -7.27 12.164 1 95.62 155 PRO B CA 1
ATOM 2894 C C . PRO B 1 155 ? -6.574 -7.621 12.852 1 95.62 155 PRO B C 1
ATOM 2896 O O . PRO B 1 155 ? -6.164 -8.789 12.852 1 95.62 155 PRO B O 1
ATOM 2899 N N . ARG B 1 156 ? -6.051 -6.625 13.43 1 94.25 156 ARG B N 1
ATOM 2900 C CA . ARG B 1 156 ? -4.758 -6.715 14.102 1 94.25 156 ARG B CA 1
ATOM 2901 C C . ARG B 1 156 ? -4.715 -7.918 15.039 1 94.25 156 ARG B C 1
ATOM 2903 O O . ARG B 1 156 ? -3.754 -8.695 15.016 1 94.25 156 ARG B O 1
ATOM 2910 N N . LYS B 1 157 ? -5.719 -8.117 15.836 1 95.06 157 LYS B N 1
ATOM 2911 C CA . LYS B 1 157 ? -5.734 -9.086 16.922 1 95.06 157 LYS B CA 1
ATOM 2912 C C . LYS B 1 157 ? -5.645 -10.516 16.391 1 95.06 157 LYS B C 1
ATOM 2914 O O . LYS B 1 157 ? -5.215 -11.422 17.109 1 95.06 157 LYS B O 1
ATOM 2919 N N . ASN B 1 158 ? -6.008 -10.711 15.109 1 97.81 158 ASN B N 1
ATOM 2920 C CA . ASN B 1 158 ? -6.07 -12.062 14.562 1 97.81 158 ASN B CA 1
ATOM 2921 C C . ASN B 1 158 ? -4.918 -12.336 13.602 1 97.81 158 ASN B C 1
ATOM 2923 O O . ASN B 1 158 ? -4.699 -13.477 13.195 1 97.81 158 ASN B O 1
ATOM 2927 N N . ALA B 1 159 ? -4.141 -11.359 13.32 1 98.38 159 ALA B N 1
ATOM 2928 C CA . ALA B 1 159 ? -3.197 -11.422 12.203 1 98.38 159 ALA B CA 1
ATOM 2929 C C . ALA B 1 159 ? -2.104 -12.453 12.469 1 98.38 159 ALA B C 1
ATOM 2931 O O . ALA B 1 159 ? -1.789 -13.273 11.602 1 98.38 159 ALA B O 1
ATOM 2932 N N . GLN B 1 160 ? -1.507 -12.453 13.641 1 98.5 160 GLN B N 1
ATOM 2933 C CA . GLN B 1 160 ? -0.393 -13.344 13.945 1 98.5 160 GLN B CA 1
ATOM 2934 C C . GLN B 1 160 ? -0.835 -14.805 13.922 1 98.5 160 GLN B C 1
ATOM 2936 O O . GLN B 1 160 ? -0.132 -15.664 13.391 1 98.5 160 GLN B O 1
ATOM 2941 N N . VAL B 1 161 ? -1.976 -15.062 14.531 1 98.44 161 VAL B N 1
ATOM 2942 C CA . VAL B 1 161 ? -2.484 -16.422 14.578 1 98.44 161 VAL B CA 1
ATOM 2943 C C . VAL B 1 161 ? -2.73 -16.938 13.164 1 98.44 161 VAL B C 1
ATOM 2945 O O . VAL B 1 161 ? -2.387 -18.078 12.844 1 98.44 161 VAL B O 1
ATOM 2948 N N . VAL B 1 162 ? -3.277 -16.141 12.344 1 98.81 162 VAL B N 1
ATOM 2949 C CA . VAL B 1 162 ? -3.539 -16.484 10.953 1 98.81 162 VAL B CA 1
ATOM 2950 C C . VAL B 1 162 ? -2.221 -16.75 10.227 1 98.81 162 VAL B C 1
ATOM 2952 O O . VAL B 1 162 ? -2.092 -17.734 9.5 1 98.81 162 VAL B O 1
ATOM 2955 N N . ALA B 1 163 ? -1.257 -15.867 10.43 1 98.88 163 ALA B N 1
ATOM 2956 C CA . ALA B 1 163 ? 0.06 -16.047 9.82 1 98.88 163 ALA B CA 1
ATOM 2957 C C . ALA B 1 163 ? 0.668 -17.391 10.219 1 98.88 163 ALA B C 1
ATOM 2959 O O . ALA B 1 163 ? 1.165 -18.125 9.367 1 98.88 163 ALA B O 1
ATOM 2960 N N . ASP B 1 164 ? 0.575 -17.703 11.484 1 98.75 164 ASP B N 1
ATOM 2961 C CA . ASP B 1 164 ? 1.143 -18.938 11.984 1 98.75 164 ASP B CA 1
ATOM 2962 C C . ASP B 1 164 ? 0.48 -20.156 11.336 1 98.75 164 ASP B C 1
ATOM 2964 O O . ASP B 1 164 ? 1.156 -21.125 10.984 1 98.75 164 ASP B O 1
ATOM 2968 N N . GLU B 1 165 ? -0.776 -20.078 11.203 1 98.62 165 GLU B N 1
ATOM 2969 C CA . GLU B 1 165 ? -1.515 -21.188 10.586 1 98.62 165 GLU B CA 1
ATOM 2970 C C . GLU B 1 165 ? -1.143 -21.344 9.117 1 98.62 165 GLU B C 1
ATOM 2972 O O . GLU B 1 165 ? -0.976 -22.469 8.633 1 98.62 165 GLU B O 1
ATOM 2977 N N . LEU B 1 166 ? -1.039 -20.266 8.422 1 98.81 166 LEU B N 1
ATOM 2978 C CA . LEU B 1 166 ? -0.618 -20.297 7.023 1 98.81 166 LEU B CA 1
ATOM 2979 C C . LEU B 1 166 ? 0.758 -20.938 6.887 1 98.81 166 LEU B C 1
ATOM 2981 O O . LEU B 1 166 ? 0.962 -21.812 6.031 1 98.81 166 LEU B O 1
ATOM 2985 N N . ILE B 1 167 ? 1.656 -20.516 7.73 1 98.62 167 ILE B N 1
ATOM 2986 C CA . ILE B 1 167 ? 3.031 -21 7.688 1 98.62 167 ILE B CA 1
ATOM 2987 C C . ILE B 1 167 ? 3.062 -22.484 7.996 1 98.62 167 ILE B C 1
ATOM 2989 O O . ILE B 1 167 ? 3.748 -23.25 7.316 1 98.62 167 ILE B O 1
ATOM 2993 N N . ARG B 1 168 ? 2.293 -22.875 9.023 1 97.94 168 ARG B N 1
ATOM 2994 C CA . ARG B 1 168 ? 2.191 -24.297 9.352 1 97.94 168 ARG B CA 1
ATOM 2995 C C . ARG B 1 168 ? 1.668 -25.094 8.164 1 97.94 168 ARG B C 1
ATOM 2997 O O . ARG B 1 168 ? 2.064 -26.234 7.957 1 97.94 168 ARG B O 1
ATOM 3004 N N . GLY B 1 169 ? 0.836 -24.484 7.414 1 97.81 169 GLY B N 1
ATOM 3005 C CA . GLY B 1 169 ? 0.259 -25.141 6.246 1 97.81 169 GLY B CA 1
ATOM 3006 C C . GLY B 1 169 ? 1.189 -25.141 5.047 1 97.81 169 GLY B C 1
ATOM 3007 O O . GLY B 1 169 ? 0.834 -25.641 3.98 1 97.81 169 GLY B O 1
ATOM 3008 N N . GLY B 1 170 ? 2.371 -24.547 5.109 1 97.06 170 GLY B N 1
ATOM 3009 C CA . GLY B 1 170 ? 3.373 -24.641 4.062 1 97.06 170 GLY B CA 1
ATOM 3010 C C . GLY B 1 170 ? 3.566 -23.359 3.287 1 97.06 170 GLY B C 1
ATOM 3011 O O . GLY B 1 170 ? 4.371 -23.297 2.357 1 97.06 170 GLY B O 1
ATOM 3012 N N . VAL B 1 171 ? 2.881 -22.328 3.65 1 98.06 171 VAL B N 1
ATOM 3013 C CA . VAL B 1 171 ? 2.996 -21.047 2.965 1 98.06 171 VAL B CA 1
ATOM 3014 C C . VAL B 1 171 ? 4.352 -20.422 3.281 1 98.06 171 VAL B C 1
ATOM 3016 O O . VAL B 1 171 ? 4.773 -20.391 4.438 1 98.06 171 VAL B O 1
ATOM 3019 N N . ARG B 1 172 ? 4.949 -19.844 2.223 1 97.38 172 ARG B N 1
ATOM 3020 C CA . ARG B 1 172 ? 6.289 -19.312 2.424 1 97.38 172 ARG B CA 1
ATOM 3021 C C . ARG B 1 172 ? 6.34 -17.812 2.092 1 97.38 172 ARG B C 1
ATOM 3023 O O . ARG B 1 172 ? 7.383 -17.188 2.236 1 97.38 172 ARG B O 1
ATOM 3030 N N . ALA B 1 173 ? 5.273 -17.219 1.662 1 98.5 173 ALA B N 1
ATOM 3031 C CA . ALA B 1 173 ? 5.172 -15.797 1.373 1 98.5 173 ALA B CA 1
ATOM 3032 C C . ALA B 1 173 ? 3.826 -15.242 1.836 1 98.5 173 ALA B C 1
ATOM 3034 O O . ALA B 1 173 ? 2.781 -15.852 1.606 1 98.5 173 ALA B O 1
ATOM 3035 N N . ILE B 1 174 ? 3.879 -14.117 2.486 1 98.88 174 ILE B N 1
ATOM 3036 C CA . ILE B 1 174 ? 2.668 -13.531 3.053 1 98.88 174 ILE B CA 1
ATOM 3037 C C . ILE B 1 174 ? 2.531 -12.078 2.596 1 98.88 174 ILE B C 1
ATOM 3039 O O . ILE B 1 174 ? 3.467 -11.289 2.734 1 98.88 174 ILE B O 1
ATOM 3043 N N . TRP B 1 175 ? 1.463 -11.797 1.966 1 98.75 175 TRP B N 1
ATOM 3044 C CA . TRP B 1 175 ? 1.04 -10.43 1.66 1 98.75 175 TRP B CA 1
ATOM 3045 C C . TRP B 1 175 ? 0.145 -9.875 2.764 1 98.75 175 TRP B C 1
ATOM 3047 O O . TRP B 1 175 ? -1.027 -10.25 2.865 1 98.75 175 TRP B O 1
ATOM 3057 N N . ASN B 1 176 ? 0.63 -8.992 3.58 1 98.75 176 ASN B N 1
ATOM 3058 C CA . ASN B 1 176 ? 0.001 -8.625 4.84 1 98.75 176 ASN B CA 1
ATOM 3059 C C . ASN B 1 176 ? -0.659 -7.25 4.754 1 98.75 176 ASN B C 1
ATOM 3061 O O . ASN B 1 176 ? 0.025 -6.234 4.605 1 98.75 176 ASN B O 1
ATOM 3065 N N . PHE B 1 177 ? -1.985 -7.195 4.922 1 97.94 177 PHE B N 1
ATOM 3066 C CA . PHE B 1 177 ? -2.746 -5.953 4.922 1 97.94 177 PHE B CA 1
ATOM 3067 C C . PHE B 1 177 ? -3.178 -5.582 6.332 1 97.94 177 PHE B C 1
ATOM 3069 O O . PHE B 1 177 ? -3.764 -4.516 6.547 1 97.94 177 PHE B O 1
ATOM 3076 N N . ALA B 1 178 ? -2.926 -6.5 7.281 1 96.56 178 ALA B N 1
ATOM 3077 C CA . ALA B 1 178 ? -3.234 -6.18 8.672 1 96.56 178 ALA B CA 1
ATOM 3078 C C . ALA B 1 178 ? -2.312 -5.086 9.203 1 96.56 178 ALA B C 1
ATOM 3080 O O . ALA B 1 178 ? -1.139 -5.02 8.828 1 96.56 178 ALA B O 1
ATOM 3081 N N . PRO B 1 179 ? -2.848 -4.219 10.008 1 92.38 179 PRO B N 1
ATOM 3082 C CA . PRO B 1 179 ? -2.043 -3.105 10.523 1 92.38 179 PRO B CA 1
ATOM 3083 C C . PRO B 1 179 ? -1.077 -3.533 11.625 1 92.38 179 PRO B C 1
ATOM 3085 O O . PRO B 1 179 ? -1.047 -2.922 12.695 1 92.38 179 PRO B O 1
ATOM 3088 N N . VAL B 1 180 ? -0.28 -4.598 11.383 1 93.88 180 VAL B N 1
ATOM 3089 C CA . VAL B 1 180 ? 0.688 -5.121 12.336 1 93.88 180 VAL B CA 1
ATOM 3090 C C . VAL B 1 180 ? 1.821 -5.824 11.594 1 93.88 180 VAL B C 1
ATOM 3092 O O . VAL B 1 180 ? 1.616 -6.363 10.508 1 93.88 180 VAL B O 1
ATOM 3095 N N . ASP B 1 181 ? 3.023 -5.691 12.156 1 95.25 181 ASP B N 1
ATOM 3096 C CA . ASP B 1 181 ? 4.125 -6.5 11.633 1 95.25 181 ASP B CA 1
ATOM 3097 C C . ASP B 1 181 ? 4.062 -7.926 12.172 1 95.25 181 ASP B C 1
ATOM 3099 O O . ASP B 1 181 ? 3.883 -8.133 13.375 1 95.25 181 ASP B O 1
ATOM 3103 N N . LEU B 1 182 ? 4.227 -8.812 11.312 1 97.25 182 LEU B N 1
ATOM 3104 C CA . LEU B 1 182 ? 4.148 -10.219 11.688 1 97.25 182 LEU B CA 1
ATOM 3105 C C . LEU B 1 182 ? 5.512 -10.742 12.133 1 97.25 182 LEU B C 1
ATOM 3107 O O . LEU B 1 182 ? 6.547 -10.273 11.648 1 97.25 182 LEU B O 1
ATOM 3111 N N . VAL B 1 183 ? 5.492 -11.594 13.062 1 96.44 183 VAL B N 1
ATOM 3112 C CA . VAL B 1 183 ? 6.684 -12.352 13.445 1 96.44 183 VAL B CA 1
ATOM 3113 C C . VAL B 1 183 ? 6.707 -13.688 12.711 1 96.44 183 VAL B C 1
ATOM 3115 O O . VAL B 1 183 ? 5.863 -14.547 12.953 1 96.44 183 VAL B O 1
ATOM 3118 N N . VAL B 1 184 ? 7.676 -13.859 11.828 1 97.62 184 VAL B N 1
ATOM 3119 C CA . VAL B 1 184 ? 7.711 -15.062 11 1 97.62 184 VAL B CA 1
ATOM 3120 C C . VAL B 1 184 ? 9.133 -15.617 10.953 1 97.62 184 VAL B C 1
ATOM 3122 O O . VAL B 1 184 ? 10.102 -14.891 11.195 1 97.62 184 VAL B O 1
ATOM 3125 N N . PRO B 1 185 ? 9.305 -16.906 10.672 1 97.12 185 PRO B N 1
ATOM 3126 C CA . PRO B 1 185 ? 10.648 -17.453 10.484 1 97.12 185 PRO B CA 1
ATOM 3127 C C . PRO B 1 185 ? 11.367 -16.859 9.273 1 97.12 185 PRO B C 1
ATOM 3129 O O . PRO B 1 185 ? 10.727 -16.297 8.391 1 97.12 185 PRO B O 1
ATOM 3132 N N . ASP B 1 186 ? 12.664 -17.031 9.188 1 93.81 186 ASP B N 1
ATOM 3133 C CA . ASP B 1 186 ? 13.531 -16.406 8.188 1 93.81 186 ASP B CA 1
ATOM 3134 C C . ASP B 1 186 ? 13.148 -16.859 6.781 1 93.81 186 ASP B C 1
ATOM 3136 O O . ASP B 1 186 ? 13.305 -16.109 5.816 1 93.81 186 ASP B O 1
ATOM 3140 N N . HIS B 1 187 ? 12.695 -18.016 6.707 1 95.12 187 HIS B N 1
ATOM 3141 C CA . HIS B 1 187 ? 12.445 -18.578 5.383 1 95.12 187 HIS B CA 1
ATOM 3142 C C . HIS B 1 187 ? 11.109 -18.109 4.828 1 95.12 187 HIS B C 1
ATOM 3144 O O . HIS B 1 187 ? 10.766 -18.406 3.68 1 95.12 187 HIS B O 1
ATOM 3150 N N . VAL B 1 188 ? 10.312 -17.438 5.621 1 98 188 VAL B N 1
ATOM 3151 C CA . VAL B 1 188 ? 9.039 -16.891 5.18 1 98 188 VAL B CA 1
ATOM 3152 C C . VAL B 1 188 ? 9.211 -15.406 4.836 1 98 188 VAL B C 1
ATOM 3154 O O . VAL B 1 188 ? 9.773 -14.641 5.617 1 98 188 VAL B O 1
ATOM 3157 N N . LYS B 1 189 ? 8.766 -15.016 3.648 1 98 189 LYS B N 1
ATOM 3158 C CA . LYS B 1 189 ? 8.859 -13.633 3.195 1 98 189 LYS B CA 1
ATOM 3159 C C . LYS B 1 189 ? 7.539 -12.891 3.408 1 98 189 LYS B C 1
ATOM 3161 O O . LYS B 1 189 ? 6.461 -13.461 3.217 1 98 189 LYS B O 1
ATOM 3166 N N . VAL B 1 190 ? 7.66 -11.625 3.816 1 98.25 190 VAL B N 1
ATOM 3167 C CA . VAL B 1 190 ? 6.461 -10.836 4.07 1 98.25 190 VAL B CA 1
ATOM 3168 C C . VAL B 1 190 ? 6.543 -9.508 3.316 1 98.25 190 VAL B C 1
ATOM 3170 O O . VAL B 1 190 ? 7.598 -8.867 3.293 1 98.25 190 VAL B O 1
ATOM 3173 N N . GLU B 1 191 ? 5.57 -9.156 2.645 1 97.94 191 GLU B N 1
ATOM 3174 C CA . GLU B 1 191 ? 5.359 -7.816 2.1 1 97.94 191 GLU B CA 1
ATOM 3175 C C . GLU B 1 191 ? 4.145 -7.148 2.73 1 97.94 191 GLU B C 1
ATOM 3177 O O . GLU B 1 191 ? 3.031 -7.676 2.656 1 97.94 191 GLU B O 1
ATOM 3182 N N . ASN B 1 192 ? 4.34 -6 3.359 1 97.12 192 ASN B N 1
ATOM 3183 C CA . ASN B 1 192 ? 3.285 -5.289 4.074 1 97.12 192 ASN B CA 1
ATOM 3184 C C . ASN B 1 192 ? 2.645 -4.211 3.201 1 97.12 192 ASN B C 1
ATOM 3186 O O . ASN B 1 192 ? 3.338 -3.523 2.449 1 97.12 192 ASN B O 1
ATOM 3190 N N . VAL B 1 193 ? 1.38 -4.102 3.24 1 96.75 193 VAL B N 1
ATOM 3191 C CA . VAL B 1 193 ? 0.623 -2.98 2.688 1 96.75 193 VAL B CA 1
ATOM 3192 C C . VAL B 1 193 ? -0.132 -2.266 3.807 1 96.75 193 VAL B C 1
ATOM 3194 O O . VAL B 1 193 ? -1.281 -2.604 4.102 1 96.75 193 VAL B O 1
ATOM 3197 N N . HIS B 1 194 ? 0.479 -1.29 4.438 1 94.38 194 HIS B N 1
ATOM 3198 C CA . HIS B 1 194 ? -0.113 -0.534 5.535 1 94.38 194 HIS B CA 1
ATOM 3199 C C . HIS B 1 194 ? -0.727 0.771 5.039 1 94.38 194 HIS B C 1
ATOM 3201 O O . HIS B 1 194 ? -0.047 1.797 4.973 1 94.38 194 HIS B O 1
ATOM 3207 N N . LEU B 1 195 ? -2.018 0.744 4.805 1 95.88 195 LEU B N 1
ATOM 3208 C CA . LEU B 1 195 ? -2.709 1.885 4.215 1 95.88 195 LEU B CA 1
ATOM 3209 C C . LEU B 1 195 ? -2.664 3.09 5.148 1 95.88 195 LEU B C 1
ATOM 3211 O O . LEU B 1 195 ? -2.428 4.215 4.703 1 95.88 195 LEU B O 1
ATOM 3215 N N . SER B 1 196 ? -2.826 2.855 6.457 1 95.56 196 SER B N 1
ATOM 3216 C CA . SER B 1 196 ? -2.795 3.949 7.422 1 95.56 196 SER B CA 1
ATOM 3217 C C . SER B 1 196 ? -1.443 4.656 7.418 1 95.56 196 SER B C 1
ATOM 3219 O O . SER B 1 196 ? -1.38 5.887 7.461 1 95.56 196 SER B O 1
ATOM 3221 N N . GLU B 1 197 ? -0.397 3.885 7.355 1 95.69 197 GLU B N 1
ATOM 3222 C CA . GLU B 1 197 ? 0.939 4.473 7.344 1 95.69 197 GLU B CA 1
ATOM 3223 C C . GLU B 1 197 ? 1.173 5.289 6.074 1 95.69 197 GLU B C 1
ATOM 3225 O O . GLU B 1 197 ? 1.794 6.352 6.121 1 95.69 197 GLU B O 1
ATOM 3230 N N . SER B 1 198 ? 0.708 4.809 4.949 1 96.81 198 SER B N 1
ATOM 3231 C CA . SER B 1 198 ? 0.787 5.555 3.697 1 96.81 198 SER B CA 1
ATOM 3232 C C . SER B 1 198 ? 0.053 6.891 3.803 1 96.81 198 SER B C 1
ATOM 3234 O O . SER B 1 198 ? 0.572 7.926 3.379 1 96.81 198 SER B O 1
ATOM 3236 N N . LEU B 1 199 ? -1.115 6.863 4.355 1 97.25 199 LEU B N 1
ATOM 3237 C CA . LEU B 1 199 ? -1.91 8.07 4.539 1 97.25 199 LEU B CA 1
ATOM 3238 C C . LEU B 1 199 ? -1.199 9.055 5.461 1 97.25 199 LEU B C 1
ATOM 3240 O O . LEU B 1 199 ? -1.156 10.258 5.184 1 97.25 199 LEU B O 1
ATOM 3244 N N . LEU B 1 200 ? -0.645 8.586 6.559 1 97.25 200 LEU B N 1
ATOM 3245 C CA . LEU B 1 200 ? 0.054 9.445 7.512 1 97.25 200 LEU B CA 1
ATOM 3246 C C . LEU B 1 200 ? 1.249 10.125 6.855 1 97.25 200 LEU B C 1
ATOM 3248 O O . LEU B 1 200 ? 1.523 11.297 7.125 1 97.25 200 LEU B O 1
ATOM 3252 N N . THR B 1 201 ? 1.948 9.391 6.027 1 97.75 201 THR B N 1
ATOM 3253 C CA . THR B 1 201 ? 3.043 9.984 5.27 1 97.75 201 THR B CA 1
ATOM 3254 C C . THR B 1 201 ? 2.539 11.141 4.406 1 97.75 201 THR B C 1
ATOM 3256 O O . THR B 1 201 ? 3.139 12.219 4.395 1 97.75 201 THR B O 1
ATOM 3259 N N . LEU B 1 202 ? 1.478 10.922 3.783 1 97.81 202 LEU B N 1
ATOM 3260 C CA . LEU B 1 202 ? 0.893 11.945 2.928 1 97.81 202 LEU B CA 1
ATOM 3261 C C . LEU B 1 202 ? 0.493 13.172 3.744 1 97.81 202 LEU B C 1
ATOM 3263 O O . LEU B 1 202 ? 0.732 14.305 3.326 1 97.81 202 LEU B O 1
ATOM 3267 N N . ILE B 1 203 ? -0.12 12.945 4.844 1 97.06 203 ILE B N 1
ATOM 3268 C CA . ILE B 1 203 ? -0.563 14.016 5.727 1 97.06 203 ILE B CA 1
ATOM 3269 C C . ILE B 1 203 ? 0.639 14.844 6.18 1 97.06 203 ILE B C 1
ATOM 3271 O O . ILE B 1 203 ? 0.59 16.078 6.18 1 97.06 203 ILE B O 1
ATOM 3275 N N . TYR B 1 204 ? 1.727 14.227 6.566 1 97.56 204 TYR B N 1
ATOM 3276 C CA . TYR B 1 204 ? 2.945 14.938 6.938 1 97.56 204 TYR B CA 1
ATOM 3277 C C . TYR B 1 204 ? 3.41 15.852 5.805 1 97.56 204 TYR B C 1
ATOM 3279 O O . TYR B 1 204 ? 3.699 17.031 6.027 1 97.56 204 TYR B O 1
ATOM 3287 N N . LEU B 1 205 ? 3.463 15.242 4.621 1 96.81 205 LEU B N 1
ATOM 3288 C CA . LEU B 1 205 ? 3.957 15.984 3.463 1 96.81 205 LEU B CA 1
ATOM 3289 C C . LEU B 1 205 ? 3.057 17.172 3.154 1 96.81 205 LEU B C 1
ATOM 3291 O O . LEU B 1 205 ? 3.543 18.25 2.795 1 96.81 205 LEU B O 1
ATOM 3295 N N . LEU B 1 206 ? 1.794 16.953 3.266 1 95.88 206 LEU B N 1
ATOM 3296 C CA . LEU B 1 206 ? 0.824 18.016 3.041 1 95.88 206 LEU B CA 1
ATOM 3297 C C . LEU B 1 206 ? 1.065 19.188 3.996 1 95.88 206 LEU B C 1
ATOM 3299 O O . LEU B 1 206 ? 1.1 20.344 3.572 1 95.88 206 LEU B O 1
ATOM 3303 N N . ASN B 1 207 ? 1.284 18.875 5.238 1 93.81 207 ASN B N 1
ATOM 3304 C CA . ASN B 1 207 ? 1.438 19.906 6.258 1 93.81 207 ASN B CA 1
ATOM 3305 C C . ASN B 1 207 ? 2.797 20.594 6.156 1 93.81 207 ASN B C 1
ATOM 3307 O O . ASN B 1 207 ? 2.926 21.781 6.48 1 93.81 207 ASN B O 1
ATOM 3311 N N . GLU B 1 208 ? 3.795 19.844 5.777 1 89.31 208 GLU B N 1
ATOM 3312 C CA . GLU B 1 208 ? 5.125 20.422 5.59 1 89.31 208 GLU B CA 1
ATOM 3313 C C . GLU B 1 208 ? 5.129 21.453 4.461 1 89.31 208 GLU B C 1
ATOM 3315 O O . GLU B 1 208 ? 5.852 22.453 4.52 1 89.31 208 GLU B O 1
ATOM 3320 N N . SER B 1 209 ? 4.309 21.203 3.477 1 82.88 209 SER B N 1
ATOM 3321 C CA . SER B 1 209 ? 4.234 22.109 2.334 1 82.88 209 SER B CA 1
ATOM 3322 C C . SER B 1 209 ? 3.463 23.375 2.684 1 82.88 209 SER B C 1
ATOM 3324 O O . SER B 1 209 ? 3.643 24.406 2.043 1 82.88 209 SER B O 1
ATOM 3326 N N . GLU B 1 210 ? 2.584 23.281 3.596 1 75.81 210 GLU B N 1
ATOM 3327 C CA . GLU B 1 210 ? 1.785 24.438 4 1 75.81 210 GLU B CA 1
ATOM 3328 C C . GLU B 1 210 ? 2.559 25.328 4.961 1 75.81 210 GLU B C 1
ATOM 3330 O O . GLU B 1 210 ? 2.207 26.5 5.148 1 75.81 210 GLU B O 1
ATOM 3335 N N . SER B 1 211 ? 3.611 24.797 5.578 1 65.81 211 SER B N 1
ATOM 3336 C CA . SER B 1 211 ? 4.422 25.594 6.488 1 65.81 211 SER B CA 1
ATOM 3337 C C . SER B 1 211 ? 5.535 26.312 5.742 1 65.81 211 SER B C 1
ATOM 3339 O O . SER B 1 211 ? 6.07 25.797 4.754 1 65.81 211 SER B O 1
#

Secondary structure (DSSP, 8-state):
--------HHHHHHHHHHHHHHHHHHHTT--EE-HHHHHHHHTS-HHHHHHHHHTT---EETTTEEEHHHHHHHHHHHHTTTS-EEEEEE--SHHHHHHHT-THHHHTTEEEEEEEES-TTTTT-EETTEEEEEGGGHHHHHHHS--SEEEE-S-HHHHHHHHHHHHHTT--EEEE-SSS-----TTSEEEE--HHHHHHHHHHHHHHHH-/--------HHHHHHHHHHHHHHHHHHHTT--EE-HHHHHHHHTS-HHHHHHHHHTT---EETTTEEEHHHHHHHHHHHHTTTS-EEEEEE--SHHHHHHHT-THHHHTTEEEEEEEES-TTTTT-EETTEEEEEGGGHHHHHHHS--SEEEE-S-HHHHHHHHHHHHHTT--EEEE-SSS-----TTSEEEE--HHHHHHHHHHHHHHHH-

Radius of gyration: 22.26 Å; Cα contacts (8 Å, |Δi|>4): 700; chains: 2; bounding box: 53×58×61 Å

InterPro domains:
  IPR003781 CoA-binding [PF02629] (85-180)
  IPR003781 CoA-binding [SM00881] (80-181)
  IPR009718 Rex DNA-binding, C-terminal domain [PF06971] (6-54)
  IPR022876 Redox-sensing transcriptional repressor Rex [MF_01131] (2-210)
  IPR022876 Redox-sensing transcriptional repressor Rex [NF003995] (3-209)
  IPR022876 Redox-sensing transcriptional repressor Rex [PTHR35786] (1-209)
  IPR036291 NAD(P)-binding domain superfamily [SSF51735] (84-207)
  IPR036388 Winged helix-like DNA-binding domain superfamily [G3DSA:1.10.10.10] (1-76)
  IPR036390 Winged helix DNA-binding domain superfamily [SSF46785] (10-80)
  IPR058236 Redox-sensing transcriptional repressor Rex, actinobacterial-type [NF003993] (3-209)